Protein AF-A0A845L765-F1 (afdb_monomer)

Organism: NCBI:txid121734

pLDDT: mean 71.87, std 17.41, range [26.19, 94.88]

Structure (mmCIF, N/CA/C/O backbone):
data_AF-A0A845L765-F1
#
_entry.id   AF-A0A845L765-F1
#
loop_
_atom_site.group_PDB
_atom_site.id
_atom_site.type_symbol
_atom_site.label_atom_id
_atom_site.label_alt_id
_atom_site.label_comp_id
_atom_site.label_asym_id
_atom_site.label_entity_id
_atom_site.label_seq_id
_atom_site.pdbx_PDB_ins_code
_atom_site.Cartn_x
_atom_site.Cartn_y
_atom_site.Cartn_z
_atom_site.occupancy
_atom_site.B_iso_or_equiv
_atom_site.auth_seq_id
_atom_site.auth_comp_id
_atom_site.auth_asym_id
_atom_site.auth_atom_id
_atom_site.pdbx_PDB_model_num
ATOM 1 N N . MET A 1 1 ? 1.009 34.885 -46.119 1.00 28.25 1 MET A N 1
ATOM 2 C CA . MET A 1 1 ? 2.138 34.861 -45.167 1.00 28.25 1 MET A CA 1
ATOM 3 C C . MET A 1 1 ? 2.889 33.581 -45.467 1.00 28.25 1 MET A C 1
ATOM 5 O O . MET A 1 1 ? 2.262 32.535 -45.427 1.00 28.25 1 MET A O 1
ATOM 9 N N . ALA A 1 2 ? 4.127 33.687 -45.945 1.00 26.19 2 ALA A N 1
ATOM 10 C CA . ALA A 1 2 ? 4.918 32.543 -46.383 1.00 26.19 2 ALA A CA 1
ATOM 11 C C . ALA A 1 2 ? 5.353 31.740 -45.152 1.00 26.19 2 ALA A C 1
ATOM 13 O O . ALA A 1 2 ? 6.101 32.255 -44.323 1.00 26.19 2 ALA A O 1
ATOM 14 N N . PHE A 1 3 ? 4.821 30.529 -45.009 1.00 32.06 3 PHE A N 1
ATOM 15 C CA . PHE A 1 3 ? 5.261 29.575 -44.001 1.00 32.06 3 PHE A CA 1
ATOM 16 C C . PHE A 1 3 ? 6.523 28.885 -44.532 1.00 32.06 3 PHE A C 1
ATOM 18 O O . PHE A 1 3 ? 6.639 28.625 -45.729 1.00 32.06 3 PHE A O 1
ATOM 25 N N . ALA A 1 4 ? 7.524 28.699 -43.676 1.00 34.53 4 ALA A N 1
ATOM 26 C CA . ALA A 1 4 ? 8.788 28.089 -44.065 1.00 34.53 4 ALA A CA 1
ATOM 27 C C . ALA A 1 4 ? 8.591 26.573 -44.268 1.00 34.53 4 ALA A C 1
ATOM 29 O O . ALA A 1 4 ? 8.784 25.793 -43.345 1.00 34.53 4 ALA A O 1
ATOM 30 N N . ASP A 1 5 ? 8.192 26.166 -45.477 1.00 43.59 5 ASP A N 1
ATOM 31 C CA . ASP A 1 5 ? 7.897 24.771 -45.871 1.00 43.59 5 ASP A CA 1
ATOM 32 C C . ASP A 1 5 ? 9.143 23.876 -46.041 1.00 43.59 5 ASP A C 1
ATOM 34 O O . ASP A 1 5 ? 9.068 22.785 -46.608 1.00 43.59 5 ASP A O 1
ATOM 38 N N . LYS A 1 6 ? 10.322 24.340 -45.618 1.00 50.31 6 LYS A N 1
ATOM 39 C CA . LYS A 1 6 ? 11.603 23.693 -45.918 1.00 50.31 6 LYS A CA 1
ATOM 40 C C . LYS A 1 6 ? 12.559 23.857 -44.754 1.00 50.31 6 LYS A C 1
ATOM 42 O O . LYS A 1 6 ? 12.922 24.981 -44.412 1.00 50.31 6 LYS A O 1
ATOM 47 N N . VAL A 1 7 ? 13.005 22.735 -44.201 1.00 42.41 7 VAL A N 1
ATOM 48 C CA . VAL A 1 7 ? 14.127 22.712 -43.264 1.00 42.41 7 VAL A CA 1
ATOM 49 C C . VAL A 1 7 ? 15.355 22.281 -44.052 1.00 42.41 7 VAL A C 1
ATOM 51 O O . VAL A 1 7 ? 15.443 21.141 -44.505 1.00 42.41 7 VAL A O 1
ATOM 54 N N . ILE A 1 8 ? 16.280 23.214 -44.266 1.00 43.78 8 ILE A N 1
ATOM 55 C CA . ILE A 1 8 ? 17.558 22.946 -44.927 1.00 43.78 8 ILE A CA 1
ATOM 56 C C . ILE A 1 8 ? 18.601 22.790 -43.832 1.00 43.78 8 ILE A C 1
ATOM 58 O O . ILE A 1 8 ? 18.856 23.738 -43.091 1.00 43.78 8 ILE A O 1
ATOM 62 N N . PHE A 1 9 ? 19.233 21.626 -43.747 1.00 44.12 9 PHE A N 1
ATOM 63 C CA . PHE A 1 9 ? 20.324 21.415 -42.803 1.00 44.12 9 PHE A CA 1
ATOM 64 C C . PHE A 1 9 ? 21.549 20.839 -43.500 1.00 44.12 9 PHE A C 1
ATOM 66 O O . PHE A 1 9 ? 21.464 20.182 -44.537 1.00 44.12 9 PHE A O 1
ATOM 73 N N . LYS A 1 10 ? 22.713 21.145 -42.932 1.00 37.09 10 LYS A N 1
ATOM 74 C CA . LYS A 1 10 ? 24.008 20.691 -43.423 1.00 37.09 10 LYS A CA 1
ATOM 75 C C . LYS A 1 10 ? 24.524 19.595 -42.509 1.00 37.09 10 LYS A C 1
ATOM 77 O O . LYS A 1 10 ? 24.633 19.814 -41.304 1.00 37.09 10 LYS A O 1
ATOM 82 N N . THR A 1 11 ? 24.846 18.445 -43.072 1.00 38.38 11 THR A N 1
ATOM 83 C CA . THR A 1 11 ? 25.592 17.392 -42.385 1.00 38.38 11 THR A CA 1
ATOM 84 C C . THR A 1 11 ? 27.032 17.422 -42.877 1.00 38.38 11 THR A C 1
ATOM 86 O O . THR A 1 11 ? 27.307 17.752 -44.031 1.00 38.38 11 THR A O 1
ATOM 89 N N . LEU A 1 12 ? 27.968 17.140 -41.976 1.00 34.12 12 LEU A N 1
ATOM 90 C CA . LEU A 1 12 ? 29.357 16.895 -42.337 1.00 34.12 12 LEU A CA 1
ATOM 91 C C . LEU A 1 12 ? 29.515 15.386 -42.441 1.00 34.12 12 LEU A C 1
ATOM 93 O O . LEU A 1 12 ? 29.445 14.698 -41.423 1.00 34.12 12 LEU A O 1
ATOM 97 N N . ASP A 1 13 ? 29.720 14.878 -43.651 1.00 39.75 13 ASP A N 1
ATOM 98 C CA . ASP A 1 13 ? 30.068 13.473 -43.818 1.00 39.75 13 ASP A CA 1
ATOM 99 C C . ASP A 1 13 ? 31.478 13.267 -43.246 1.00 39.75 13 ASP A C 1
ATOM 101 O O . ASP A 1 13 ? 32.478 13.776 -43.771 1.00 39.75 13 ASP A O 1
ATOM 105 N N . SER A 1 14 ? 31.557 12.570 -42.113 1.00 37.50 14 SER A N 1
ATOM 106 C CA . SER A 1 14 ? 32.792 12.374 -41.351 1.00 37.50 14 SER A CA 1
ATOM 107 C C . SER A 1 14 ? 33.862 11.618 -42.148 1.00 37.50 14 SER A C 1
ATOM 109 O O . SER A 1 14 ? 35.054 11.777 -41.865 1.00 37.50 14 SER A O 1
ATOM 111 N N . ASN A 1 15 ? 33.465 10.883 -43.194 1.00 36.22 15 ASN A N 1
ATOM 112 C CA . ASN A 1 15 ? 34.370 10.144 -44.071 1.00 36.22 15 ASN A CA 1
ATOM 113 C C . ASN A 1 15 ? 34.827 10.940 -45.305 1.00 36.22 15 ASN A C 1
ATOM 115 O O . ASN A 1 15 ? 35.892 10.642 -45.848 1.00 36.22 15 ASN A O 1
ATOM 119 N N . LEU A 1 16 ? 34.074 11.961 -45.732 1.00 38.06 16 LEU A N 1
ATOM 120 C CA . LEU A 1 16 ? 34.364 12.733 -46.952 1.00 38.06 16 LEU A CA 1
ATOM 121 C C . LEU A 1 16 ? 34.776 14.190 -46.692 1.00 38.06 16 LEU A C 1
ATOM 123 O O . LEU A 1 16 ? 35.342 14.819 -47.583 1.00 38.06 16 LEU A O 1
ATOM 127 N N . LYS A 1 17 ? 34.567 14.727 -45.478 1.00 37.69 17 LYS A N 1
ATOM 128 C CA . LYS A 1 17 ? 34.790 16.151 -45.136 1.00 37.69 17 LYS A CA 1
ATOM 129 C C . LYS A 1 17 ? 34.107 17.129 -46.106 1.00 37.69 17 LYS A C 1
ATOM 131 O O . LYS A 1 17 ? 34.562 18.262 -46.261 1.00 37.69 17 LYS A O 1
ATOM 136 N N . GLU A 1 18 ? 33.020 16.710 -46.741 1.00 34.97 18 GLU A N 1
ATOM 137 C CA . GLU A 1 18 ? 32.178 17.570 -47.568 1.00 34.97 18 GLU A CA 1
ATOM 138 C C . GLU A 1 18 ? 30.890 17.895 -46.801 1.00 34.97 18 GLU A C 1
ATOM 140 O O . GLU A 1 18 ? 30.327 17.042 -46.114 1.00 34.97 18 GLU A O 1
ATOM 145 N N . GLU A 1 19 ? 30.451 19.155 -46.873 1.00 36.72 19 GLU A N 1
ATOM 146 C CA . GLU A 1 19 ? 29.150 19.568 -46.344 1.00 36.72 19 GLU A CA 1
ATOM 147 C C . GLU A 1 19 ? 28.054 19.114 -47.315 1.00 36.72 19 GLU A C 1
ATOM 149 O O . GLU A 1 19 ? 27.881 19.696 -48.389 1.00 36.72 19 GLU A O 1
ATOM 154 N N . SER A 1 20 ? 27.278 18.106 -46.930 1.00 41.19 20 SER A N 1
ATOM 155 C CA . SER A 1 20 ? 26.068 17.704 -47.643 1.00 41.19 20 SER A CA 1
ATOM 156 C C . SER A 1 20 ? 24.877 18.507 -47.128 1.00 41.19 20 SER A C 1
ATOM 158 O O . SER A 1 20 ? 24.607 18.571 -45.931 1.00 41.19 20 SER A O 1
ATOM 160 N N . THR A 1 21 ? 24.165 19.170 -48.039 1.00 40.50 21 THR A N 1
ATOM 161 C CA . THR A 1 21 ? 22.950 19.926 -47.710 1.00 40.50 21 THR A CA 1
ATOM 162 C C . THR A 1 21 ? 21.735 19.044 -47.973 1.00 40.50 21 THR A C 1
ATOM 164 O O . THR A 1 21 ? 21.517 18.627 -49.109 1.00 40.50 21 THR A O 1
ATOM 167 N N . HIS A 1 22 ? 20.948 18.769 -46.937 1.00 45.38 22 HIS A N 1
ATOM 168 C CA . HIS A 1 22 ? 19.729 17.970 -47.012 1.00 45.38 22 HIS A CA 1
ATOM 169 C C . HIS A 1 22 ? 18.497 18.865 -46.850 1.00 45.38 22 HIS A C 1
ATOM 171 O O . HIS A 1 22 ? 18.465 19.758 -46.001 1.00 45.38 22 HIS A O 1
ATOM 177 N N . GLU A 1 23 ? 17.482 18.624 -47.679 1.00 47.12 23 GLU A N 1
ATOM 178 C CA . GLU A 1 23 ? 16.191 19.311 -47.624 1.00 47.12 23 GLU A CA 1
ATOM 179 C C . GLU A 1 23 ? 15.153 18.374 -46.996 1.00 47.12 23 GLU A C 1
ATOM 181 O O . GLU A 1 23 ? 14.869 17.303 -47.534 1.00 47.12 23 GLU A O 1
ATOM 186 N N . LEU A 1 24 ? 14.589 18.774 -45.854 1.00 46.59 24 LEU A N 1
ATOM 187 C CA . LEU A 1 24 ? 13.458 18.093 -45.236 1.00 46.59 24 LEU A CA 1
ATOM 188 C C . LEU A 1 24 ? 12.154 18.794 -45.619 1.00 46.59 24 LEU A C 1
ATOM 190 O O . LEU A 1 24 ? 11.942 19.958 -45.269 1.00 46.59 24 LEU A O 1
ATOM 194 N N . VAL A 1 25 ? 11.260 18.059 -46.277 1.00 50.00 25 VAL A N 1
ATOM 195 C CA . VAL A 1 25 ? 9.861 18.460 -46.465 1.00 50.00 25 VAL A CA 1
ATOM 196 C C . VAL A 1 25 ? 9.023 17.685 -45.456 1.00 50.00 25 VAL A C 1
ATOM 198 O O . VAL A 1 25 ? 9.072 16.454 -45.435 1.00 50.00 25 VAL A O 1
ATOM 201 N N . ASN A 1 26 ? 8.275 18.389 -44.603 1.00 50.22 26 ASN A N 1
ATOM 202 C CA . ASN A 1 26 ? 7.337 17.753 -43.681 1.00 50.22 26 ASN A CA 1
ATOM 203 C C . ASN A 1 26 ? 6.184 17.121 -44.491 1.00 50.22 26 ASN A C 1
ATOM 205 O O . ASN A 1 26 ? 5.471 17.858 -45.169 1.00 50.22 26 ASN A O 1
ATOM 209 N N . PRO A 1 27 ? 5.979 15.792 -44.458 1.00 51.31 27 PRO A N 1
ATOM 210 C CA . PRO A 1 27 ? 4.893 15.154 -45.195 1.00 51.31 27 PRO A CA 1
ATOM 211 C C . PRO A 1 27 ? 3.553 15.238 -44.468 1.00 51.31 27 PRO A C 1
ATOM 213 O O . PRO A 1 27 ? 2.539 14.886 -45.061 1.00 51.31 27 PRO A O 1
ATOM 216 N N . PHE A 1 28 ? 3.531 15.679 -43.208 1.00 56.41 28 PHE A N 1
ATOM 217 C CA . PHE A 1 28 ? 2.314 15.799 -42.416 1.00 56.41 28 PHE A CA 1
ATOM 218 C C . PHE A 1 28 ? 1.945 17.272 -42.252 1.00 56.41 28 PHE A C 1
ATOM 220 O O . PHE A 1 28 ? 2.745 18.065 -41.761 1.00 56.41 28 PHE A O 1
ATOM 227 N N . GLU A 1 29 ? 0.712 17.645 -42.600 1.00 58.03 29 GLU A N 1
ATOM 228 C CA . GLU A 1 29 ? 0.218 19.012 -42.373 1.00 58.03 29 GLU A CA 1
ATOM 229 C C . GLU A 1 29 ? 0.134 19.344 -40.868 1.00 58.03 29 GLU A C 1
ATOM 231 O O . GLU A 1 29 ? 0.163 20.515 -40.486 1.00 58.03 29 GLU A O 1
ATOM 236 N N . LYS A 1 30 ? 0.046 18.315 -40.005 1.00 67.62 30 LYS A N 1
ATOM 237 C CA . LYS A 1 30 ? -0.155 18.416 -38.549 1.00 67.62 30 LYS A CA 1
ATOM 238 C C . LYS A 1 30 ? 0.614 17.345 -37.763 1.00 67.62 30 LYS A C 1
ATOM 240 O O . LYS A 1 30 ? 0.743 16.206 -38.208 1.00 67.62 30 LYS A O 1
ATOM 245 N N . CYS A 1 31 ? 1.070 17.670 -36.549 1.00 72.31 31 CYS A N 1
ATOM 246 C CA . CYS A 1 31 ? 1.802 16.730 -35.682 1.00 72.31 31 CYS A CA 1
ATOM 247 C C . CYS A 1 31 ? 0.921 15.570 -35.184 1.00 72.31 31 CYS A C 1
ATOM 249 O O . CYS A 1 31 ? 1.388 14.435 -35.090 1.00 72.31 31 CYS A O 1
ATOM 251 N N . SER A 1 32 ? -0.366 15.814 -34.927 1.00 74.56 32 SER A N 1
ATOM 252 C CA . SER A 1 32 ? -1.319 14.761 -34.539 1.00 74.56 32 SER A CA 1
ATOM 253 C C . SER A 1 32 ? -1.443 13.636 -35.581 1.00 74.56 32 SER A C 1
ATOM 255 O O . SER A 1 32 ? -1.584 12.468 -35.211 1.00 74.56 32 SER A O 1
ATOM 257 N N . GLU A 1 33 ? -1.333 13.946 -36.876 1.00 74.38 33 GLU A N 1
ATOM 258 C CA . GLU A 1 33 ? -1.358 12.951 -37.959 1.00 74.38 33 GLU A CA 1
ATOM 259 C C . GLU A 1 33 ? -0.107 12.071 -37.946 1.00 74.38 33 GLU A C 1
ATOM 261 O O . GLU A 1 33 ? -0.206 10.843 -37.995 1.00 74.38 33 GLU A O 1
ATOM 266 N N . MET A 1 34 ? 1.063 12.692 -37.786 1.00 76.69 34 MET A N 1
ATOM 267 C CA . MET A 1 34 ? 2.341 11.994 -37.655 1.00 76.69 34 MET A CA 1
ATOM 268 C C . MET A 1 34 ? 2.328 11.026 -36.461 1.00 76.69 34 MET A C 1
ATOM 270 O O . MET A 1 34 ? 2.693 9.856 -36.596 1.00 76.69 34 MET A O 1
ATOM 274 N N . LEU A 1 35 ? 1.877 11.489 -35.289 1.00 79.00 35 LEU A N 1
ATOM 275 C CA . LEU A 1 35 ? 1.825 10.668 -34.076 1.00 79.00 35 LEU A CA 1
ATOM 276 C C . LEU A 1 35 ? 0.865 9.483 -34.226 1.00 79.00 35 LEU A C 1
ATOM 278 O O . LEU A 1 35 ? 1.202 8.370 -33.823 1.00 79.00 35 LEU A O 1
ATOM 282 N N . ASN A 1 36 ? -0.297 9.688 -34.850 1.00 81.38 36 ASN A N 1
ATOM 283 C CA . ASN A 1 36 ? -1.246 8.610 -35.135 1.00 81.38 36 ASN A CA 1
ATOM 284 C C . ASN A 1 36 ? -0.686 7.574 -36.110 1.00 81.38 36 ASN A C 1
ATOM 286 O O . ASN A 1 36 ? -0.869 6.372 -35.903 1.00 81.38 36 ASN A O 1
ATOM 290 N N . TYR A 1 37 ? 0.017 8.027 -37.148 1.00 80.88 37 TYR A N 1
ATOM 291 C CA . TYR A 1 37 ? 0.655 7.144 -38.114 1.00 80.88 37 TYR A CA 1
ATOM 292 C C . TYR A 1 37 ? 1.716 6.257 -37.451 1.00 80.88 37 TYR A C 1
ATOM 294 O O . TYR A 1 37 ? 1.650 5.029 -37.553 1.00 80.88 37 TYR A O 1
ATOM 302 N N . PHE A 1 38 ? 2.649 6.846 -36.698 1.00 81.75 38 PHE A N 1
ATOM 303 C CA . PHE A 1 38 ? 3.671 6.063 -36.002 1.00 81.75 38 PHE A CA 1
ATOM 304 C C . PHE A 1 38 ? 3.078 5.194 -34.895 1.00 81.75 38 PHE A C 1
ATOM 306 O O . PHE A 1 38 ? 3.519 4.067 -34.697 1.00 81.75 38 PHE A O 1
ATOM 313 N N . LYS A 1 39 ? 2.016 5.635 -34.218 1.00 86.75 39 LYS A N 1
ATOM 314 C CA . LYS A 1 39 ? 1.304 4.780 -33.265 1.00 86.75 39 LYS A CA 1
ATOM 315 C C . LYS A 1 39 ? 0.718 3.555 -33.965 1.00 86.75 39 LYS A C 1
ATOM 317 O O . LYS A 1 39 ? 0.832 2.434 -33.462 1.00 86.75 39 LYS A O 1
ATOM 322 N N . TRP A 1 40 ? 0.080 3.745 -35.119 1.00 87.25 40 TRP A N 1
ATOM 323 C CA . TRP A 1 40 ? -0.439 2.642 -35.922 1.00 87.25 40 TRP A CA 1
ATOM 324 C C . TRP A 1 40 ? 0.689 1.702 -36.367 1.00 87.25 40 TRP A C 1
ATOM 326 O O . TRP A 1 40 ? 0.552 0.489 -36.186 1.00 87.25 40 TRP A O 1
ATOM 336 N N . LEU A 1 41 ? 1.831 2.228 -36.825 1.00 83.75 41 LEU A N 1
ATOM 337 C CA . LEU A 1 41 ? 3.027 1.430 -37.127 1.00 83.75 41 LEU A CA 1
ATOM 338 C C . LEU A 1 41 ? 3.532 0.637 -35.915 1.00 83.75 41 LEU A C 1
ATOM 340 O O . LEU A 1 41 ? 3.781 -0.562 -36.029 1.00 83.75 41 LEU A O 1
ATOM 344 N N . ALA A 1 42 ? 3.613 1.262 -34.742 1.00 87.50 42 ALA A N 1
ATOM 345 C CA . ALA A 1 42 ? 4.088 0.646 -33.506 1.00 87.50 42 ALA A CA 1
ATOM 346 C C . ALA A 1 42 ? 3.139 -0.415 -32.925 1.00 87.50 42 ALA A C 1
ATOM 348 O O . ALA A 1 42 ? 3.531 -1.129 -32.004 1.00 87.50 42 ALA A O 1
ATOM 349 N N . THR A 1 43 ? 1.897 -0.524 -33.415 1.00 89.44 43 THR A N 1
ATOM 350 C CA . THR A 1 43 ? 0.874 -1.373 -32.778 1.00 89.44 43 THR A CA 1
ATOM 351 C C . THR A 1 43 ? 0.134 -2.315 -33.721 1.00 89.44 43 THR A C 1
ATOM 353 O O . THR A 1 43 ? -0.061 -3.477 -33.379 1.00 89.44 43 THR A O 1
ATOM 356 N N . LYS A 1 44 ? -0.342 -1.828 -34.871 1.00 88.38 44 LYS A N 1
ATOM 357 C CA . LYS A 1 44 ? -1.363 -2.513 -35.686 1.00 88.38 44 LYS A CA 1
ATOM 358 C C . LYS A 1 44 ? -1.006 -2.651 -37.161 1.00 88.38 44 LYS A C 1
ATOM 360 O O . LYS A 1 44 ? -1.681 -3.405 -37.860 1.00 88.38 44 LYS A O 1
ATOM 365 N N . ALA A 1 45 ? 0.000 -1.931 -37.652 1.00 84.12 45 ALA A N 1
ATOM 366 C CA . ALA A 1 45 ? 0.372 -1.989 -39.059 1.00 84.12 45 ALA A CA 1
ATOM 367 C C . ALA A 1 45 ? 0.793 -3.406 -39.484 1.00 84.12 45 ALA A C 1
ATOM 369 O O . ALA A 1 45 ? 1.405 -4.124 -38.683 1.00 84.12 45 ALA A O 1
ATOM 370 N N . PRO A 1 46 ? 0.491 -3.818 -40.724 1.00 84.62 46 PRO A N 1
ATOM 371 C CA . PRO A 1 46 ? 0.929 -5.104 -41.247 1.00 84.62 46 PRO A CA 1
ATOM 372 C C . PRO A 1 46 ? 2.455 -5.133 -41.454 1.00 84.62 46 PRO A C 1
ATOM 374 O O . PRO A 1 46 ? 3.102 -4.095 -41.600 1.00 84.62 46 PRO A O 1
ATOM 377 N N . LEU A 1 47 ? 3.042 -6.335 -41.463 1.00 84.56 47 LEU A N 1
ATOM 378 C CA . LEU A 1 47 ? 4.502 -6.517 -41.484 1.00 84.56 47 LEU A CA 1
ATOM 379 C C . LEU A 1 47 ? 5.185 -5.868 -42.695 1.00 84.56 47 LEU A C 1
ATOM 381 O O . LEU A 1 47 ? 6.302 -5.394 -42.567 1.00 84.56 47 LEU A O 1
ATOM 385 N N . ASN A 1 48 ? 4.534 -5.801 -43.857 1.00 80.69 48 ASN A N 1
ATOM 386 C CA . ASN A 1 48 ? 5.087 -5.149 -45.050 1.00 80.69 48 ASN A CA 1
ATOM 387 C C . ASN A 1 48 ? 5.338 -3.645 -44.840 1.00 80.69 48 ASN A C 1
ATOM 389 O O . ASN A 1 48 ? 6.357 -3.131 -45.291 1.00 80.69 48 ASN A O 1
ATOM 393 N N . GLU A 1 49 ? 4.446 -2.962 -44.123 1.00 79.44 49 GLU A N 1
ATOM 394 C CA . GLU A 1 49 ? 4.588 -1.540 -43.781 1.00 79.44 49 GLU A CA 1
ATOM 395 C C . GLU A 1 49 ? 5.695 -1.351 -42.738 1.00 79.44 49 GLU A C 1
ATOM 397 O O . GLU A 1 49 ? 6.512 -0.437 -42.834 1.00 79.44 49 GLU A O 1
ATOM 402 N N . LEU A 1 50 ? 5.789 -2.282 -41.783 1.00 83.12 50 LEU A N 1
ATOM 403 C CA . LEU A 1 50 ? 6.857 -2.299 -40.786 1.00 83.12 50 LEU A CA 1
ATOM 404 C C . LEU A 1 50 ? 8.236 -2.571 -41.416 1.00 83.12 50 LEU A C 1
ATOM 406 O O . LEU A 1 50 ? 9.215 -1.950 -41.016 1.00 83.12 50 LEU A O 1
ATOM 410 N N . ILE A 1 51 ? 8.318 -3.442 -42.428 1.00 82.19 51 ILE A N 1
ATOM 411 C CA . ILE A 1 51 ? 9.531 -3.684 -43.228 1.00 82.19 51 ILE A CA 1
ATOM 412 C C . ILE A 1 51 ? 9.900 -2.437 -44.043 1.00 82.19 51 ILE A C 1
ATOM 414 O O . ILE A 1 51 ? 11.080 -2.105 -44.137 1.00 82.19 51 ILE A O 1
ATOM 418 N N . GLY A 1 52 ? 8.910 -1.731 -44.600 1.00 76.00 52 GLY A N 1
ATOM 419 C CA . GLY A 1 52 ? 9.125 -0.450 -45.280 1.00 76.00 52 GLY A CA 1
ATOM 420 C C . GLY A 1 52 ? 9.729 0.595 -44.341 1.00 76.00 52 GLY A C 1
ATOM 421 O O . GLY A 1 52 ? 10.738 1.211 -44.670 1.00 76.00 52 GLY A O 1
ATOM 422 N N . PHE A 1 53 ? 9.189 0.712 -43.124 1.00 79.06 53 PHE A N 1
ATOM 423 C CA . PHE A 1 53 ? 9.797 1.525 -42.070 1.00 79.06 53 PHE A CA 1
ATOM 424 C C . PHE A 1 53 ? 11.201 1.025 -41.693 1.00 79.06 53 PHE A C 1
ATOM 426 O O . PHE A 1 53 ? 12.086 1.839 -41.438 1.00 79.06 53 PHE A O 1
ATOM 433 N N . ALA A 1 54 ? 11.416 -0.298 -41.654 1.00 79.06 54 ALA A N 1
ATOM 434 C CA . ALA A 1 54 ? 12.674 -0.930 -41.267 1.00 79.06 54 ALA A CA 1
ATOM 435 C C . ALA A 1 54 ? 13.855 -0.513 -42.155 1.00 79.06 54 ALA A C 1
ATOM 437 O O . ALA A 1 54 ? 14.900 -0.164 -41.610 1.00 79.06 54 ALA A O 1
ATOM 438 N N . ARG A 1 55 ? 13.654 -0.530 -43.480 1.00 71.44 55 ARG A N 1
ATOM 439 C CA . ARG A 1 55 ? 14.713 -0.539 -44.502 1.00 71.44 55 ARG A CA 1
ATOM 440 C C . ARG A 1 55 ? 15.219 0.828 -44.970 1.00 71.44 55 ARG A C 1
ATOM 442 O O . ARG A 1 55 ? 15.986 0.880 -45.921 1.00 71.44 55 ARG A O 1
ATOM 449 N N . SER A 1 56 ? 14.747 1.932 -44.384 1.00 58.34 56 SER A N 1
ATOM 450 C CA . SER A 1 56 ? 15.051 3.321 -44.799 1.00 58.34 56 SER A CA 1
ATOM 451 C C . SER A 1 56 ? 14.774 3.673 -46.275 1.00 58.34 56 SER A C 1
ATOM 453 O O . SER A 1 56 ? 14.861 4.839 -46.624 1.00 58.34 56 SER A O 1
ATOM 455 N N . ASP A 1 57 ? 14.359 2.713 -47.101 1.00 47.19 57 ASP A N 1
ATOM 456 C CA . ASP A 1 57 ? 14.035 2.828 -48.514 1.00 47.19 57 ASP A CA 1
ATOM 457 C C . ASP A 1 57 ? 12.631 2.266 -48.722 1.00 47.19 57 ASP A C 1
ATOM 459 O O . ASP A 1 57 ? 12.466 1.065 -48.914 1.00 47.19 57 ASP A O 1
ATOM 463 N N . ILE A 1 58 ? 11.616 3.124 -48.631 1.00 39.66 58 ILE A N 1
ATOM 464 C CA . ILE A 1 58 ? 10.349 3.061 -49.375 1.00 39.66 58 ILE A CA 1
ATOM 465 C C . ILE A 1 58 ? 9.558 4.321 -49.008 1.00 39.66 58 ILE A C 1
ATOM 467 O O . ILE A 1 58 ? 9.319 4.622 -47.840 1.00 39.66 58 ILE A O 1
ATOM 471 N N . SER A 1 59 ? 9.130 5.056 -50.033 1.00 42.16 59 SER A N 1
ATOM 472 C CA . SER A 1 59 ? 8.091 6.076 -49.923 1.00 42.16 59 SER A CA 1
ATOM 473 C C . SER A 1 59 ? 6.852 5.479 -49.258 1.00 42.16 59 SER A C 1
ATOM 475 O O . SER A 1 59 ? 6.255 4.540 -49.794 1.00 42.16 59 SER A O 1
ATOM 477 N N . ILE A 1 60 ? 6.454 6.022 -48.111 1.00 39.41 60 ILE A N 1
ATOM 478 C CA . ILE A 1 60 ? 5.198 5.660 -47.458 1.00 39.41 60 ILE A CA 1
ATOM 479 C C . ILE A 1 60 ? 4.050 6.030 -48.411 1.00 39.41 60 ILE A C 1
ATOM 481 O O . ILE A 1 60 ? 3.738 7.202 -48.585 1.00 39.41 60 ILE A O 1
ATOM 485 N N . GLY A 1 61 ? 3.432 5.018 -49.028 1.00 39.19 61 GLY A N 1
ATOM 486 C CA . GLY A 1 61 ? 2.143 5.124 -49.710 1.00 39.19 61 GLY A CA 1
ATOM 487 C C . GLY A 1 61 ? 2.178 5.314 -51.233 1.00 39.19 61 GLY A C 1
ATOM 488 O O . GLY A 1 61 ? 2.253 6.422 -51.744 1.00 39.19 61 GLY A O 1
ATOM 489 N N . SER A 1 62 ? 1.912 4.231 -51.970 1.00 37.69 62 SER A N 1
ATOM 490 C CA . SER A 1 62 ? 1.094 4.315 -53.197 1.00 37.69 62 SER A CA 1
ATOM 491 C C . SER A 1 62 ? -0.415 4.249 -52.889 1.00 37.69 62 SER A C 1
ATOM 493 O O . SER A 1 62 ? -1.236 4.327 -53.798 1.00 37.69 62 SER A O 1
ATOM 495 N N . SER A 1 63 ? -0.798 4.118 -51.610 1.00 44.62 63 SER A N 1
ATOM 496 C CA . SER A 1 63 ? -2.189 3.952 -51.161 1.00 44.62 63 SER A CA 1
ATOM 497 C C . SER A 1 63 ? -2.705 5.057 -50.231 1.00 44.62 63 SER A C 1
ATOM 499 O O . SER A 1 63 ? -3.908 5.122 -49.998 1.00 44.62 63 SER A O 1
ATOM 501 N N . HIS A 1 64 ? -1.837 5.941 -49.731 1.00 41.50 64 HIS A N 1
ATOM 502 C CA . HIS A 1 64 ? -2.217 7.140 -48.980 1.00 41.50 64 HIS A CA 1
ATOM 503 C C . HIS A 1 64 ? -1.474 8.328 -49.589 1.00 41.50 64 HIS A C 1
ATOM 505 O O . HIS A 1 64 ? -0.296 8.227 -49.911 1.00 41.50 64 HIS A O 1
ATOM 511 N N . SER A 1 65 ? -2.195 9.419 -49.814 1.00 39.56 65 SER A N 1
ATOM 512 C CA . SER A 1 65 ? -1.832 10.606 -50.594 1.00 39.56 65 SER A CA 1
ATOM 513 C C . SER A 1 65 ? -0.722 11.474 -49.976 1.00 39.56 65 SER A C 1
ATOM 515 O O . SER A 1 65 ? -0.897 12.681 -49.838 1.00 39.56 65 SER A O 1
ATOM 517 N N . TYR A 1 66 ? 0.418 10.891 -49.610 1.00 40.16 66 TYR A N 1
ATOM 518 C CA . TYR A 1 66 ? 1.565 11.604 -49.048 1.00 40.16 66 TYR A CA 1
ATOM 519 C C . TYR A 1 66 ? 2.737 11.524 -50.038 1.00 40.16 66 TYR A C 1
ATOM 521 O O . TYR A 1 66 ? 3.471 10.547 -50.109 1.00 40.16 66 TYR A O 1
ATOM 529 N N . GLY A 1 67 ? 2.866 12.549 -50.884 1.00 34.19 67 GLY A N 1
ATOM 530 C CA . GLY A 1 67 ? 3.750 12.574 -52.059 1.00 34.19 67 GLY A CA 1
ATOM 531 C C . GLY A 1 67 ? 5.246 12.791 -51.795 1.00 34.19 67 GLY A C 1
ATOM 532 O O . GLY A 1 67 ? 5.927 13.308 -52.676 1.00 34.19 67 GLY A O 1
ATOM 533 N N . SER A 1 68 ? 5.772 12.441 -50.619 1.00 37.34 68 SER A N 1
ATOM 534 C CA . SER A 1 68 ? 7.205 12.569 -50.320 1.00 37.34 68 SER A CA 1
ATOM 535 C C . SER A 1 68 ? 7.669 11.461 -49.374 1.00 37.34 68 SER A C 1
ATOM 537 O O . SER A 1 68 ? 6.957 11.151 -48.414 1.00 37.34 68 SER A O 1
ATOM 539 N N . PRO A 1 69 ? 8.838 10.839 -49.608 1.00 41.31 69 PRO A N 1
ATOM 540 C CA . PRO A 1 69 ? 9.316 9.782 -48.743 1.00 41.31 69 PRO A CA 1
ATOM 541 C C . PRO A 1 69 ? 9.791 10.365 -47.406 1.00 41.31 69 PRO A C 1
ATOM 543 O O . PRO A 1 69 ? 10.819 11.032 -47.309 1.00 41.31 69 PRO A O 1
ATOM 546 N N . TYR A 1 70 ? 9.016 10.120 -46.354 1.00 45.38 70 TYR A N 1
ATOM 547 C CA . TYR A 1 70 ? 9.458 10.370 -44.990 1.00 45.38 70 TYR A CA 1
ATOM 548 C C . TYR A 1 70 ? 10.308 9.193 -44.526 1.00 45.38 70 TYR A C 1
ATOM 550 O O . TYR A 1 70 ? 9.807 8.076 -44.396 1.00 45.38 70 TYR A O 1
ATOM 558 N N . PHE A 1 71 ? 11.593 9.431 -44.293 1.00 54.66 71 PHE A N 1
ATOM 559 C CA . PHE A 1 71 ? 12.529 8.387 -43.896 1.00 54.66 71 PHE A CA 1
ATOM 560 C C . PHE A 1 71 ? 12.800 8.445 -42.389 1.00 54.66 71 PHE A C 1
ATOM 562 O O . PHE A 1 71 ? 12.631 9.485 -41.754 1.00 54.66 71 PHE A O 1
ATOM 569 N N . ARG A 1 72 ? 13.266 7.341 -41.791 1.00 58.72 72 ARG A N 1
ATOM 570 C CA . ARG A 1 72 ? 13.678 7.302 -40.372 1.00 58.72 72 ARG A CA 1
ATOM 571 C C . ARG A 1 72 ? 14.712 8.392 -40.040 1.00 58.72 72 ARG A C 1
ATOM 573 O O . ARG A 1 72 ? 14.629 9.014 -38.984 1.00 58.72 72 ARG A O 1
ATOM 580 N N . PHE A 1 73 ? 15.603 8.698 -40.987 1.00 56.69 73 PHE A N 1
ATOM 581 C CA . PHE A 1 73 ? 16.535 9.829 -40.919 1.00 56.69 73 PHE A CA 1
ATOM 582 C C . PHE A 1 73 ? 15.831 11.187 -40.805 1.00 56.69 73 PHE A C 1
ATOM 584 O O . PHE A 1 73 ? 16.261 12.039 -40.035 1.00 56.69 73 PHE A O 1
ATOM 591 N N . SER A 1 74 ? 14.713 11.396 -41.503 1.00 56.56 74 SER A N 1
ATOM 592 C CA . SER A 1 74 ? 13.926 12.631 -41.408 1.00 56.56 74 SER A CA 1
ATOM 593 C C . SER A 1 74 ? 13.416 12.873 -39.990 1.00 56.56 74 SER A C 1
ATOM 595 O O . SER A 1 74 ? 13.429 13.999 -39.499 1.00 56.56 74 SER A O 1
ATOM 597 N N . ALA A 1 75 ? 13.013 11.799 -39.315 1.00 55.84 75 ALA A N 1
ATOM 598 C CA . ALA A 1 75 ? 12.532 11.847 -37.947 1.00 55.84 75 ALA A CA 1
ATOM 599 C C . ALA A 1 75 ? 13.675 12.060 -36.928 1.00 55.84 75 ALA A C 1
ATOM 601 O O . ALA A 1 75 ? 13.504 12.797 -35.958 1.00 55.84 75 ALA A O 1
ATOM 602 N N . PHE A 1 76 ? 14.862 11.503 -37.202 1.00 55.62 76 PHE A N 1
ATOM 603 C CA . PHE A 1 76 ? 16.106 11.767 -36.469 1.00 55.62 76 PHE A CA 1
ATOM 604 C C . PHE A 1 76 ? 16.546 13.240 -36.572 1.00 55.62 76 PHE A C 1
ATOM 606 O O . PHE A 1 76 ? 16.802 13.886 -35.558 1.00 55.62 76 PHE A O 1
ATOM 613 N N . TYR A 1 77 ? 16.557 13.830 -37.773 1.00 57.03 77 TYR A N 1
ATOM 614 C CA . TYR A 1 77 ? 17.032 15.207 -37.967 1.00 57.03 77 TYR A CA 1
ATOM 615 C C . TYR A 1 77 ? 16.105 16.285 -37.400 1.00 57.03 77 TYR A C 1
ATOM 617 O O . TYR A 1 77 ? 16.581 17.342 -36.980 1.00 57.03 77 TYR A O 1
ATOM 625 N N . LEU A 1 78 ? 14.804 16.005 -37.268 1.00 56.34 78 LEU A N 1
ATOM 626 C CA . LEU A 1 78 ? 13.871 16.894 -36.565 1.00 56.34 78 LEU A CA 1
ATOM 627 C C . LEU A 1 78 ? 14.284 17.172 -35.112 1.00 56.34 78 LEU A C 1
ATOM 629 O O . LEU A 1 78 ? 13.815 18.141 -34.514 1.00 56.34 78 LEU A O 1
ATOM 633 N N . GLN A 1 79 ? 15.172 16.367 -34.531 1.00 50.94 79 GLN A N 1
ATOM 634 C CA . GLN A 1 79 ? 15.774 16.626 -33.229 1.00 50.94 79 GLN A CA 1
ATOM 635 C C . GLN A 1 79 ? 16.578 17.921 -33.155 1.00 50.94 79 GLN A C 1
ATOM 637 O O . GLN A 1 79 ? 16.546 18.603 -32.129 1.00 50.94 79 GLN A O 1
ATOM 642 N N . PHE A 1 80 ? 17.330 18.229 -34.210 1.00 53.12 80 PHE A N 1
ATOM 643 C CA . PHE A 1 80 ? 18.294 19.327 -34.219 1.00 53.12 80 PHE A CA 1
ATOM 644 C C . PHE A 1 80 ? 17.631 20.672 -34.548 1.00 53.12 80 PHE A C 1
ATOM 646 O O . PHE A 1 80 ? 18.211 21.725 -34.304 1.00 53.12 80 PHE A O 1
ATOM 653 N N . CYS A 1 81 ? 16.368 20.646 -34.984 1.00 53.00 81 CYS A N 1
ATOM 654 C CA . CYS A 1 81 ? 15.573 21.813 -35.368 1.00 53.00 81 CYS A CA 1
ATOM 655 C C . CYS A 1 81 ? 14.578 22.243 -34.270 1.00 53.00 81 CYS A C 1
ATOM 657 O O . CYS A 1 81 ? 13.430 22.591 -34.554 1.00 53.00 81 CYS A O 1
ATOM 659 N N . ARG A 1 82 ? 14.988 22.204 -32.988 1.00 51.75 82 ARG A N 1
ATOM 660 C CA . ARG A 1 82 ? 14.114 22.515 -31.829 1.00 51.75 82 ARG A CA 1
ATOM 661 C C . ARG A 1 82 ? 13.435 23.886 -31.920 1.00 51.75 82 ARG A C 1
ATOM 663 O O . ARG A 1 82 ? 12.278 24.006 -31.521 1.00 51.75 82 ARG A O 1
ATOM 670 N N . ASP A 1 83 ? 14.123 24.888 -32.461 1.00 47.81 83 ASP A N 1
ATOM 671 C CA . ASP A 1 83 ? 13.599 26.255 -32.576 1.00 47.81 83 ASP A CA 1
ATOM 672 C C . ASP A 1 83 ? 12.577 26.432 -33.717 1.00 47.81 83 ASP A C 1
ATOM 674 O O . ASP A 1 83 ? 11.764 27.358 -33.672 1.00 47.81 83 ASP A O 1
ATOM 678 N N . GLU A 1 84 ? 12.540 25.511 -34.687 1.00 50.31 84 GLU A N 1
ATOM 679 C CA . GLU A 1 84 ? 11.662 25.566 -35.868 1.00 50.31 84 GLU A CA 1
ATOM 680 C C . GLU A 1 84 ? 10.338 24.799 -35.679 1.00 50.31 84 GLU A C 1
ATOM 682 O O . GLU A 1 84 ? 9.391 24.990 -36.440 1.00 50.31 84 GLU A O 1
ATOM 687 N N . LYS A 1 85 ? 10.195 24.006 -34.603 1.00 52.91 85 LYS A N 1
ATOM 688 C CA . LYS A 1 85 ? 8.956 23.265 -34.268 1.00 52.91 85 LYS A CA 1
ATOM 689 C C . LYS A 1 85 ? 7.815 24.139 -33.714 1.00 52.91 85 LYS A C 1
ATOM 691 O O . LYS A 1 85 ? 6.742 23.619 -33.398 1.00 52.91 85 LYS A O 1
ATOM 696 N N . LYS A 1 86 ? 8.002 25.462 -33.589 1.00 51.00 86 LYS A N 1
ATOM 697 C CA . LYS A 1 86 ? 7.059 26.410 -32.945 1.00 51.00 86 LYS A CA 1
ATOM 698 C C . LYS A 1 86 ? 5.684 26.571 -33.627 1.00 51.00 86 LYS A C 1
ATOM 700 O O . LYS A 1 86 ? 4.865 27.328 -33.120 1.00 51.00 86 LYS A O 1
ATOM 705 N N . GLY A 1 87 ? 5.397 25.853 -34.714 1.00 53.47 87 GLY A N 1
ATOM 706 C CA . GLY A 1 87 ? 4.086 25.850 -35.385 1.00 53.47 87 GLY A CA 1
ATOM 707 C C . GLY A 1 87 ? 3.478 24.467 -35.636 1.00 53.47 87 GLY A C 1
ATOM 708 O O . GLY A 1 87 ? 2.442 24.386 -36.280 1.00 53.47 87 GLY A O 1
ATOM 709 N N . TRP A 1 88 ? 4.117 23.385 -35.177 1.00 57.00 88 TRP A N 1
ATOM 710 C CA . TRP A 1 88 ? 3.695 22.012 -35.503 1.00 57.00 88 TRP A CA 1
ATOM 711 C C . TRP A 1 88 ? 2.727 21.417 -34.474 1.00 57.00 88 TRP A C 1
ATOM 713 O O . TRP A 1 88 ? 2.025 20.453 -34.766 1.00 57.00 88 TRP A O 1
ATOM 723 N N . TRP A 1 89 ? 2.694 21.978 -33.267 1.00 62.69 89 TRP A N 1
ATOM 724 C CA . TRP A 1 89 ? 1.830 21.527 -32.181 1.00 62.69 89 TRP A CA 1
ATOM 725 C C . TRP A 1 89 ? 0.407 22.039 -32.397 1.00 62.69 89 TRP A C 1
ATOM 727 O O . TRP A 1 89 ? 0.141 23.228 -32.232 1.00 62.69 89 TRP A O 1
ATOM 737 N N . ASP A 1 90 ? -0.497 21.139 -32.771 1.00 68.75 90 ASP A N 1
ATOM 738 C CA . ASP A 1 90 ? -1.931 21.415 -32.829 1.00 68.75 90 ASP A CA 1
ATOM 739 C C . ASP A 1 90 ? -2.619 21.081 -31.487 1.00 68.75 90 ASP A C 1
ATOM 741 O O . ASP A 1 90 ? -2.091 20.327 -30.664 1.00 68.75 90 ASP A O 1
ATOM 745 N N . GLU A 1 91 ? -3.807 21.652 -31.252 1.00 66.69 91 GLU A N 1
ATOM 746 C CA . GLU A 1 91 ? -4.593 21.420 -30.025 1.00 66.69 91 GLU A CA 1
ATOM 747 C C . GLU A 1 91 ? -4.976 19.939 -29.832 1.00 66.69 91 GLU A C 1
ATOM 749 O O . GLU A 1 91 ? -5.185 19.500 -28.699 1.00 66.69 91 GLU A O 1
ATOM 754 N N . GLN A 1 92 ? -5.013 19.152 -30.914 1.00 68.06 92 GLN A N 1
ATOM 755 C CA . GLN A 1 92 ? -5.406 17.742 -30.890 1.00 68.06 92 GLN A CA 1
ATOM 756 C C . GLN A 1 92 ? -4.292 16.846 -30.343 1.00 68.06 92 GLN A C 1
ATOM 758 O O . GLN A 1 92 ? -4.592 15.796 -29.786 1.00 68.06 92 GLN A O 1
ATOM 763 N N . VAL A 1 93 ? -3.018 17.252 -30.422 1.00 72.38 93 VAL A N 1
ATOM 764 C CA . VAL A 1 93 ? -1.900 16.506 -29.816 1.00 72.38 93 VAL A CA 1
ATOM 765 C C . VAL A 1 93 ? -2.078 16.375 -28.300 1.00 72.38 93 VAL A C 1
ATOM 767 O O . VAL A 1 93 ? -1.875 15.298 -27.745 1.00 72.38 93 VAL A O 1
ATOM 770 N N . ALA A 1 94 ? -2.502 17.442 -27.618 1.00 71.62 94 ALA A N 1
ATOM 771 C CA . ALA A 1 94 ? -2.715 17.404 -26.171 1.00 71.62 94 ALA A CA 1
ATOM 772 C C . ALA A 1 94 ? -3.879 16.474 -25.777 1.00 71.62 94 ALA A C 1
ATOM 774 O O . ALA A 1 94 ? -3.808 15.797 -24.750 1.00 71.62 94 ALA A O 1
ATOM 775 N N . GLU A 1 95 ? -4.938 16.424 -26.588 1.00 72.31 95 GLU A N 1
ATOM 776 C CA . GLU A 1 95 ? -6.075 15.516 -26.396 1.00 72.31 95 GLU A CA 1
ATOM 777 C C . GLU A 1 95 ? -5.687 14.059 -26.684 1.00 72.31 95 GLU A C 1
ATOM 779 O O . GLU A 1 95 ? -5.969 13.175 -25.875 1.00 72.31 95 GLU A O 1
ATOM 784 N N . LEU A 1 96 ? -4.947 13.823 -27.772 1.00 74.75 96 LEU A N 1
ATOM 785 C CA . LEU A 1 96 ? -4.423 12.514 -28.157 1.00 74.75 96 LEU A CA 1
ATOM 786 C C . LEU A 1 96 ? -3.607 11.873 -27.027 1.00 74.75 96 LEU A C 1
ATOM 788 O O . LEU A 1 96 ? -3.790 10.704 -26.716 1.00 74.75 96 LEU A O 1
ATOM 792 N N . ILE A 1 97 ? -2.730 12.651 -26.392 1.00 73.19 97 ILE A N 1
ATOM 793 C CA . ILE A 1 97 ? -1.861 12.170 -25.311 1.00 73.19 97 ILE A CA 1
ATOM 794 C C . ILE A 1 97 ? -2.660 11.855 -24.046 1.00 73.19 97 ILE A C 1
ATOM 796 O O . ILE A 1 97 ? -2.344 10.905 -23.340 1.00 73.19 97 ILE A O 1
ATOM 800 N N . ARG A 1 98 ? -3.693 12.649 -23.739 1.00 73.31 98 ARG A N 1
ATOM 801 C CA . ARG A 1 98 ? -4.491 12.488 -22.513 1.00 73.31 98 ARG A CA 1
ATOM 802 C C . ARG A 1 98 ? -5.477 11.329 -22.570 1.00 73.31 98 ARG A C 1
ATOM 804 O O . ARG A 1 98 ? -5.848 10.808 -21.524 1.00 73.31 98 ARG A O 1
ATOM 811 N N . CYS A 1 99 ? -5.968 10.994 -23.757 1.00 73.50 99 CYS A N 1
ATOM 812 C CA . CYS A 1 99 ? -7.078 10.058 -23.919 1.00 73.50 99 CYS A CA 1
ATOM 813 C C . CYS A 1 99 ? -6.644 8.661 -24.376 1.00 73.50 99 CYS A C 1
ATOM 815 O O . CYS A 1 99 ? -7.506 7.812 -24.607 1.00 73.50 99 CYS A O 1
ATOM 817 N N . ASP A 1 100 ? -5.343 8.414 -24.528 1.00 77.94 100 ASP A N 1
ATOM 818 C CA . ASP A 1 100 ? -4.842 7.226 -25.202 1.00 77.94 100 ASP A CA 1
ATOM 819 C C . ASP A 1 100 ? -3.692 6.565 -24.446 1.00 77.94 100 ASP A C 1
ATOM 821 O O . ASP A 1 100 ? -2.572 7.074 -24.405 1.00 77.94 100 ASP A O 1
ATOM 825 N N . ASN A 1 101 ? -3.970 5.370 -23.922 1.00 81.94 101 ASN A N 1
ATOM 826 C CA . ASN A 1 101 ? -3.061 4.642 -23.038 1.00 81.94 101 ASN A CA 1
ATOM 827 C C . ASN A 1 101 ? -1.701 4.303 -23.670 1.00 81.94 101 ASN A C 1
ATOM 829 O O . ASN A 1 101 ? -0.765 3.915 -22.977 1.00 81.94 101 ASN A O 1
ATOM 833 N N . PHE A 1 102 ? -1.572 4.409 -24.996 1.00 83.06 102 PHE A N 1
ATOM 834 C CA . PHE A 1 102 ? -0.282 4.257 -25.666 1.00 83.06 102 PHE A CA 1
ATOM 835 C C . PHE A 1 102 ? 0.735 5.326 -25.231 1.00 83.06 102 PHE A C 1
ATOM 837 O O . PHE A 1 102 ? 1.933 5.059 -25.253 1.00 83.06 102 PHE A O 1
ATOM 844 N N . PHE A 1 103 ? 0.267 6.515 -24.844 1.00 79.81 103 PHE A N 1
ATOM 845 C CA . PHE A 1 103 ? 1.112 7.636 -24.431 1.00 79.81 103 PHE A CA 1
ATOM 846 C C . PHE A 1 103 ? 1.189 7.813 -22.910 1.00 79.81 103 PHE A C 1
ATOM 848 O O . PHE A 1 103 ? 1.816 8.773 -22.467 1.00 79.81 103 PHE A O 1
ATOM 855 N N . ASP A 1 104 ? 0.600 6.908 -22.117 1.00 73.88 104 ASP A N 1
ATOM 856 C CA . ASP A 1 104 ? 0.593 7.000 -20.646 1.00 73.88 104 ASP A CA 1
ATOM 857 C C . ASP A 1 104 ? 2.013 7.119 -20.080 1.00 73.88 104 ASP A C 1
ATOM 859 O O . ASP A 1 104 ? 2.266 7.915 -19.176 1.00 73.88 104 ASP A O 1
ATOM 863 N N . ASP A 1 105 ? 2.960 6.381 -20.665 1.00 67.31 105 ASP A N 1
ATOM 864 C CA . ASP A 1 105 ? 4.359 6.428 -20.246 1.00 67.31 105 ASP A CA 1
ATOM 865 C C . ASP A 1 105 ? 5.019 7.775 -20.580 1.00 67.31 105 ASP A C 1
ATOM 867 O O . ASP A 1 105 ? 5.991 8.131 -19.940 1.00 67.31 105 ASP A O 1
ATOM 871 N N . CYS A 1 106 ? 4.520 8.550 -21.550 1.00 65.88 106 CYS A N 1
ATOM 872 C CA . CYS A 1 106 ? 5.113 9.827 -21.973 1.00 65.88 106 CYS A CA 1
ATOM 873 C C . CYS A 1 106 ? 4.734 11.019 -21.083 1.00 65.88 106 CYS A C 1
ATOM 875 O O . CYS A 1 106 ? 5.129 12.149 -21.382 1.00 65.88 106 CYS A O 1
ATOM 877 N N . TYR A 1 107 ? 3.924 10.808 -20.043 1.00 57.78 107 TYR A N 1
ATOM 878 C CA . TYR A 1 107 ? 3.364 11.881 -19.228 1.00 57.78 107 TYR A CA 1
ATOM 879 C C . TYR A 1 107 ? 4.101 12.003 -17.888 1.00 57.78 107 TYR A C 1
ATOM 881 O O . TYR A 1 107 ? 3.689 11.432 -16.879 1.00 57.78 107 TYR A O 1
ATOM 889 N N . TYR A 1 108 ? 5.176 12.796 -17.856 1.00 49.91 108 TYR A N 1
ATOM 890 C CA . TYR A 1 108 ? 5.838 13.177 -16.606 1.00 49.91 108 TYR A CA 1
ATOM 891 C C . TYR A 1 108 ? 6.012 14.699 -16.525 1.00 49.91 108 TYR A C 1
ATOM 893 O O . TYR A 1 108 ? 6.501 15.342 -17.450 1.00 49.91 108 TYR A O 1
ATOM 901 N N . ASP A 1 109 ? 5.561 15.279 -15.412 1.00 43.91 109 ASP A N 1
ATOM 902 C CA . ASP A 1 109 ? 5.733 16.693 -15.041 1.00 43.91 109 ASP A CA 1
ATOM 903 C C . ASP A 1 109 ? 5.128 17.749 -15.998 1.00 43.91 109 ASP A C 1
ATOM 905 O O . ASP A 1 109 ? 5.581 18.888 -16.085 1.00 43.91 109 ASP A O 1
ATOM 909 N N . GLY A 1 110 ? 4.053 17.391 -16.711 1.00 45.56 110 GLY A N 1
ATOM 910 C CA . GLY A 1 110 ? 3.215 18.355 -17.437 1.00 45.56 110 GLY A CA 1
ATOM 911 C C . GLY A 1 110 ? 3.810 18.920 -18.732 1.00 45.56 110 GLY A C 1
ATOM 912 O O . GLY A 1 110 ? 3.266 19.891 -19.259 1.00 45.56 110 GLY A O 1
ATOM 913 N N . ALA A 1 111 ? 4.879 18.322 -19.269 1.00 48.78 111 ALA A N 1
ATOM 914 C CA . ALA A 1 111 ? 5.496 18.761 -20.517 1.00 48.78 111 ALA A CA 1
ATOM 915 C C . ALA A 1 111 ? 5.632 17.626 -21.548 1.00 48.78 111 ALA A C 1
ATOM 917 O O . ALA A 1 111 ? 6.187 16.569 -21.272 1.00 48.78 111 ALA A O 1
ATOM 918 N N . HIS A 1 112 ? 5.158 17.873 -22.774 1.00 56.09 112 HIS A N 1
ATOM 919 C CA . HIS A 1 112 ? 5.115 16.920 -23.896 1.00 56.09 112 HIS A CA 1
ATOM 920 C C . HIS A 1 112 ? 6.463 16.748 -24.623 1.00 56.09 112 HIS A C 1
ATOM 922 O O . HIS A 1 112 ? 6.515 16.595 -25.845 1.00 56.09 112 HIS A O 1
ATOM 928 N N . HIS A 1 113 ? 7.583 16.849 -23.911 1.00 57.28 113 HIS A N 1
ATOM 929 C CA . HIS A 1 113 ? 8.889 16.869 -24.556 1.00 57.28 113 HIS A CA 1
ATOM 930 C C . HIS A 1 113 ? 9.254 15.477 -25.094 1.00 57.28 113 HIS A C 1
ATOM 932 O O . HIS A 1 113 ? 9.335 14.518 -24.337 1.00 57.28 113 HIS A O 1
ATOM 938 N N . ASN A 1 114 ? 9.536 15.399 -26.400 1.00 68.50 114 ASN A N 1
ATOM 939 C CA . ASN A 1 114 ? 10.084 14.224 -27.096 1.00 68.50 114 ASN A CA 1
ATOM 940 C C . ASN A 1 114 ? 9.096 13.074 -27.387 1.00 68.50 114 ASN A C 1
ATOM 942 O O . ASN A 1 114 ? 9.517 11.930 -27.568 1.00 68.50 114 ASN A O 1
ATOM 946 N N . ILE A 1 115 ? 7.790 13.356 -27.458 1.00 76.31 115 ILE A N 1
ATOM 947 C CA . ILE A 1 115 ? 6.783 12.342 -27.811 1.00 76.31 115 ILE A CA 1
ATOM 948 C C . ILE A 1 115 ? 7.031 11.704 -29.181 1.00 76.31 115 ILE A C 1
ATOM 950 O O . ILE A 1 115 ? 6.854 10.501 -29.340 1.00 76.31 115 ILE A O 1
ATOM 954 N N . ASP A 1 116 ? 7.500 12.493 -30.143 1.00 71.69 116 ASP A N 1
ATOM 955 C CA . ASP A 1 116 ? 7.948 12.044 -31.457 1.00 71.69 116 ASP A CA 1
ATOM 956 C C . ASP A 1 116 ? 8.992 10.922 -31.336 1.00 71.69 116 ASP A C 1
ATOM 958 O O . ASP A 1 116 ? 8.805 9.851 -31.915 1.00 71.69 116 ASP A O 1
ATOM 962 N N . PHE A 1 117 ? 10.018 11.102 -30.498 1.00 74.69 117 PHE A N 1
ATOM 963 C CA . PHE A 1 117 ? 11.035 10.071 -30.246 1.00 74.69 117 PHE A CA 1
ATOM 964 C C . PHE A 1 117 ? 10.466 8.814 -29.609 1.00 74.69 117 PHE A C 1
ATOM 966 O O . PHE A 1 117 ? 10.885 7.714 -29.965 1.00 74.69 117 PHE A O 1
ATOM 973 N N . TYR A 1 118 ? 9.512 8.957 -28.691 1.00 80.31 118 TYR A N 1
ATOM 974 C CA . TYR A 1 118 ? 8.891 7.803 -28.058 1.00 80.31 118 TYR A CA 1
ATOM 975 C C . TYR A 1 118 ? 8.138 6.945 -29.077 1.00 80.31 118 TYR A C 1
ATOM 977 O O . TYR A 1 118 ? 8.345 5.732 -29.119 1.00 80.31 118 TYR A O 1
ATOM 985 N N . VAL A 1 119 ? 7.306 7.545 -29.939 1.00 81.69 119 VAL A N 1
ATOM 986 C CA . VAL A 1 119 ? 6.524 6.761 -30.914 1.00 81.69 119 VAL A CA 1
ATOM 987 C C . VAL A 1 119 ? 7.432 6.088 -31.944 1.00 81.69 119 VAL A C 1
ATOM 989 O O . VAL A 1 119 ? 7.209 4.928 -32.293 1.00 81.69 119 VAL A O 1
ATOM 992 N N . ILE A 1 120 ? 8.484 6.781 -32.389 1.00 81.94 120 ILE A N 1
ATOM 993 C CA . ILE A 1 120 ? 9.492 6.223 -33.302 1.00 81.94 120 ILE A CA 1
ATOM 994 C C . ILE A 1 120 ? 10.236 5.069 -32.629 1.00 81.94 120 ILE A C 1
ATOM 996 O O . ILE A 1 120 ? 10.293 3.976 -33.191 1.00 81.94 120 ILE A O 1
ATOM 1000 N N . GLY A 1 121 ? 10.715 5.261 -31.399 1.00 84.69 121 GLY A N 1
ATOM 1001 C CA . GLY A 1 121 ? 11.393 4.218 -30.633 1.00 84.69 121 GLY A CA 1
ATOM 1002 C C . GLY A 1 121 ? 10.505 2.990 -30.405 1.00 84.69 121 GLY A C 1
ATOM 1003 O O . GLY A 1 121 ? 10.975 1.855 -30.476 1.00 84.69 121 GLY A O 1
ATOM 1004 N N . LYS A 1 122 ? 9.191 3.173 -30.217 1.00 89.31 122 LYS A N 1
ATOM 1005 C CA . LYS A 1 122 ? 8.224 2.062 -30.158 1.00 89.31 122 LYS A CA 1
ATOM 1006 C C . LYS A 1 122 ? 8.053 1.349 -31.505 1.00 89.31 122 LYS A C 1
ATOM 1008 O O . LYS A 1 122 ? 7.922 0.125 -31.510 1.00 89.31 122 LYS A O 1
ATOM 1013 N N . CYS A 1 123 ? 8.092 2.065 -32.632 1.00 87.62 123 CYS A N 1
ATOM 1014 C CA . CYS A 1 123 ? 8.114 1.442 -33.963 1.00 87.62 123 CYS A CA 1
ATOM 1015 C C . CYS A 1 123 ? 9.373 0.591 -34.148 1.00 87.62 123 CYS A C 1
ATOM 1017 O O . CYS A 1 123 ? 9.284 -0.563 -34.559 1.00 87.62 123 CYS A O 1
ATOM 1019 N N . GLU A 1 124 ? 10.538 1.137 -33.805 1.00 88.75 124 GLU A N 1
ATOM 1020 C CA . GLU A 1 124 ? 11.823 0.439 -33.894 1.00 88.75 124 GLU A CA 1
ATOM 1021 C C . GLU A 1 124 ? 11.843 -0.802 -33.003 1.00 88.75 124 GLU A C 1
ATOM 1023 O O . GLU A 1 124 ? 12.202 -1.881 -33.462 1.00 88.75 124 GLU A O 1
ATOM 1028 N N . LEU A 1 125 ? 11.343 -0.706 -31.770 1.00 92.56 125 LEU A N 1
ATOM 1029 C CA . LEU A 1 125 ? 11.173 -1.868 -30.900 1.00 92.56 125 LEU A CA 1
ATOM 1030 C C . LEU A 1 125 ? 10.289 -2.950 -31.508 1.00 92.56 125 LEU A C 1
ATOM 1032 O O . LEU A 1 125 ? 10.569 -4.135 -31.332 1.00 92.56 125 LEU A O 1
ATOM 1036 N N . ARG A 1 126 ? 9.216 -2.567 -32.203 1.00 93.00 126 ARG A N 1
ATOM 1037 C CA . ARG A 1 126 ? 8.365 -3.535 -32.892 1.00 93.00 126 ARG A CA 1
ATOM 1038 C C . ARG A 1 126 ? 9.121 -4.222 -34.028 1.00 93.00 126 ARG A C 1
ATOM 1040 O O . ARG A 1 126 ? 9.017 -5.438 -34.142 1.00 93.00 126 ARG A O 1
ATOM 1047 N N . VAL A 1 127 ? 9.932 -3.487 -34.798 1.00 91.38 127 VAL A N 1
ATOM 1048 C CA . VAL A 1 127 ? 10.835 -4.080 -35.805 1.00 91.38 127 VAL A CA 1
ATOM 1049 C C . VAL A 1 127 ? 11.770 -5.094 -35.141 1.00 91.38 127 VAL A C 1
ATOM 1051 O O . VAL A 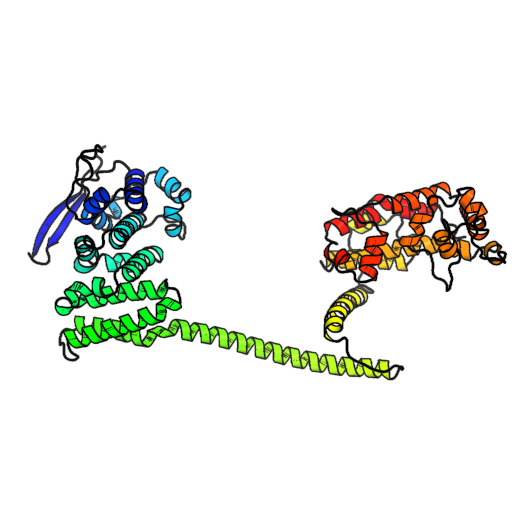1 127 ? 11.836 -6.234 -35.588 1.00 91.38 127 VAL A O 1
ATOM 1054 N N . LEU A 1 128 ? 12.433 -4.726 -34.038 1.00 94.19 128 LEU A N 1
ATOM 1055 C CA . LEU A 1 128 ? 13.352 -5.625 -33.327 1.00 94.19 128 LEU A CA 1
ATOM 1056 C C . LEU A 1 128 ? 12.662 -6.895 -32.801 1.00 94.19 128 LEU A C 1
ATOM 1058 O O . LEU A 1 128 ? 13.287 -7.950 -32.741 1.00 94.19 128 LEU A O 1
ATOM 1062 N N . LYS A 1 129 ? 11.384 -6.806 -32.413 1.00 94.44 129 LYS A N 1
ATOM 1063 C CA . LYS A 1 129 ? 10.610 -7.936 -31.873 1.00 94.44 129 LYS A CA 1
ATOM 1064 C C . LYS A 1 129 ? 10.018 -8.840 -32.954 1.00 94.44 129 LYS A C 1
ATOM 1066 O O . LYS A 1 129 ? 10.004 -10.052 -32.770 1.00 94.44 129 LYS A O 1
ATOM 1071 N N . GLU A 1 130 ? 9.482 -8.266 -34.030 1.00 93.88 130 GLU A N 1
ATOM 1072 C CA . GLU A 1 130 ? 8.706 -9.007 -35.036 1.00 93.88 130 GLU A CA 1
ATOM 1073 C C . GLU A 1 130 ? 9.520 -9.394 -36.278 1.00 93.88 130 GLU A C 1
ATOM 1075 O O . GLU A 1 130 ? 9.223 -10.421 -36.881 1.00 93.88 130 GLU A O 1
ATOM 1080 N N . ILE A 1 131 ? 10.529 -8.602 -36.656 1.00 91.69 131 ILE A N 1
ATOM 1081 C CA . ILE A 1 131 ? 11.344 -8.784 -37.875 1.00 91.69 131 ILE A CA 1
ATOM 1082 C C . ILE A 1 131 ? 12.832 -8.443 -37.618 1.00 91.69 131 ILE A C 1
ATOM 1084 O O . ILE A 1 131 ? 13.395 -7.543 -38.256 1.00 91.69 131 ILE A O 1
ATOM 1088 N N . PRO A 1 132 ? 13.499 -9.123 -36.663 1.00 90.50 132 PRO A N 1
ATOM 1089 C CA . PRO A 1 132 ? 14.864 -8.802 -36.229 1.00 90.50 132 PRO A CA 1
ATOM 1090 C C . PRO A 1 132 ? 15.915 -8.852 -37.352 1.00 90.50 132 PRO A C 1
ATOM 1092 O O . PRO A 1 132 ? 16.930 -8.155 -37.280 1.00 90.50 132 PRO A O 1
ATOM 1095 N N . GLU A 1 133 ? 15.680 -9.622 -38.415 1.00 87.81 133 GLU A N 1
ATOM 1096 C CA . GLU A 1 133 ? 16.520 -9.682 -39.616 1.00 87.81 133 GLU A CA 1
ATOM 1097 C C . GLU A 1 133 ? 16.610 -8.344 -40.372 1.00 87.81 133 GLU A C 1
ATOM 1099 O O . GLU A 1 133 ? 17.553 -8.126 -41.130 1.00 87.81 133 GLU A O 1
ATOM 1104 N N . HIS A 1 134 ? 15.667 -7.426 -40.139 1.00 85.44 134 HIS A N 1
ATOM 1105 C CA . HIS A 1 134 ? 15.646 -6.072 -40.700 1.00 85.44 134 HIS A CA 1
ATOM 1106 C C . HIS A 1 134 ? 16.119 -4.999 -39.712 1.00 85.44 134 HIS A C 1
ATOM 1108 O O . HIS A 1 134 ? 15.890 -3.811 -39.922 1.00 85.44 134 HIS A O 1
ATOM 1114 N N . SER A 1 135 ? 16.810 -5.397 -38.641 1.00 88.62 135 SER A N 1
ATOM 1115 C CA . SER A 1 135 ? 17.329 -4.463 -37.636 1.00 88.62 135 SER A CA 1
ATOM 1116 C C . SER A 1 135 ? 18.587 -3.696 -38.058 1.00 88.62 135 SER A C 1
ATOM 1118 O O . SER A 1 135 ? 18.975 -2.789 -37.334 1.00 88.62 135 SER A O 1
ATOM 1120 N N . GLN A 1 136 ? 19.220 -4.014 -39.195 1.00 86.12 136 GLN A N 1
ATOM 1121 C CA . GLN A 1 136 ? 20.516 -3.436 -39.593 1.00 86.12 136 GLN A CA 1
ATOM 1122 C C . GLN A 1 136 ? 20.484 -1.908 -39.730 1.00 86.12 136 GLN A C 1
ATOM 1124 O O . GLN A 1 136 ? 21.360 -1.236 -39.196 1.00 86.12 136 GLN A O 1
ATOM 1129 N N . ASP A 1 137 ? 19.452 -1.343 -40.357 1.00 82.06 137 ASP A N 1
ATOM 1130 C CA . ASP A 1 137 ? 19.358 0.115 -40.520 1.00 82.06 137 ASP A CA 1
ATOM 1131 C C . ASP A 1 137 ? 19.003 0.824 -39.207 1.00 82.06 137 ASP A C 1
ATOM 1133 O O . ASP A 1 137 ? 19.412 1.959 -38.974 1.00 82.06 137 ASP A O 1
ATOM 1137 N N . ILE A 1 138 ? 18.268 0.150 -38.313 1.00 85.81 138 ILE A N 1
ATOM 1138 C CA . ILE A 1 138 ? 18.030 0.646 -36.947 1.00 85.81 138 ILE A CA 1
ATOM 1139 C C . ILE A 1 138 ? 19.348 0.642 -36.179 1.00 85.81 138 ILE A C 1
ATOM 1141 O O . ILE A 1 138 ? 19.698 1.629 -35.543 1.00 85.81 138 ILE A O 1
ATOM 1145 N N . GLN A 1 139 ? 20.088 -0.462 -36.266 1.00 88.25 139 GLN A N 1
ATOM 1146 C CA . GLN A 1 139 ? 21.381 -0.652 -35.625 1.00 88.25 139 GLN A CA 1
ATOM 1147 C C . GLN A 1 139 ? 22.390 0.398 -36.095 1.00 88.25 139 GLN A C 1
ATOM 1149 O O . GLN A 1 139 ? 23.104 0.960 -35.272 1.00 88.25 139 GLN A O 1
ATOM 1154 N N . TYR A 1 140 ? 22.414 0.708 -37.393 1.00 84.12 140 TYR A N 1
ATOM 1155 C CA . TYR A 1 140 ? 23.250 1.769 -37.945 1.00 84.12 140 TYR A CA 1
ATOM 1156 C C . TYR A 1 140 ? 22.907 3.127 -37.321 1.00 84.12 140 TYR A C 1
ATOM 1158 O O . TYR A 1 140 ? 23.781 3.776 -36.759 1.00 84.12 140 TYR A O 1
ATOM 1166 N N . ILE A 1 141 ? 21.636 3.537 -37.321 1.00 80.00 141 ILE A N 1
ATOM 1167 C CA . ILE A 1 141 ? 21.247 4.847 -36.772 1.00 80.00 141 ILE A CA 1
ATOM 1168 C C . ILE A 1 141 ? 21.477 4.914 -35.256 1.00 80.00 141 ILE A C 1
ATOM 1170 O O . ILE A 1 141 ? 21.947 5.919 -34.731 1.00 80.00 141 ILE A O 1
ATOM 1174 N N . TRP A 1 142 ? 21.175 3.839 -34.530 1.00 86.19 142 TRP A N 1
ATOM 1175 C CA . TRP A 1 142 ? 21.370 3.800 -33.084 1.00 86.19 142 TRP A CA 1
ATOM 1176 C C . TRP A 1 142 ? 22.834 3.904 -32.682 1.00 86.19 142 TRP A C 1
ATOM 1178 O O . TRP A 1 142 ? 23.127 4.543 -31.675 1.00 86.19 142 TRP A O 1
ATOM 1188 N N . LEU A 1 143 ? 23.726 3.252 -33.428 1.00 86.94 143 LEU A N 1
ATOM 1189 C CA . LEU A 1 143 ? 25.095 3.017 -32.982 1.00 86.94 143 LEU A CA 1
ATOM 1190 C C . LEU A 1 143 ? 26.156 3.807 -33.753 1.00 86.94 143 LEU A C 1
ATOM 1192 O O . LEU A 1 143 ? 27.204 4.084 -33.186 1.00 86.94 143 LEU A O 1
ATOM 1196 N N . VAL A 1 144 ? 25.923 4.117 -35.030 1.00 81.06 144 VAL A N 1
ATOM 1197 C CA . VAL A 1 144 ? 26.856 4.870 -35.890 1.00 81.06 144 VAL A CA 1
ATOM 1198 C C . VAL A 1 144 ? 26.495 6.355 -35.925 1.00 81.06 144 VAL A C 1
ATOM 1200 O O . VAL A 1 144 ? 27.387 7.192 -35.931 1.00 81.06 144 VAL A O 1
ATOM 1203 N N . GLU A 1 145 ? 25.199 6.682 -35.898 1.00 78.38 145 GLU A N 1
ATOM 1204 C CA . GLU A 1 145 ? 24.706 8.068 -35.773 1.00 78.38 145 GLU A CA 1
ATOM 1205 C C . GLU A 1 145 ? 24.438 8.464 -34.304 1.00 78.38 145 GLU A C 1
ATOM 1207 O O . GLU A 1 145 ? 23.813 9.488 -34.027 1.00 78.38 145 GLU A O 1
ATOM 1212 N N . ASP A 1 146 ? 24.881 7.634 -33.352 1.00 80.50 146 ASP A N 1
ATOM 1213 C CA . ASP A 1 146 ? 24.855 7.868 -31.901 1.00 80.50 146 ASP A CA 1
ATOM 1214 C C . ASP A 1 146 ? 23.469 8.179 -31.288 1.00 80.50 146 ASP A C 1
ATOM 1216 O O . ASP A 1 146 ? 23.362 8.698 -30.170 1.00 80.50 146 ASP A O 1
ATOM 1220 N N . LEU A 1 147 ? 22.369 7.801 -31.958 1.00 81.56 147 LEU A N 1
ATOM 1221 C CA . LEU A 1 147 ? 21.003 8.011 -31.447 1.00 81.56 147 LEU A CA 1
ATOM 1222 C C . LEU A 1 147 ? 20.765 7.320 -30.092 1.00 81.56 147 LEU A C 1
ATOM 1224 O O . LEU A 1 147 ? 19.955 7.783 -29.284 1.00 81.56 147 LEU A O 1
ATOM 1228 N N . ILE A 1 148 ? 21.494 6.246 -29.787 1.00 86.88 148 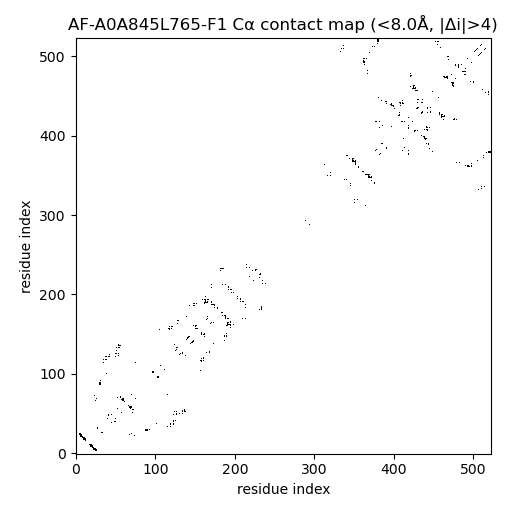ILE A N 1
ATOM 1229 C CA . ILE A 1 148 ? 21.396 5.577 -28.488 1.00 86.88 148 ILE A CA 1
ATOM 1230 C C . ILE A 1 148 ? 21.753 6.494 -27.310 1.00 86.88 148 ILE A C 1
ATOM 1232 O O . ILE A 1 148 ? 21.120 6.397 -26.256 1.00 86.88 148 ILE A O 1
ATOM 1236 N N . GLU A 1 149 ? 22.722 7.403 -27.464 1.00 85.94 149 GLU A N 1
ATOM 1237 C CA . GLU A 1 149 ? 23.097 8.340 -26.400 1.00 85.94 149 GLU A CA 1
ATOM 1238 C C . GLU A 1 149 ? 21.937 9.289 -26.090 1.00 85.94 149 GLU A C 1
ATOM 1240 O O . GLU A 1 149 ? 21.634 9.579 -24.930 1.00 85.94 149 GLU A O 1
ATOM 1245 N N . ILE A 1 150 ? 21.225 9.710 -27.131 1.00 78.75 150 ILE A N 1
ATOM 1246 C CA . ILE A 1 150 ? 20.032 10.540 -27.018 1.00 78.75 150 ILE A CA 1
ATOM 1247 C C . ILE A 1 150 ? 18.921 9.758 -26.312 1.00 78.75 150 ILE A C 1
ATOM 1249 O O . ILE A 1 150 ? 18.384 10.232 -25.310 1.00 78.75 150 ILE A O 1
ATOM 1253 N N . TYR A 1 151 ? 18.602 8.544 -26.766 1.00 83.56 151 TYR A N 1
ATOM 1254 C CA . TYR A 1 151 ? 17.566 7.721 -26.132 1.00 83.56 151 TYR A CA 1
ATOM 1255 C C . TYR A 1 151 ? 17.869 7.430 -24.663 1.00 83.56 151 TYR A C 1
ATOM 1257 O O . TYR A 1 151 ? 16.973 7.471 -23.820 1.00 83.56 151 TYR A O 1
ATOM 1265 N N . TYR A 1 152 ? 19.135 7.204 -24.323 1.00 85.31 152 TYR A N 1
ATOM 1266 C CA . TYR A 1 152 ? 19.535 6.988 -22.942 1.00 85.31 152 TYR A CA 1
ATOM 1267 C C . TYR A 1 152 ? 19.403 8.255 -22.077 1.00 85.31 152 TYR A C 1
ATOM 1269 O O . TYR A 1 152 ? 19.069 8.156 -20.897 1.00 85.31 152 TYR A O 1
ATOM 1277 N N . ASN A 1 153 ? 19.635 9.448 -22.631 1.00 82.94 153 ASN A N 1
ATOM 1278 C CA . ASN A 1 153 ? 19.659 10.699 -21.865 1.00 82.94 153 ASN A CA 1
ATOM 1279 C C . ASN A 1 153 ? 18.316 11.453 -21.815 1.00 82.94 153 ASN A C 1
ATOM 1281 O O . ASN A 1 153 ? 18.158 12.335 -20.973 1.00 82.94 153 ASN A O 1
ATOM 1285 N N . LEU A 1 154 ? 17.342 11.118 -22.669 1.00 77.00 154 LEU A N 1
ATOM 1286 C CA . LEU A 1 154 ? 16.077 11.860 -22.798 1.00 77.00 154 LEU A CA 1
ATOM 1287 C C . LEU A 1 154 ? 15.005 11.567 -21.732 1.00 77.00 154 LEU A C 1
ATOM 1289 O O . LEU A 1 154 ? 13.971 12.230 -21.742 1.00 77.00 154 LEU A O 1
ATOM 1293 N N . GLY A 1 155 ? 15.223 10.624 -20.812 1.00 75.75 155 GLY A N 1
ATOM 1294 C CA . GLY A 1 155 ? 14.274 10.332 -19.729 1.00 75.75 155 GLY A CA 1
ATOM 1295 C C . GLY A 1 155 ? 14.197 8.854 -19.360 1.00 75.75 155 GLY A C 1
ATOM 1296 O O . GLY A 1 155 ? 14.928 8.020 -19.896 1.00 75.75 155 GLY A O 1
ATOM 1297 N N . THR A 1 156 ? 13.311 8.516 -18.425 1.00 78.62 156 THR A N 1
ATOM 1298 C CA . THR A 1 156 ? 13.106 7.129 -17.960 1.00 78.62 156 THR A CA 1
ATOM 1299 C C . THR A 1 156 ? 12.386 6.294 -19.024 1.00 78.62 156 THR A C 1
ATOM 1301 O O . THR A 1 156 ? 12.654 5.107 -19.193 1.00 78.62 156 THR A O 1
ATOM 1304 N N . GLU A 1 157 ? 11.528 6.942 -19.796 1.00 79.56 157 GLU A N 1
ATOM 1305 C CA . GLU A 1 157 ? 10.671 6.405 -20.846 1.00 79.56 157 GLU A CA 1
ATOM 1306 C C . GLU A 1 157 ? 11.506 5.940 -22.038 1.00 79.56 157 GLU A C 1
ATOM 1308 O O . GLU A 1 157 ? 11.391 4.804 -22.501 1.00 79.56 157 GLU A O 1
ATOM 1313 N N . MET A 1 158 ? 12.421 6.805 -22.484 1.00 83.56 158 MET A N 1
ATOM 1314 C CA . MET A 1 158 ? 13.347 6.508 -23.576 1.00 83.56 158 MET A CA 1
ATOM 1315 C C . MET A 1 158 ? 14.424 5.505 -23.149 1.00 83.56 158 MET A C 1
ATOM 1317 O O . MET A 1 158 ? 14.762 4.605 -23.919 1.00 83.56 158 MET A O 1
ATOM 1321 N N . LYS A 1 159 ? 14.860 5.528 -21.879 1.00 87.44 159 LYS A N 1
ATOM 1322 C CA . LYS A 1 159 ? 15.622 4.406 -21.301 1.00 87.44 159 LYS A CA 1
ATOM 1323 C C . LYS A 1 159 ? 14.830 3.099 -21.349 1.00 87.44 159 LYS A C 1
ATOM 1325 O O . LYS A 1 159 ? 15.431 2.047 -21.540 1.00 87.44 159 LYS A O 1
ATOM 1330 N N . GLY A 1 160 ? 13.504 3.145 -21.223 1.00 87.75 160 GLY A N 1
ATOM 1331 C CA . GLY A 1 160 ? 12.618 1.992 -21.407 1.00 87.75 160 GLY A CA 1
ATOM 1332 C C . GLY A 1 160 ? 12.726 1.392 -22.804 1.00 87.75 160 GLY A C 1
ATOM 1333 O O . GLY A 1 160 ? 12.853 0.174 -22.935 1.00 87.75 160 GLY A O 1
ATOM 1334 N N . VAL A 1 161 ? 12.777 2.243 -23.832 1.00 89.12 161 VAL A N 1
ATOM 1335 C CA . VAL A 1 161 ? 12.996 1.821 -25.222 1.00 89.12 161 VAL A CA 1
ATOM 1336 C C . VAL A 1 161 ? 14.339 1.098 -25.366 1.00 89.12 161 VAL A C 1
ATOM 1338 O O . VAL A 1 161 ? 14.396 -0.034 -25.843 1.00 89.12 161 VAL A O 1
ATOM 1341 N N . VAL A 1 162 ? 15.418 1.695 -24.860 1.00 92.62 162 VAL A N 1
ATOM 1342 C CA . VAL A 1 162 ? 16.766 1.101 -24.899 1.00 92.62 162 VAL A CA 1
ATOM 1343 C C . VAL A 1 162 ? 16.832 -0.222 -24.121 1.00 92.62 162 VAL A C 1
ATOM 1345 O O . VAL A 1 162 ? 17.393 -1.210 -24.600 1.00 92.62 162 VAL A O 1
ATOM 1348 N N . ALA A 1 163 ? 16.215 -0.276 -22.938 1.00 92.56 163 ALA A N 1
ATOM 1349 C CA . ALA A 1 163 ? 16.173 -1.466 -22.096 1.00 92.56 163 ALA A CA 1
ATOM 1350 C C . ALA A 1 163 ? 15.425 -2.629 -22.766 1.00 92.56 163 ALA A C 1
ATOM 1352 O O . ALA A 1 163 ? 15.847 -3.781 -22.658 1.00 92.56 163 ALA A O 1
ATOM 1353 N N . GLU A 1 164 ? 14.311 -2.355 -23.448 1.00 92.94 164 GLU A N 1
ATOM 1354 C CA . GLU A 1 164 ? 13.572 -3.370 -24.204 1.00 92.94 164 GLU A CA 1
ATOM 1355 C C . GLU A 1 164 ? 14.347 -3.867 -25.426 1.00 92.94 164 GLU A C 1
ATOM 1357 O O . GLU A 1 164 ? 14.348 -5.074 -25.687 1.00 92.94 164 GLU A O 1
ATOM 1362 N N . ALA A 1 165 ? 15.047 -2.979 -26.136 1.00 94.06 165 ALA A N 1
ATOM 1363 C CA . ALA A 1 165 ? 15.906 -3.358 -27.254 1.00 94.06 165 ALA A CA 1
ATOM 1364 C C . ALA A 1 165 ? 17.023 -4.304 -26.785 1.00 94.06 165 ALA A C 1
ATOM 1366 O O . ALA A 1 165 ? 17.204 -5.377 -27.361 1.00 94.06 165 ALA A O 1
ATOM 1367 N N . TYR A 1 166 ? 17.682 -3.987 -25.663 1.00 94.88 166 TYR A N 1
ATOM 1368 C CA . TYR A 1 166 ? 18.658 -4.877 -25.025 1.00 94.88 166 TYR A CA 1
ATOM 1369 C C . TYR A 1 166 ? 18.061 -6.228 -24.619 1.00 94.88 166 TYR A C 1
ATOM 1371 O O . TYR A 1 166 ? 18.653 -7.271 -24.896 1.00 94.88 166 TYR A O 1
ATOM 1379 N N . LYS A 1 167 ? 16.872 -6.249 -24.007 1.00 92.06 167 LYS A N 1
ATOM 1380 C CA . LYS A 1 167 ? 16.214 -7.512 -23.629 1.00 92.06 167 LYS A CA 1
ATOM 1381 C C . LYS A 1 167 ? 15.890 -8.387 -24.842 1.00 92.06 167 LYS A C 1
ATOM 1383 O O . LYS A 1 167 ? 15.926 -9.608 -24.713 1.00 92.06 167 LYS A O 1
ATOM 1388 N N . THR A 1 168 ? 15.574 -7.763 -25.976 1.00 93.19 168 THR A N 1
ATOM 1389 C CA . THR A 1 168 ? 15.178 -8.440 -27.217 1.00 93.19 168 THR A CA 1
ATOM 1390 C C . THR A 1 168 ? 16.393 -8.959 -27.987 1.00 93.19 168 THR A C 1
ATOM 1392 O O . THR A 1 168 ? 16.424 -10.129 -28.354 1.00 93.19 168 THR A O 1
ATOM 1395 N N . MET A 1 169 ? 17.409 -8.114 -28.189 1.00 94.06 169 MET A N 1
ATOM 1396 C CA . MET A 1 169 ? 18.528 -8.395 -29.098 1.00 94.06 169 MET A CA 1
ATOM 1397 C C . MET A 1 169 ? 19.824 -8.829 -28.394 1.00 94.06 169 MET A C 1
ATOM 1399 O O . MET A 1 169 ? 20.702 -9.410 -29.030 1.00 94.06 169 MET A O 1
ATOM 1403 N N . GLY A 1 170 ? 19.959 -8.574 -27.089 1.00 93.31 170 GLY A N 1
ATOM 1404 C CA . GLY A 1 170 ? 21.191 -8.811 -26.332 1.00 93.31 170 GLY A CA 1
ATOM 1405 C C . GLY A 1 170 ? 22.275 -7.757 -26.579 1.00 93.31 170 GLY A C 1
ATOM 1406 O O . GLY A 1 170 ? 22.164 -6.908 -27.463 1.00 93.31 170 GLY A O 1
ATOM 1407 N N . TRP A 1 171 ? 23.348 -7.797 -25.783 1.00 94.50 171 TRP A N 1
ATOM 1408 C CA . TRP A 1 171 ? 24.426 -6.803 -25.857 1.00 94.50 171 TRP A CA 1
ATOM 1409 C C . TRP A 1 171 ? 25.239 -6.882 -27.155 1.00 94.50 171 TRP A C 1
ATOM 1411 O O . TRP A 1 171 ? 25.772 -5.870 -27.605 1.00 94.50 171 TRP A O 1
ATOM 1421 N N . GLN A 1 172 ? 25.314 -8.058 -27.785 1.00 94.50 172 GLN A N 1
ATOM 1422 C CA . GLN A 1 172 ? 26.071 -8.265 -29.020 1.00 94.50 172 GLN A CA 1
ATOM 1423 C C . GLN A 1 172 ? 25.523 -7.421 -30.173 1.00 94.50 172 GLN A C 1
ATOM 1425 O O . GLN A 1 172 ? 26.292 -6.988 -31.026 1.00 94.50 172 GLN A O 1
ATOM 1430 N N . TRP A 1 173 ? 24.215 -7.143 -30.179 1.00 94.88 173 TRP A N 1
ATOM 1431 C CA . TRP A 1 173 ? 23.607 -6.246 -31.159 1.00 94.88 173 TRP A CA 1
ATOM 1432 C C . TRP A 1 173 ? 24.135 -4.814 -31.013 1.00 94.88 173 TRP A C 1
ATOM 1434 O O . TRP A 1 173 ? 24.437 -4.166 -32.005 1.00 94.88 173 TRP A O 1
ATOM 1444 N N . PHE A 1 174 ? 24.357 -4.343 -29.790 1.00 94.25 174 PHE A N 1
ATOM 1445 C CA . PHE A 1 174 ? 24.955 -3.028 -29.536 1.00 94.25 174 PHE A CA 1
ATOM 1446 C C . PHE A 1 174 ? 26.467 -3.001 -29.799 1.00 94.25 174 PHE A C 1
ATOM 1448 O O . PHE A 1 174 ? 27.035 -1.948 -30.056 1.00 94.25 174 PHE A O 1
ATOM 1455 N N . ALA A 1 175 ? 27.118 -4.165 -29.753 1.00 91.75 175 ALA A N 1
ATOM 1456 C CA . ALA A 1 175 ? 28.556 -4.329 -29.944 1.00 91.75 175 ALA A CA 1
ATOM 1457 C C . ALA A 1 175 ? 28.935 -4.905 -31.326 1.00 91.75 175 ALA A C 1
ATOM 1459 O O . ALA A 1 175 ? 30.043 -5.423 -31.488 1.00 91.75 175 ALA A O 1
ATOM 1460 N N . TYR A 1 176 ? 28.043 -4.834 -32.323 1.00 85.38 176 TYR A N 1
ATOM 1461 C CA . TYR A 1 176 ? 28.173 -5.559 -33.597 1.00 85.38 176 TYR A CA 1
ATOM 1462 C C . TYR A 1 176 ? 29.509 -5.327 -34.322 1.00 85.38 176 TYR A C 1
ATOM 1464 O O . TYR A 1 176 ? 30.089 -6.272 -34.855 1.00 85.38 176 TYR A O 1
ATOM 1472 N N . ASN A 1 177 ? 30.045 -4.102 -34.274 1.00 85.38 177 ASN A N 1
ATOM 1473 C CA . ASN A 1 177 ? 31.324 -3.750 -34.897 1.00 85.38 177 ASN A CA 1
ATOM 1474 C C . ASN A 1 177 ? 32.403 -3.313 -33.887 1.00 85.38 177 ASN A C 1
ATOM 1476 O O . ASN A 1 177 ? 33.353 -2.601 -34.219 1.00 85.38 177 ASN A O 1
ATOM 1480 N N . ALA A 1 178 ? 32.277 -3.751 -32.631 1.00 84.25 178 ALA A N 1
ATOM 1481 C CA . ALA A 1 178 ? 33.082 -3.237 -31.523 1.00 84.25 178 ALA A CA 1
ATOM 1482 C C . ALA A 1 178 ? 34.588 -3.529 -31.626 1.00 84.25 178 ALA A C 1
ATOM 1484 O O . ALA A 1 178 ? 35.396 -2.877 -30.973 1.00 84.25 178 ALA A O 1
ATOM 1485 N N . LYS A 1 179 ? 34.990 -4.495 -32.463 1.00 80.38 179 LYS A N 1
ATOM 1486 C CA . LYS A 1 179 ? 36.406 -4.815 -32.713 1.00 80.38 179 LYS A CA 1
ATOM 1487 C C . LYS A 1 179 ? 37.124 -3.746 -33.538 1.00 80.38 179 LYS A C 1
ATOM 1489 O O . LYS A 1 179 ? 38.336 -3.607 -33.406 1.00 80.38 179 LYS A O 1
ATOM 1494 N N . THR A 1 180 ? 36.406 -3.022 -34.393 1.00 82.00 180 THR A N 1
ATOM 1495 C CA . THR A 1 180 ? 36.974 -1.935 -35.205 1.00 82.00 180 THR A CA 1
ATOM 1496 C C . THR A 1 180 ? 36.621 -0.569 -34.644 1.00 82.00 180 THR A C 1
ATOM 1498 O O . THR A 1 180 ? 37.444 0.339 -34.734 1.00 82.00 180 THR A O 1
ATOM 1501 N N . ASP A 1 181 ? 35.440 -0.439 -34.035 1.00 85.31 181 ASP A N 1
ATOM 1502 C CA . ASP A 1 181 ? 34.983 0.799 -33.416 1.00 85.31 181 ASP A CA 1
ATOM 1503 C C . ASP A 1 181 ? 34.686 0.611 -31.913 1.00 85.31 181 ASP A C 1
ATOM 1505 O O . ASP A 1 181 ? 33.636 0.080 -31.542 1.00 85.31 181 ASP A O 1
ATOM 1509 N N . PRO A 1 182 ? 35.605 1.032 -31.023 1.00 86.38 182 PRO A N 1
ATOM 1510 C CA . PRO A 1 182 ? 35.459 0.866 -29.581 1.00 86.38 182 PRO A CA 1
ATOM 1511 C C . PRO A 1 182 ? 34.216 1.536 -28.976 1.00 86.38 182 PRO A C 1
ATOM 1513 O O . PRO A 1 182 ? 33.785 1.095 -27.909 1.00 86.38 182 PRO A O 1
ATOM 1516 N N . ILE A 1 183 ? 33.638 2.570 -29.613 1.00 88.69 183 ILE A N 1
ATOM 1517 C CA . ILE A 1 183 ? 32.448 3.266 -29.081 1.00 88.69 183 ILE A CA 1
ATOM 1518 C C . ILE A 1 183 ? 31.260 2.309 -28.914 1.00 88.69 183 ILE A C 1
ATOM 1520 O O . ILE A 1 183 ? 30.482 2.435 -27.972 1.00 88.69 183 ILE A O 1
ATOM 1524 N N . MET A 1 184 ? 31.189 1.261 -29.735 1.00 91.25 184 MET A N 1
ATOM 1525 C CA . MET A 1 184 ? 30.133 0.249 -29.683 1.00 91.25 184 MET A CA 1
ATOM 1526 C C . MET A 1 184 ? 30.087 -0.482 -28.328 1.00 91.25 184 MET A C 1
ATOM 1528 O O . MET A 1 184 ? 29.022 -0.897 -27.871 1.00 91.25 184 MET A O 1
ATOM 1532 N N . PHE A 1 185 ? 31.219 -0.599 -27.620 1.00 92.88 185 PHE A N 1
ATOM 1533 C CA . PHE A 1 185 ? 31.227 -1.129 -26.250 1.00 92.88 185 PHE A CA 1
ATOM 1534 C C . PHE A 1 185 ? 30.559 -0.175 -25.248 1.00 92.88 185 PHE A C 1
ATOM 1536 O O . PHE A 1 185 ? 29.909 -0.636 -24.308 1.00 92.88 185 PHE A O 1
ATOM 1543 N N . ARG A 1 186 ? 30.657 1.144 -25.464 1.00 93.06 186 ARG A N 1
ATOM 1544 C CA . ARG A 1 186 ? 29.926 2.152 -24.681 1.00 93.06 186 ARG A CA 1
ATOM 1545 C C . ARG A 1 186 ? 28.426 2.078 -24.965 1.00 93.06 186 ARG A C 1
ATOM 1547 O O . ARG A 1 186 ? 27.632 2.131 -24.032 1.00 93.06 186 ARG A O 1
ATOM 1554 N N . TRP A 1 187 ? 28.023 1.848 -26.212 1.00 94.62 187 TRP A N 1
ATOM 1555 C CA . TRP A 1 187 ? 26.616 1.628 -26.569 1.00 94.62 187 TRP A CA 1
ATOM 1556 C C . TRP A 1 187 ? 26.031 0.366 -25.938 1.00 94.62 187 TRP A C 1
ATOM 1558 O O . TRP A 1 187 ? 24.940 0.409 -25.366 1.00 94.62 187 TRP A O 1
ATOM 1568 N N . ALA A 1 188 ? 26.791 -0.731 -25.925 1.00 94.75 188 ALA A N 1
ATOM 1569 C CA . ALA A 1 188 ? 26.407 -1.938 -25.199 1.00 94.75 188 ALA A CA 1
ATOM 1570 C C . ALA A 1 188 ? 26.268 -1.689 -23.688 1.00 94.75 188 ALA A C 1
ATOM 1572 O O . ALA A 1 188 ? 25.312 -2.166 -23.071 1.00 94.75 188 ALA A O 1
ATOM 1573 N N . LEU A 1 189 ? 27.165 -0.885 -23.103 1.00 94.38 189 LEU A N 1
ATOM 1574 C CA . LEU A 1 189 ? 27.064 -0.457 -21.709 1.00 94.38 189 LEU A CA 1
ATOM 1575 C C . LEU A 1 189 ? 25.781 0.351 -21.451 1.00 94.38 189 LEU A C 1
ATOM 1577 O O . LEU A 1 189 ? 25.095 0.071 -20.471 1.00 94.38 189 LEU A O 1
ATOM 1581 N N . LEU A 1 190 ? 25.412 1.305 -22.314 1.00 94.19 190 LEU A N 1
ATOM 1582 C CA . LEU A 1 190 ? 24.166 2.074 -22.158 1.00 94.19 190 LEU A CA 1
ATOM 1583 C C . LEU A 1 190 ? 22.922 1.177 -22.210 1.00 94.19 190 LEU A C 1
ATOM 1585 O O . LEU A 1 190 ? 22.039 1.308 -21.358 1.00 94.19 190 LEU A O 1
ATOM 1589 N N . GLY A 1 191 ? 22.883 0.228 -23.153 1.00 93.19 191 GLY A N 1
ATOM 1590 C CA . GLY A 1 191 ? 21.833 -0.793 -23.248 1.00 93.19 191 GLY A CA 1
ATOM 1591 C C . GLY A 1 191 ? 21.643 -1.559 -21.938 1.00 93.19 191 GLY A C 1
ATOM 1592 O O . GLY A 1 191 ? 20.536 -1.689 -21.406 1.00 93.19 191 GLY A O 1
ATOM 1593 N N . LEU A 1 192 ? 22.764 -2.004 -21.378 1.00 93.75 192 LEU A N 1
ATOM 1594 C CA . LEU A 1 192 ? 22.830 -2.771 -20.144 1.00 93.75 192 LEU A CA 1
ATOM 1595 C C . LEU A 1 192 ? 22.438 -1.943 -18.917 1.00 93.75 192 LEU A C 1
ATOM 1597 O O . LEU A 1 192 ? 21.670 -2.414 -18.078 1.00 93.75 192 LEU A O 1
ATOM 1601 N N . LEU A 1 193 ? 22.922 -0.703 -18.809 1.00 91.62 193 LEU A N 1
ATOM 1602 C CA . LEU A 1 193 ? 22.574 0.201 -17.713 1.00 91.62 193 LEU A CA 1
ATOM 1603 C C . LEU A 1 193 ? 21.085 0.555 -17.734 1.00 91.62 193 LEU A C 1
ATOM 1605 O O . LEU A 1 193 ? 20.445 0.518 -16.685 1.00 91.62 193 LEU A O 1
ATOM 1609 N N . ALA A 1 194 ? 20.502 0.796 -18.911 1.00 90.94 194 ALA A N 1
ATOM 1610 C CA . ALA A 1 194 ? 19.063 1.014 -19.043 1.00 90.94 194 ALA A CA 1
ATOM 1611 C C . ALA A 1 194 ? 18.270 -0.213 -18.558 1.00 90.94 194 ALA A C 1
ATOM 1613 O O . ALA A 1 194 ? 17.315 -0.091 -17.784 1.00 90.94 194 ALA A O 1
ATOM 1614 N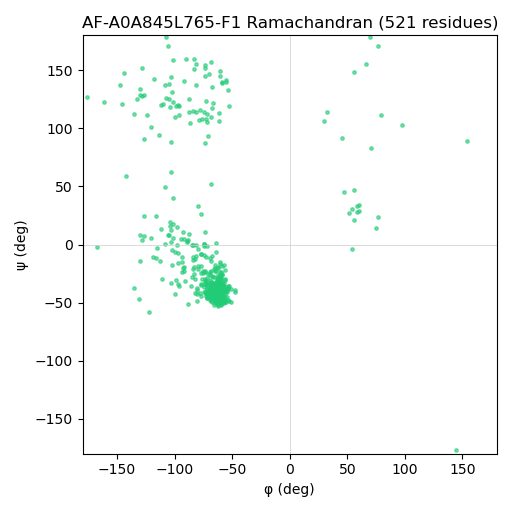 N . ALA A 1 195 ? 18.715 -1.415 -18.936 1.00 91.50 195 ALA A N 1
ATOM 1615 C CA . ALA A 1 195 ? 18.120 -2.662 -18.471 1.00 91.50 195 ALA A CA 1
ATOM 1616 C C . ALA A 1 195 ? 18.328 -2.917 -16.970 1.00 91.50 195 ALA A C 1
ATOM 1618 O O . ALA A 1 195 ? 17.437 -3.478 -16.336 1.00 91.50 195 ALA A O 1
ATOM 1619 N N . LYS A 1 196 ? 19.447 -2.480 -16.379 1.00 89.44 196 LYS A N 1
ATOM 1620 C CA . LYS A 1 196 ? 19.691 -2.521 -14.928 1.00 89.44 196 LYS A CA 1
ATOM 1621 C C . LYS A 1 196 ? 18.716 -1.610 -14.183 1.00 89.44 196 LYS A C 1
ATOM 1623 O O . LYS A 1 196 ? 18.159 -2.023 -13.170 1.00 89.44 196 LYS A O 1
ATOM 1628 N N . THR A 1 197 ? 18.509 -0.387 -14.672 1.00 86.12 197 THR A N 1
ATOM 1629 C CA . THR A 1 197 ? 17.643 0.609 -14.024 1.00 86.12 197 THR A CA 1
ATOM 1630 C C . THR A 1 197 ? 16.170 0.196 -14.044 1.00 86.12 197 THR A C 1
ATOM 1632 O O . THR A 1 197 ? 15.473 0.404 -13.056 1.00 86.12 197 THR A O 1
ATOM 1635 N N . LEU A 1 198 ? 15.703 -0.405 -15.143 1.00 83.50 198 LEU A N 1
ATOM 1636 C CA . LEU A 1 198 ? 14.282 -0.715 -15.374 1.00 83.50 198 LEU A CA 1
ATOM 1637 C C . LEU A 1 198 ? 13.948 -2.215 -15.285 1.00 83.50 198 LEU A C 1
ATOM 1639 O O . LEU A 1 198 ? 12.818 -2.641 -15.532 1.00 83.50 198 LEU A O 1
ATOM 1643 N N . GLY A 1 199 ? 14.946 -3.052 -15.016 1.00 76.62 199 GLY A N 1
ATOM 1644 C CA . GLY A 1 199 ? 14.823 -4.504 -14.974 1.00 76.62 199 GLY A CA 1
ATOM 1645 C C . GLY A 1 199 ? 14.268 -5.027 -13.653 1.00 76.62 199 GLY A C 1
ATOM 1646 O O . GLY A 1 199 ? 14.420 -4.419 -12.596 1.00 76.62 199 GLY A O 1
ATOM 1647 N N . LYS A 1 200 ? 13.655 -6.214 -13.710 1.00 76.19 200 LYS A N 1
ATOM 1648 C CA . LYS A 1 200 ? 13.329 -6.995 -12.507 1.00 76.19 200 LYS A CA 1
ATOM 1649 C C . LYS A 1 200 ? 14.605 -7.613 -11.931 1.00 76.19 200 LYS A C 1
ATOM 1651 O O . LYS A 1 200 ? 15.535 -7.913 -12.678 1.00 76.19 200 LYS A O 1
ATOM 1656 N N . GLU A 1 201 ? 14.618 -7.893 -10.627 1.00 69.88 201 GLU A N 1
ATOM 1657 C CA . GLU A 1 201 ? 15.788 -8.463 -9.932 1.00 69.88 201 GLU A CA 1
ATOM 1658 C C . GLU A 1 201 ? 16.263 -9.794 -10.556 1.00 69.88 201 GLU A C 1
ATOM 1660 O O . GLU A 1 201 ? 17.459 -10.059 -10.607 1.00 69.88 201 GLU A O 1
ATOM 1665 N N . GLU A 1 202 ? 15.357 -10.591 -11.132 1.00 69.62 202 GLU A N 1
ATOM 1666 C CA . GLU A 1 202 ? 15.675 -11.842 -11.845 1.00 69.62 202 GLU A CA 1
ATOM 1667 C C . GLU A 1 202 ? 16.578 -11.635 -13.076 1.00 69.62 202 GLU A C 1
ATOM 1669 O O . GLU A 1 202 ? 17.381 -12.499 -13.419 1.00 69.62 202 GLU A O 1
ATOM 1674 N N . GLN A 1 203 ? 16.492 -10.472 -13.730 1.00 78.25 203 GLN A N 1
ATOM 1675 C CA . GLN A 1 203 ? 17.293 -10.138 -14.915 1.00 78.25 203 GLN A CA 1
ATOM 1676 C C . GLN A 1 203 ? 18.683 -9.603 -14.543 1.00 78.25 203 GLN A C 1
ATOM 1678 O O . GLN A 1 203 ? 19.573 -9.543 -15.389 1.00 78.25 203 GLN A O 1
ATOM 1683 N N . ARG A 1 204 ? 18.900 -9.256 -13.270 1.00 82.69 204 ARG A N 1
ATOM 1684 C CA . ARG A 1 204 ? 20.123 -8.612 -12.784 1.00 82.69 204 ARG A CA 1
ATOM 1685 C C . ARG A 1 204 ? 21.365 -9.486 -12.922 1.00 82.69 204 ARG A C 1
ATOM 1687 O O . ARG A 1 204 ? 22.432 -8.964 -13.231 1.00 82.69 204 ARG A O 1
ATOM 1694 N N . LEU A 1 205 ? 21.238 -10.798 -12.700 1.00 85.38 205 LEU A N 1
ATOM 1695 C CA . LEU A 1 205 ? 22.368 -11.720 -12.845 1.00 85.38 205 LEU A CA 1
ATOM 1696 C C . LEU A 1 205 ? 22.838 -11.777 -14.301 1.00 85.38 205 LEU A C 1
ATOM 1698 O O . LEU A 1 205 ? 24.029 -11.637 -14.548 1.00 85.38 205 LEU A O 1
ATOM 1702 N N . LYS A 1 206 ? 21.898 -11.883 -15.251 1.00 89.00 206 LYS A N 1
ATOM 1703 C CA . LYS A 1 206 ? 22.196 -11.852 -16.689 1.00 89.00 206 LYS A CA 1
ATOM 1704 C C . LYS A 1 206 ? 22.878 -10.542 -17.085 1.00 89.00 206 LYS A C 1
ATOM 1706 O O . LYS A 1 206 ? 23.926 -10.571 -17.706 1.00 89.00 206 LYS A O 1
ATOM 1711 N N . VAL A 1 207 ? 22.332 -9.409 -16.648 1.00 91.00 207 VAL A N 1
ATOM 1712 C CA . VAL A 1 207 ? 22.911 -8.075 -16.877 1.00 91.00 207 VAL A CA 1
ATOM 1713 C C . VAL A 1 207 ? 24.337 -7.978 -16.306 1.00 91.00 207 VAL A C 1
ATOM 1715 O O . VAL A 1 207 ? 25.208 -7.383 -16.926 1.00 91.00 207 VAL A O 1
ATOM 1718 N N . LYS A 1 208 ? 24.623 -8.590 -15.150 1.00 90.62 208 LYS A N 1
ATOM 1719 C CA . LYS A 1 208 ? 25.981 -8.625 -14.581 1.00 90.62 208 LYS A CA 1
ATOM 1720 C C . LYS A 1 208 ? 26.936 -9.502 -15.394 1.00 90.62 208 LYS A C 1
ATOM 1722 O O . LYS A 1 208 ? 28.084 -9.113 -15.589 1.00 90.62 208 LYS A O 1
ATOM 1727 N N . THR A 1 209 ? 26.473 -10.665 -15.850 1.00 92.75 209 THR A N 1
ATOM 1728 C CA . THR A 1 209 ? 27.245 -11.559 -16.724 1.00 92.75 209 THR A CA 1
ATOM 1729 C C . THR A 1 209 ? 27.558 -10.880 -18.053 1.00 92.75 209 THR A C 1
ATOM 1731 O O . THR A 1 209 ? 28.719 -10.814 -18.428 1.00 92.75 209 THR A O 1
ATOM 1734 N N . ASP A 1 210 ? 26.570 -10.260 -18.693 1.00 94.69 210 ASP A N 1
ATOM 1735 C CA . ASP A 1 210 ? 26.766 -9.532 -19.948 1.00 94.69 210 ASP A CA 1
ATOM 1736 C C . ASP A 1 210 ? 27.749 -8.354 -19.779 1.00 94.69 210 ASP A C 1
ATOM 1738 O O . ASP A 1 210 ? 28.526 -8.060 -20.682 1.00 94.69 210 ASP A O 1
ATOM 1742 N N . LEU A 1 211 ? 27.774 -7.692 -18.613 1.00 94.12 211 LEU A N 1
ATOM 1743 C CA . LEU A 1 211 ? 28.733 -6.615 -18.328 1.00 94.12 211 LEU A CA 1
ATOM 1744 C C . LEU A 1 211 ? 30.168 -7.142 -18.211 1.00 94.12 211 LEU A C 1
ATOM 1746 O O . LEU A 1 211 ? 31.108 -6.481 -18.658 1.00 94.12 211 LEU A O 1
ATOM 1750 N N . LEU A 1 212 ? 30.334 -8.324 -17.610 1.00 93.56 212 LEU A N 1
ATOM 1751 C CA . LEU A 1 212 ? 31.615 -9.027 -17.578 1.00 93.56 212 LEU A CA 1
ATOM 1752 C C . LEU A 1 212 ? 32.037 -9.428 -18.992 1.00 93.56 212 LEU A C 1
ATOM 1754 O O . LEU A 1 212 ? 33.170 -9.143 -19.367 1.00 93.56 212 LEU A O 1
ATOM 1758 N N . ASP A 1 213 ? 31.123 -9.977 -19.793 1.00 94.50 213 ASP A N 1
ATOM 1759 C CA . ASP A 1 213 ? 31.398 -10.360 -21.179 1.00 94.50 213 ASP A CA 1
ATOM 1760 C C . ASP A 1 213 ? 31.826 -9.151 -22.020 1.00 94.50 213 ASP A C 1
ATOM 1762 O O . ASP A 1 213 ? 32.800 -9.236 -22.766 1.00 94.50 213 ASP A O 1
ATOM 1766 N N . ILE A 1 214 ? 31.147 -8.006 -21.893 1.00 93.44 214 ILE A N 1
ATOM 1767 C CA . ILE A 1 214 ? 31.526 -6.749 -22.561 1.00 93.44 214 ILE A CA 1
ATOM 1768 C C . ILE A 1 214 ? 32.949 -6.345 -22.162 1.00 93.44 214 ILE A C 1
ATOM 1770 O O . ILE A 1 214 ? 33.772 -6.044 -23.027 1.00 93.44 214 ILE A O 1
ATOM 1774 N N . TYR A 1 215 ? 33.254 -6.359 -20.861 1.00 92.38 215 TYR A N 1
ATOM 1775 C CA . TYR A 1 215 ? 34.579 -6.007 -20.356 1.00 92.38 215 TYR A CA 1
ATOM 1776 C C . TYR A 1 215 ? 35.659 -6.965 -20.876 1.00 92.38 215 TYR A C 1
ATOM 1778 O O . TYR A 1 215 ? 36.679 -6.514 -21.395 1.00 92.38 215 TYR A O 1
ATOM 1786 N N . GLU A 1 216 ? 35.435 -8.277 -20.795 1.00 90.81 216 GLU A N 1
ATOM 1787 C CA . GLU A 1 216 ? 36.363 -9.296 -21.291 1.00 90.81 216 GLU A CA 1
ATOM 1788 C C . GLU A 1 216 ? 36.592 -9.160 -22.798 1.00 90.81 216 GLU A C 1
ATOM 1790 O O . GLU A 1 216 ? 37.741 -9.105 -23.240 1.00 90.81 216 GLU A O 1
ATOM 1795 N N . ASN A 1 217 ? 35.524 -9.017 -23.589 1.00 90.50 217 ASN A N 1
ATOM 1796 C CA . ASN A 1 217 ? 35.623 -8.833 -25.036 1.00 90.50 217 ASN A CA 1
ATOM 1797 C C . ASN A 1 217 ? 36.361 -7.546 -25.403 1.00 90.50 217 ASN A C 1
ATOM 1799 O O . ASN A 1 217 ? 37.148 -7.546 -26.350 1.00 90.50 217 ASN A O 1
ATOM 1803 N N . MET A 1 218 ? 36.166 -6.466 -24.647 1.00 88.00 218 MET A N 1
ATOM 1804 C CA . MET A 1 218 ? 36.878 -5.215 -24.874 1.00 88.00 218 MET A CA 1
ATOM 1805 C C . MET A 1 218 ? 38.374 -5.339 -24.558 1.00 88.00 218 MET A C 1
ATOM 1807 O O . MET A 1 218 ? 39.212 -4.886 -25.342 1.00 88.00 218 MET A O 1
ATOM 1811 N N . ILE A 1 219 ? 38.729 -5.996 -23.448 1.00 87.19 219 ILE A N 1
ATOM 1812 C CA . ILE A 1 219 ? 40.128 -6.264 -23.090 1.00 87.19 219 ILE A CA 1
ATOM 1813 C C . ILE A 1 219 ? 40.789 -7.199 -24.110 1.00 87.19 219 ILE A C 1
ATOM 1815 O O . ILE A 1 219 ? 41.954 -6.990 -24.443 1.00 87.19 219 ILE A O 1
ATOM 1819 N N . ILE A 1 220 ? 40.072 -8.191 -24.644 1.00 86.81 220 ILE A N 1
ATOM 1820 C CA . ILE A 1 220 ? 40.581 -9.076 -25.703 1.00 86.81 220 ILE A CA 1
ATOM 1821 C C . ILE A 1 220 ? 40.781 -8.306 -27.015 1.00 86.81 220 ILE A C 1
ATOM 1823 O O . ILE A 1 220 ? 41.813 -8.472 -27.663 1.00 86.81 220 ILE A O 1
ATOM 1827 N N . ALA A 1 221 ? 39.821 -7.463 -27.408 1.00 84.19 221 ALA A N 1
ATOM 1828 C CA . ALA A 1 221 ? 39.854 -6.741 -28.678 1.00 84.19 221 ALA A CA 1
ATOM 1829 C C . ALA A 1 221 ? 40.942 -5.658 -28.725 1.00 84.19 221 ALA A C 1
ATOM 1831 O O . ALA A 1 221 ? 41.592 -5.492 -29.755 1.00 84.19 221 ALA A O 1
ATOM 1832 N N . PHE A 1 222 ? 41.160 -4.938 -27.620 1.00 81.94 222 PHE A N 1
ATOM 1833 C CA . PHE A 1 222 ? 42.057 -3.778 -27.602 1.00 81.94 222 PHE A CA 1
ATOM 1834 C C . PHE A 1 222 ? 43.283 -3.932 -26.698 1.00 81.94 222 PHE A C 1
ATOM 1836 O O . PHE A 1 222 ? 44.231 -3.157 -26.828 1.00 81.94 222 PHE A O 1
ATOM 1843 N N . GLY A 1 223 ? 43.326 -4.951 -25.838 1.00 66.06 223 GLY A N 1
ATOM 1844 C CA . GLY A 1 223 ? 44.432 -5.199 -24.918 1.00 66.06 223 GLY A CA 1
ATOM 1845 C C . GLY A 1 223 ? 44.588 -4.114 -23.844 1.00 66.06 223 GLY A C 1
ATOM 1846 O O . GLY A 1 223 ? 44.280 -2.941 -24.031 1.00 66.06 223 GLY A O 1
ATOM 1847 N N . VAL A 1 224 ? 45.185 -4.475 -22.706 1.00 56.97 224 VAL A N 1
ATOM 1848 C CA . VAL A 1 224 ? 45.507 -3.533 -21.606 1.00 56.97 224 VAL A CA 1
ATOM 1849 C C . VAL A 1 224 ? 46.536 -2.456 -22.027 1.00 56.97 224 VAL A C 1
ATOM 1851 O O . VAL A 1 224 ? 46.820 -1.532 -21.273 1.00 56.97 224 VAL A O 1
ATOM 1854 N N . ARG A 1 225 ? 47.107 -2.560 -23.236 1.00 55.62 225 ARG A N 1
ATOM 1855 C CA . ARG A 1 225 ? 48.155 -1.677 -23.778 1.00 55.62 225 ARG A CA 1
ATOM 1856 C C . ARG A 1 225 ? 47.689 -0.792 -24.943 1.00 55.62 225 ARG A C 1
ATOM 1858 O O . ARG A 1 225 ? 48.540 -0.245 -25.635 1.00 55.62 225 ARG A O 1
ATOM 1865 N N . CYS A 1 226 ? 46.383 -0.658 -25.201 1.00 63.53 226 CYS A N 1
ATOM 1866 C CA . CYS A 1 226 ? 45.910 0.287 -26.215 1.00 63.53 226 CYS A CA 1
ATOM 1867 C C . CYS A 1 226 ? 46.313 1.719 -25.819 1.00 63.53 226 CYS A C 1
ATOM 1869 O O . CYS A 1 226 ? 45.808 2.254 -24.837 1.00 63.53 226 CYS A O 1
ATOM 1871 N N . GLU A 1 227 ? 47.214 2.350 -26.578 1.00 64.19 227 GLU A N 1
ATOM 1872 C CA . GLU A 1 227 ? 47.715 3.709 -26.297 1.00 64.19 227 GLU A CA 1
ATOM 1873 C C . GLU A 1 227 ? 46.695 4.815 -26.624 1.00 64.19 227 GLU A C 1
ATOM 1875 O O . GLU A 1 227 ? 46.970 5.994 -26.414 1.00 64.19 227 GLU A O 1
ATOM 1880 N N . LYS A 1 228 ? 45.507 4.461 -27.136 1.00 78.75 228 LYS A N 1
ATOM 1881 C CA . LYS A 1 228 ? 44.453 5.422 -27.478 1.00 78.75 228 LYS A CA 1
ATOM 1882 C C . LYS A 1 228 ? 43.714 5.880 -26.208 1.00 78.75 228 LYS A C 1
ATOM 1884 O O . LYS A 1 228 ? 43.007 5.063 -25.613 1.00 78.75 228 LYS A O 1
ATOM 1889 N N . PRO A 1 229 ? 43.775 7.174 -25.830 1.00 81.94 229 PRO A N 1
ATOM 1890 C CA . PRO A 1 229 ? 43.140 7.680 -24.607 1.00 81.94 229 PRO A CA 1
ATOM 1891 C C . PRO A 1 229 ? 41.631 7.409 -24.535 1.00 81.94 229 PRO A C 1
ATOM 1893 O O . PRO A 1 229 ? 41.127 7.013 -23.491 1.00 81.94 229 PRO A O 1
ATOM 1896 N N . PHE A 1 230 ? 40.937 7.534 -25.668 1.00 83.56 230 PHE A N 1
ATOM 1897 C CA . PHE A 1 230 ? 39.499 7.275 -25.787 1.00 83.56 230 PHE A CA 1
ATOM 1898 C C . PHE A 1 230 ? 39.110 5.824 -25.450 1.00 83.56 230 PHE A C 1
ATOM 1900 O O . PHE A 1 230 ? 38.117 5.573 -24.778 1.00 83.56 230 PHE A O 1
ATOM 1907 N N . VAL A 1 231 ? 39.925 4.842 -25.851 1.00 84.56 231 VAL A N 1
ATOM 1908 C CA . VAL A 1 231 ? 39.668 3.426 -25.531 1.00 84.56 231 VAL A CA 1
ATOM 1909 C C . VAL A 1 231 ? 39.870 3.171 -24.038 1.00 84.56 231 VAL A C 1
ATOM 1911 O O . VAL A 1 231 ? 39.088 2.454 -23.417 1.00 84.56 231 VAL A O 1
ATOM 1914 N N . ALA A 1 232 ? 40.895 3.789 -23.445 1.00 84.50 232 ALA A N 1
ATOM 1915 C CA . ALA A 1 232 ? 41.148 3.698 -22.011 1.00 84.50 232 ALA A CA 1
ATOM 1916 C C . ALA A 1 232 ? 40.012 4.318 -21.176 1.00 84.50 232 ALA A C 1
ATOM 1918 O O . ALA A 1 232 ? 39.693 3.802 -20.104 1.00 84.50 232 ALA A O 1
ATOM 1919 N N . GLU A 1 233 ? 39.386 5.388 -21.670 1.00 88.88 233 GLU A N 1
ATOM 1920 C CA . GLU A 1 233 ? 38.210 6.006 -21.056 1.00 88.88 233 GLU A CA 1
ATOM 1921 C C . GLU A 1 233 ? 37.015 5.047 -21.035 1.00 88.88 233 GLU A C 1
ATOM 1923 O O . GLU A 1 233 ? 36.489 4.766 -19.960 1.00 88.88 233 GLU A O 1
ATOM 1928 N N . ILE A 1 234 ? 36.675 4.432 -22.170 1.00 88.69 234 ILE A N 1
ATOM 1929 C CA . ILE A 1 234 ? 35.571 3.462 -22.245 1.00 88.69 234 ILE A CA 1
ATOM 1930 C C . ILE A 1 234 ? 35.846 2.234 -21.351 1.00 88.69 234 ILE A C 1
ATOM 1932 O O . ILE A 1 234 ? 34.963 1.786 -20.617 1.00 88.69 234 ILE A O 1
ATOM 1936 N N . ILE A 1 235 ? 37.086 1.721 -21.317 1.00 88.38 235 ILE A N 1
ATOM 1937 C CA . ILE A 1 235 ? 37.471 0.632 -20.394 1.00 88.38 235 ILE A CA 1
ATOM 1938 C C . ILE A 1 235 ? 37.249 1.058 -18.938 1.00 88.38 235 ILE A C 1
ATOM 1940 O O . ILE A 1 235 ? 36.757 0.273 -18.123 1.00 88.38 235 ILE A O 1
ATOM 1944 N N . LYS A 1 236 ? 37.622 2.295 -18.590 1.00 88.69 236 LYS A N 1
ATOM 1945 C CA . LYS A 1 236 ? 37.443 2.842 -17.242 1.00 88.69 236 LYS A CA 1
ATOM 1946 C C . LYS A 1 236 ? 35.962 2.978 -16.888 1.00 88.69 236 LYS A C 1
ATOM 1948 O O . LYS A 1 236 ? 35.606 2.645 -15.760 1.00 88.69 236 LYS A O 1
ATOM 1953 N N . GLU A 1 237 ? 35.116 3.410 -17.818 1.00 90.81 237 GLU A N 1
ATOM 1954 C CA . GLU A 1 237 ? 33.661 3.499 -17.630 1.00 90.81 237 GLU A CA 1
ATOM 1955 C C . GLU A 1 237 ? 33.031 2.127 -17.365 1.00 90.81 237 GLU A C 1
ATOM 1957 O O . GLU A 1 237 ? 32.307 1.951 -16.379 1.00 90.81 237 GLU A O 1
ATOM 1962 N N . ILE A 1 238 ? 33.354 1.126 -18.189 1.00 91.62 238 ILE A N 1
ATOM 1963 C CA . ILE A 1 238 ? 32.836 -0.243 -18.039 1.00 91.62 238 ILE A CA 1
ATOM 1964 C C . ILE A 1 238 ? 33.329 -0.855 -16.725 1.00 91.62 238 ILE A C 1
ATOM 1966 O O . ILE A 1 238 ? 32.539 -1.393 -15.947 1.00 91.62 238 ILE A O 1
ATOM 1970 N N . LYS A 1 239 ? 34.625 -0.720 -16.422 1.00 90.31 239 LYS A N 1
ATOM 1971 C CA . LYS A 1 239 ? 35.206 -1.208 -15.165 1.00 90.31 239 LYS A CA 1
ATOM 1972 C C . LYS A 1 239 ? 34.594 -0.515 -13.948 1.00 90.31 239 LYS A C 1
ATOM 1974 O O . LYS A 1 239 ? 34.327 -1.174 -12.946 1.00 90.31 239 LYS A O 1
ATOM 1979 N N . GLY A 1 240 ? 34.372 0.796 -14.024 1.00 90.69 240 GLY A N 1
ATOM 1980 C CA . GLY A 1 240 ? 33.691 1.562 -12.983 1.00 90.69 240 GLY A CA 1
ATOM 1981 C C . GLY A 1 240 ? 32.281 1.035 -12.739 1.00 90.69 240 GLY A C 1
ATOM 1982 O O . GLY A 1 240 ? 31.932 0.748 -11.598 1.00 90.69 240 GLY A O 1
ATOM 1983 N N . SER A 1 241 ? 31.530 0.803 -13.817 1.00 90.50 241 SER A N 1
ATOM 1984 C CA . SER A 1 241 ? 30.175 0.241 -13.773 1.00 90.50 241 SER A CA 1
ATOM 1985 C C . SER A 1 241 ? 30.132 -1.178 -13.198 1.00 90.50 241 SER A C 1
ATOM 1987 O O . SER A 1 241 ? 29.161 -1.544 -12.539 1.00 90.50 241 SER A O 1
ATOM 1989 N N . LEU A 1 242 ? 31.182 -1.978 -13.414 1.00 90.12 242 LEU A N 1
ATOM 1990 C CA . LEU A 1 242 ? 31.313 -3.316 -12.836 1.00 90.12 242 LEU A CA 1
ATOM 1991 C C . LEU A 1 242 ? 31.570 -3.262 -11.323 1.00 90.12 242 LEU A C 1
ATOM 1993 O O . LEU A 1 242 ? 30.974 -4.033 -10.572 1.00 90.12 242 LEU A O 1
ATOM 1997 N N . ILE A 1 243 ? 32.439 -2.349 -10.875 1.00 89.75 243 ILE A N 1
ATOM 1998 C CA . ILE A 1 243 ? 32.765 -2.165 -9.453 1.00 89.75 243 ILE A CA 1
ATOM 1999 C C . ILE A 1 243 ? 31.535 -1.684 -8.679 1.00 89.75 243 ILE A C 1
ATOM 2001 O O . ILE A 1 243 ? 31.216 -2.255 -7.640 1.00 89.75 243 ILE A O 1
ATOM 2005 N N . SER A 1 244 ? 30.823 -0.683 -9.202 1.00 88.88 244 SER A N 1
ATOM 2006 C CA . SER A 1 244 ? 29.643 -0.097 -8.553 1.00 88.88 244 SER A CA 1
ATOM 2007 C C . SER A 1 244 ? 28.334 -0.820 -8.880 1.00 88.88 244 SER A C 1
ATOM 2009 O O . SER A 1 244 ? 27.245 -0.346 -8.543 1.00 88.88 244 SER A O 1
ATOM 2011 N N . PHE A 1 245 ? 28.396 -1.983 -9.541 1.00 87.12 245 PHE A N 1
ATOM 2012 C CA . PHE A 1 245 ? 27.204 -2.669 -10.036 1.00 87.12 245 PHE A CA 1
ATOM 2013 C C . PHE A 1 245 ? 26.184 -2.943 -8.922 1.00 87.12 245 PHE A C 1
ATOM 2015 O O . PHE A 1 245 ? 24.979 -2.774 -9.127 1.00 87.12 245 PHE A O 1
ATOM 2022 N N . ASP A 1 246 ? 26.661 -3.316 -7.733 1.00 85.50 246 ASP A N 1
ATOM 2023 C CA . ASP A 1 246 ? 25.819 -3.677 -6.594 1.00 85.50 246 ASP A CA 1
ATOM 2024 C C . ASP A 1 246 ? 25.599 -2.551 -5.569 1.00 85.50 246 ASP A C 1
ATOM 2026 O O . ASP A 1 246 ? 24.810 -2.741 -4.639 1.00 85.50 246 ASP A O 1
ATOM 2030 N N . ASP A 1 247 ? 26.182 -1.365 -5.773 1.00 87.75 247 ASP A N 1
ATOM 2031 C CA . ASP A 1 247 ? 26.145 -0.254 -4.810 1.00 87.75 247 ASP A CA 1
ATOM 2032 C C . ASP A 1 247 ? 24.716 0.174 -4.459 1.00 87.75 247 ASP A C 1
ATOM 2034 O O . ASP A 1 247 ? 24.388 0.290 -3.281 1.00 87.75 247 ASP A O 1
ATOM 2038 N N . ASP A 1 248 ? 23.819 0.297 -5.443 1.00 81.31 248 ASP A N 1
ATOM 2039 C CA . ASP A 1 248 ? 22.414 0.678 -5.209 1.00 81.31 248 ASP A CA 1
ATOM 2040 C C . ASP A 1 248 ? 21.667 -0.326 -4.315 1.00 81.31 248 ASP A C 1
ATOM 2042 O O . ASP A 1 248 ? 20.722 0.023 -3.603 1.00 81.31 248 ASP A O 1
ATOM 2046 N N . LYS A 1 249 ? 22.049 -1.608 -4.377 1.00 82.38 249 LYS A N 1
ATOM 2047 C CA . LYS A 1 249 ? 21.466 -2.665 -3.537 1.00 82.38 249 LYS A CA 1
ATOM 2048 C C . LYS A 1 249 ? 22.093 -2.650 -2.156 1.00 82.38 249 LYS A C 1
ATOM 2050 O O . LYS A 1 249 ? 21.373 -2.762 -1.171 1.00 82.38 249 LYS A O 1
ATOM 2055 N N . ILE A 1 250 ? 23.411 -2.483 -2.084 1.00 85.75 250 ILE A N 1
ATOM 2056 C CA . ILE A 1 250 ? 24.142 -2.368 -0.822 1.00 85.75 250 ILE A CA 1
ATOM 2057 C C . ILE A 1 250 ? 23.636 -1.158 -0.031 1.00 85.75 250 ILE A C 1
ATOM 2059 O O . ILE A 1 250 ? 23.367 -1.288 1.158 1.00 85.75 250 ILE A O 1
ATOM 2063 N N . GLN A 1 251 ? 23.427 -0.011 -0.682 1.00 86.12 251 GLN A N 1
ATOM 2064 C CA . GLN A 1 251 ? 22.865 1.178 -0.047 1.00 86.12 251 GLN A CA 1
ATOM 2065 C C . GLN A 1 251 ? 21.436 0.944 0.443 1.00 86.12 251 GLN A C 1
ATOM 2067 O O . GLN A 1 251 ? 21.143 1.259 1.594 1.00 86.12 251 GLN A O 1
ATOM 2072 N N . ARG A 1 252 ? 20.558 0.347 -0.377 1.00 85.19 252 ARG A N 1
ATOM 2073 C CA . ARG A 1 252 ? 19.196 -0.014 0.056 1.00 85.19 252 ARG A CA 1
ATOM 2074 C C . ARG A 1 252 ? 19.206 -0.928 1.281 1.00 85.19 252 ARG A C 1
ATOM 2076 O O . ARG A 1 252 ? 18.592 -0.591 2.288 1.00 85.19 252 ARG A O 1
ATOM 2083 N N . LEU A 1 253 ? 19.986 -2.009 1.241 1.00 87.50 253 LEU A N 1
ATOM 2084 C CA . LEU A 1 253 ? 20.150 -2.926 2.373 1.00 87.50 253 LEU A CA 1
ATOM 2085 C C . LEU A 1 253 ? 20.737 -2.228 3.604 1.00 87.50 253 LEU A C 1
ATOM 2087 O O . LEU A 1 253 ? 20.348 -2.528 4.728 1.00 87.50 253 LEU A O 1
ATOM 2091 N N . TYR A 1 254 ? 21.657 -1.283 3.417 1.00 90.12 254 TYR A N 1
ATOM 2092 C CA . TYR A 1 254 ? 22.207 -0.485 4.508 1.00 90.12 254 TYR A CA 1
ATOM 2093 C C . TYR A 1 254 ? 21.139 0.402 5.161 1.00 90.12 254 TYR A C 1
ATOM 2095 O O . TYR A 1 254 ? 21.071 0.459 6.390 1.00 90.12 254 TYR A O 1
ATOM 2103 N N . PHE A 1 255 ? 20.284 1.062 4.372 1.00 88.25 255 PHE A N 1
ATOM 2104 C CA . PHE A 1 255 ? 19.167 1.852 4.895 1.00 88.25 255 PHE A CA 1
ATOM 2105 C C . PHE A 1 255 ? 18.136 0.983 5.617 1.00 88.25 255 PHE A C 1
ATOM 2107 O O . PHE A 1 255 ? 17.714 1.347 6.713 1.00 88.25 255 PHE A O 1
ATOM 2114 N N . GLU A 1 256 ? 17.790 -0.180 5.066 1.00 89.75 256 GLU A N 1
ATOM 2115 C CA . GLU A 1 256 ? 16.900 -1.149 5.718 1.00 89.75 256 GLU A CA 1
ATOM 2116 C C . GLU A 1 256 ? 17.490 -1.653 7.040 1.00 89.75 256 GLU A C 1
ATOM 2118 O O . GLU A 1 256 ? 16.825 -1.624 8.072 1.00 89.75 256 GLU A O 1
ATOM 2123 N N . LEU A 1 257 ? 18.769 -2.041 7.051 1.00 91.69 257 LEU A N 1
ATOM 2124 C CA . LEU A 1 257 ? 19.462 -2.496 8.257 1.00 91.69 257 LEU A CA 1
ATOM 2125 C C . LEU A 1 257 ? 19.528 -1.389 9.309 1.00 91.69 257 LEU A C 1
ATOM 2127 O O . LEU A 1 257 ? 19.336 -1.655 10.497 1.00 91.69 257 LEU A O 1
ATOM 2131 N N . LYS A 1 258 ? 19.772 -0.145 8.888 1.00 91.00 258 LYS A N 1
ATOM 2132 C CA . LYS A 1 258 ? 19.725 1.019 9.772 1.00 91.00 258 LYS A CA 1
ATOM 2133 C C . LYS A 1 258 ? 18.320 1.211 10.350 1.00 91.00 258 LYS A C 1
ATOM 2135 O O . LYS A 1 258 ? 18.210 1.344 11.563 1.00 91.00 258 LYS A O 1
ATOM 2140 N N . GLY A 1 259 ? 17.275 1.124 9.527 1.00 88.62 259 GLY A N 1
ATOM 2141 C CA . GLY A 1 259 ? 15.879 1.181 9.970 1.00 88.62 259 GLY A CA 1
ATOM 2142 C C . GLY A 1 259 ? 15.551 0.104 11.007 1.00 88.62 259 GLY A C 1
ATOM 2143 O O . GLY A 1 259 ? 15.078 0.425 12.092 1.00 88.62 259 GLY A O 1
ATOM 2144 N N . ILE A 1 260 ? 15.922 -1.153 10.741 1.00 90.62 260 ILE A N 1
ATOM 2145 C CA . ILE A 1 260 ? 15.759 -2.277 11.681 1.00 90.62 260 ILE A CA 1
ATOM 2146 C C . ILE A 1 260 ? 16.553 -2.041 12.973 1.00 90.62 260 ILE A C 1
ATOM 2148 O O . ILE A 1 260 ? 16.117 -2.401 14.067 1.00 90.62 260 ILE A O 1
ATOM 2152 N N . LYS A 1 261 ? 17.752 -1.457 12.881 1.00 91.38 261 LYS A N 1
ATOM 2153 C CA . LYS A 1 261 ? 18.574 -1.140 14.053 1.00 91.38 261 LYS A CA 1
ATOM 2154 C C . LYS A 1 261 ? 17.925 -0.052 14.909 1.00 91.38 261 LYS A C 1
ATOM 2156 O O . LYS A 1 261 ? 17.936 -0.189 16.133 1.00 91.38 261 LYS A O 1
ATOM 2161 N N . ASP A 1 262 ? 17.369 0.979 14.287 1.00 90.38 262 ASP A N 1
ATOM 2162 C CA . ASP A 1 262 ? 16.666 2.067 14.965 1.00 90.38 262 ASP A CA 1
ATOM 2163 C C . ASP A 1 262 ? 15.367 1.547 15.606 1.00 90.38 262 ASP A C 1
ATOM 2165 O O . ASP A 1 262 ? 15.130 1.775 16.793 1.00 90.38 262 ASP A O 1
ATOM 2169 N N . GLU A 1 263 ? 14.603 0.715 14.893 1.00 90.94 263 GLU A N 1
ATOM 2170 C CA . GLU A 1 263 ? 13.432 0.010 15.427 1.00 90.94 263 GLU A CA 1
ATOM 2171 C C . GLU A 1 263 ? 13.809 -0.892 16.610 1.00 90.94 263 GLU A C 1
ATOM 2173 O O . GLU A 1 263 ? 13.170 -0.857 17.656 1.00 90.94 263 GLU A O 1
ATOM 2178 N N . LYS A 1 264 ? 14.917 -1.637 16.524 1.00 91.94 264 LYS A N 1
ATOM 2179 C CA . LYS A 1 264 ? 15.431 -2.446 17.640 1.00 91.94 264 LYS A CA 1
ATOM 2180 C C . LYS A 1 264 ? 15.801 -1.599 18.859 1.00 91.94 264 LYS A C 1
ATOM 2182 O O . LYS A 1 264 ? 15.696 -2.089 19.985 1.00 91.94 264 LYS A O 1
ATOM 2187 N N . ILE A 1 265 ? 16.282 -0.369 18.672 1.00 92.00 265 ILE A N 1
ATOM 2188 C CA . ILE A 1 265 ? 16.559 0.555 19.782 1.00 92.00 265 ILE A CA 1
ATOM 2189 C C . ILE A 1 265 ? 15.245 0.986 20.433 1.00 92.00 265 ILE A C 1
ATOM 2191 O O . ILE A 1 265 ? 15.149 0.908 21.659 1.00 92.00 265 ILE A O 1
ATOM 2195 N N . ILE A 1 266 ? 14.244 1.362 19.635 1.00 88.94 266 ILE A N 1
ATOM 2196 C CA . ILE A 1 266 ? 12.904 1.724 20.116 1.00 88.94 266 ILE A CA 1
ATOM 2197 C C . ILE A 1 266 ? 12.283 0.542 20.865 1.00 88.94 266 ILE A C 1
ATOM 2199 O O . ILE A 1 266 ? 11.967 0.670 22.040 1.00 88.94 266 ILE A O 1
ATOM 2203 N N . LEU A 1 267 ? 12.264 -0.652 20.271 1.00 88.38 267 LEU A N 1
ATOM 2204 C CA . LEU A 1 267 ? 11.758 -1.874 20.902 1.00 88.38 267 LEU A CA 1
ATOM 2205 C C . LEU A 1 267 ? 12.502 -2.230 22.192 1.00 88.38 267 LEU A C 1
ATOM 2207 O O . LEU A 1 267 ? 11.902 -2.746 23.128 1.00 88.38 267 LEU A O 1
ATOM 2211 N N . LYS A 1 268 ? 13.809 -1.958 22.289 1.00 91.25 268 LYS A N 1
ATOM 2212 C CA . LYS A 1 268 ? 14.550 -2.121 23.551 1.00 91.25 268 LYS A CA 1
ATOM 2213 C C . LYS A 1 268 ? 14.126 -1.102 24.606 1.00 91.25 268 LYS A C 1
ATOM 2215 O O . LYS A 1 268 ? 14.085 -1.454 25.782 1.00 91.25 268 LYS A O 1
ATOM 2220 N N . GLN A 1 269 ? 13.872 0.144 24.216 1.00 85.88 269 GLN A N 1
ATOM 2221 C CA . GLN A 1 269 ? 13.369 1.174 25.124 1.00 85.88 269 GLN A CA 1
ATOM 2222 C C . GLN A 1 269 ? 11.948 0.847 25.579 1.00 85.88 269 GLN A C 1
ATOM 2224 O O . GLN A 1 269 ? 11.675 0.907 26.772 1.00 85.88 269 GLN A O 1
ATOM 2229 N N . ASP A 1 270 ? 11.085 0.421 24.664 1.00 84.75 270 ASP A N 1
ATOM 2230 C CA . ASP A 1 270 ? 9.720 0.005 24.965 1.00 84.75 270 ASP A CA 1
ATOM 2231 C C . ASP A 1 270 ? 9.707 -1.262 25.807 1.00 84.75 270 ASP A C 1
ATOM 2233 O O . ASP A 1 270 ? 8.963 -1.326 26.774 1.00 84.75 270 ASP A O 1
ATOM 2237 N N . LYS A 1 271 ? 10.607 -2.220 25.549 1.00 88.69 271 LYS A N 1
ATOM 2238 C CA . LYS A 1 271 ? 10.820 -3.367 26.436 1.00 88.69 271 LYS A CA 1
ATOM 2239 C C . LYS A 1 271 ? 11.213 -2.922 27.844 1.00 88.69 271 LYS A C 1
ATOM 2241 O O . LYS A 1 271 ? 10.655 -3.447 28.794 1.00 88.69 271 LYS A O 1
ATOM 2246 N N . ARG A 1 272 ? 12.134 -1.965 28.000 1.00 86.12 272 ARG A N 1
ATOM 2247 C CA . ARG A 1 272 ? 12.500 -1.440 29.331 1.00 86.12 272 ARG A CA 1
ATOM 2248 C C . ARG A 1 272 ? 11.324 -0.753 30.014 1.00 86.12 272 ARG A C 1
ATOM 2250 O O . ARG A 1 272 ? 11.064 -1.034 31.174 1.00 86.12 272 ARG A O 1
ATOM 2257 N N . LYS A 1 273 ? 10.587 0.096 29.293 1.00 78.62 273 LYS A N 1
ATOM 2258 C CA . LYS A 1 273 ? 9.370 0.735 29.811 1.00 78.62 273 LYS A CA 1
ATOM 2259 C C . LYS A 1 273 ? 8.328 -0.307 30.201 1.00 78.62 273 LYS A C 1
ATOM 2261 O O . LYS A 1 273 ? 7.724 -0.185 31.251 1.00 78.62 273 LYS A O 1
ATOM 2266 N N . LEU A 1 274 ? 8.145 -1.350 29.395 1.00 79.00 274 LEU A N 1
ATOM 2267 C CA . LEU A 1 274 ? 7.261 -2.471 29.698 1.00 79.00 274 LEU A CA 1
ATOM 2268 C C . LEU A 1 274 ? 7.747 -3.253 30.911 1.00 79.00 274 LEU A C 1
ATOM 2270 O O . LEU A 1 274 ? 6.923 -3.634 31.722 1.00 79.00 274 LEU A O 1
ATOM 2274 N N . GLU A 1 275 ? 9.050 -3.477 31.073 1.00 81.56 275 GLU A N 1
ATOM 2275 C CA . GLU A 1 275 ? 9.625 -4.110 32.263 1.00 81.56 275 GLU A CA 1
ATOM 2276 C C . GLU A 1 275 ? 9.403 -3.249 33.516 1.00 81.56 275 GLU A C 1
ATOM 2278 O O . GLU A 1 275 ? 9.032 -3.789 34.554 1.00 81.56 275 GLU A O 1
ATOM 2283 N N . GLU A 1 276 ? 9.556 -1.925 33.424 1.00 77.56 276 GLU A N 1
ATOM 2284 C CA . GLU A 1 276 ? 9.244 -0.971 34.498 1.00 77.56 276 GLU A CA 1
ATOM 2285 C C . GLU A 1 276 ? 7.746 -0.957 34.821 1.00 77.56 276 GLU A C 1
ATOM 2287 O O . GLU A 1 276 ? 7.362 -1.105 35.982 1.00 77.56 276 GLU A O 1
ATOM 2292 N N . CYS A 1 277 ? 6.892 -0.858 33.801 1.00 67.06 277 CYS A N 1
ATOM 2293 C CA . CYS A 1 277 ? 5.443 -0.943 33.931 1.00 67.06 277 CYS A CA 1
ATOM 2294 C C . CYS A 1 277 ? 5.017 -2.294 34.493 1.00 67.06 277 CYS A C 1
ATOM 2296 O O . CYS A 1 277 ? 4.121 -2.327 35.316 1.00 67.06 277 CYS A O 1
ATOM 2298 N N . LEU A 1 278 ? 5.652 -3.396 34.101 1.00 70.56 278 LEU A N 1
ATOM 2299 C CA . LEU A 1 278 ? 5.384 -4.739 34.605 1.00 70.56 278 LEU A CA 1
ATOM 2300 C C . LEU A 1 278 ? 5.868 -4.888 36.040 1.00 70.56 278 LEU A C 1
ATOM 2302 O O . LEU A 1 278 ? 5.221 -5.581 36.813 1.00 70.56 278 LEU A O 1
ATOM 2306 N N . LEU A 1 279 ? 6.974 -4.256 36.429 1.00 76.00 279 LEU A N 1
ATOM 2307 C CA . LEU A 1 279 ? 7.433 -4.234 37.816 1.00 76.00 279 LEU A CA 1
ATOM 2308 C C . LEU A 1 279 ? 6.468 -3.434 38.696 1.00 76.00 279 LEU A C 1
ATOM 2310 O O . LEU A 1 279 ? 6.124 -3.871 39.791 1.00 76.00 279 LEU A O 1
ATOM 2314 N N . GLU A 1 280 ? 5.995 -2.296 38.199 1.00 62.59 280 GLU A N 1
ATOM 2315 C CA . GLU A 1 280 ? 4.989 -1.474 38.861 1.00 62.59 280 GLU A CA 1
ATOM 2316 C C . GLU A 1 280 ? 3.631 -2.184 38.906 1.00 62.59 280 GLU A C 1
ATOM 2318 O O . GLU A 1 280 ? 3.001 -2.253 39.956 1.00 62.59 280 GLU A O 1
ATOM 2323 N N . LEU A 1 281 ? 3.230 -2.838 37.817 1.00 57.00 281 LEU A N 1
ATOM 2324 C CA . LEU A 1 281 ? 2.043 -3.680 37.762 1.00 57.00 281 LEU A CA 1
ATOM 2325 C C . LEU A 1 281 ? 2.195 -4.860 38.713 1.00 57.00 281 LEU A C 1
ATOM 2327 O O . LEU A 1 281 ? 1.267 -5.146 39.439 1.00 57.00 281 LEU A O 1
ATOM 2331 N N . LYS A 1 282 ? 3.360 -5.509 38.798 1.00 62.22 282 LYS A N 1
ATOM 2332 C CA . LYS A 1 282 ? 3.640 -6.555 39.790 1.00 62.22 282 LYS A CA 1
ATOM 2333 C C . LYS A 1 282 ? 3.585 -6.015 41.208 1.00 62.22 282 LYS A C 1
ATOM 2335 O O . LYS A 1 282 ? 3.134 -6.741 42.076 1.00 62.22 282 LYS A O 1
ATOM 2340 N N . ARG A 1 283 ? 4.000 -4.774 41.474 1.00 62.00 283 ARG A N 1
ATOM 2341 C CA . ARG A 1 283 ? 3.830 -4.136 42.792 1.00 62.00 283 ARG A CA 1
ATOM 2342 C C . ARG A 1 283 ? 2.366 -3.866 43.103 1.00 62.00 283 ARG A C 1
ATOM 2344 O O . ARG A 1 283 ? 1.933 -4.133 44.218 1.00 62.00 283 ARG A O 1
ATOM 2351 N N . GLN A 1 284 ? 1.605 -3.377 42.132 1.00 55.16 284 GLN A N 1
ATOM 2352 C CA . GLN A 1 284 ? 0.175 -3.116 42.277 1.00 55.16 284 GLN A CA 1
ATOM 2353 C C . GLN A 1 284 ? -0.609 -4.419 42.416 1.00 55.16 284 GLN A C 1
ATOM 2355 O O . GLN A 1 284 ? -1.401 -4.552 43.337 1.00 55.16 284 GLN A O 1
ATOM 2360 N N . VAL A 1 285 ? -0.320 -5.408 41.575 1.00 55.91 285 VAL A N 1
ATOM 2361 C CA . VAL A 1 285 ? -0.831 -6.777 41.631 1.00 55.91 285 VAL A CA 1
ATOM 2362 C C . VAL A 1 285 ? -0.404 -7.441 42.924 1.00 55.91 285 VAL A C 1
ATOM 2364 O O . VAL A 1 285 ? -1.256 -8.026 43.545 1.00 55.91 285 VAL A O 1
ATOM 2367 N N . PHE A 1 286 ? 0.823 -7.297 43.422 1.00 52.34 286 PHE A N 1
ATOM 2368 C CA . PHE A 1 286 ? 1.211 -7.778 44.755 1.00 52.34 286 PHE A CA 1
ATOM 2369 C C . PHE A 1 286 ? 0.438 -7.041 45.858 1.00 52.34 286 PHE A C 1
ATOM 2371 O O . PHE A 1 286 ? 0.004 -7.656 46.826 1.00 52.34 286 PHE A O 1
ATOM 2378 N N . GLY A 1 287 ? 0.181 -5.741 45.704 1.00 49.59 287 GLY A N 1
ATOM 2379 C CA . GLY A 1 287 ? -0.714 -4.976 46.577 1.00 49.59 287 GLY A CA 1
ATOM 2380 C C . GLY A 1 287 ? -2.180 -5.433 46.515 1.00 49.59 287 GLY A C 1
ATOM 2381 O O . GLY A 1 287 ? -2.901 -5.310 47.502 1.00 49.59 287 GLY A O 1
ATOM 2382 N N . ILE A 1 288 ? -2.612 -5.989 45.381 1.00 49.94 288 ILE A N 1
ATOM 2383 C CA . ILE A 1 288 ? -3.955 -6.533 45.143 1.00 49.94 288 ILE A CA 1
ATOM 2384 C C . ILE A 1 288 ? -4.031 -8.027 45.486 1.00 49.94 288 ILE A C 1
ATOM 2386 O O . ILE A 1 288 ? -5.057 -8.472 45.944 1.00 49.94 288 ILE A O 1
ATOM 2390 N N . GLN A 1 289 ? -2.976 -8.818 45.333 1.00 39.78 289 GLN A N 1
ATOM 2391 C CA . GLN A 1 289 ? -2.923 -10.260 45.600 1.00 39.78 289 GLN A CA 1
ATOM 2392 C C . GLN A 1 289 ? -2.638 -10.536 47.072 1.00 39.78 289 GLN A C 1
ATOM 2394 O O . GLN A 1 289 ? -3.132 -11.518 47.613 1.00 39.78 289 GLN A O 1
ATOM 2399 N N . ASN A 1 290 ? -1.935 -9.624 47.753 1.00 47.69 290 ASN A N 1
ATOM 2400 C CA . ASN A 1 290 ? -1.985 -9.529 49.213 1.00 47.69 290 ASN A CA 1
ATOM 2401 C C . ASN A 1 290 ? -3.305 -8.909 49.716 1.00 47.69 290 ASN A C 1
ATOM 2403 O O . ASN A 1 290 ? -3.510 -8.791 50.921 1.00 47.69 290 ASN A O 1
ATOM 2407 N N . LYS A 1 291 ? -4.222 -8.558 48.805 1.00 43.22 291 LYS A N 1
ATOM 2408 C CA . LYS A 1 291 ? -5.676 -8.581 49.015 1.00 43.22 291 LYS A CA 1
ATOM 2409 C C . LYS A 1 291 ? -6.264 -9.817 48.309 1.00 43.22 291 LYS A C 1
ATOM 2411 O O . LYS A 1 291 ? -7.031 -9.683 47.373 1.00 43.22 291 LYS A O 1
ATOM 2416 N N . GLU A 1 292 ? -5.841 -10.999 48.751 1.00 35.31 292 GLU A N 1
ATOM 2417 C CA . GLU A 1 292 ? -6.348 -12.342 48.411 1.00 35.31 292 GLU A CA 1
ATOM 2418 C C . GLU A 1 292 ? -6.959 -12.550 47.003 1.00 35.31 292 GLU A C 1
ATOM 2420 O O . GLU A 1 292 ? -8.102 -12.175 46.756 1.00 35.31 292 GLU A O 1
ATOM 2425 N N . PHE A 1 293 ? -6.209 -13.243 46.128 1.00 32.62 293 PHE A N 1
ATOM 2426 C CA . PHE A 1 293 ? -6.603 -14.445 45.342 1.00 32.62 293 PHE A CA 1
ATOM 2427 C C . PHE A 1 293 ? -5.803 -14.599 44.018 1.00 32.62 293 PHE A C 1
ATOM 2429 O O . PHE A 1 293 ? -6.153 -14.049 42.980 1.00 32.62 293 PHE A O 1
ATOM 2436 N N . VAL A 1 294 ? -4.664 -15.299 44.118 1.00 35.56 294 VAL A N 1
ATOM 2437 C CA . VAL A 1 294 ? -4.211 -16.532 43.412 1.00 35.56 294 VAL A CA 1
ATOM 2438 C C . VAL A 1 294 ? -4.629 -16.834 41.941 1.00 35.56 294 VAL A C 1
ATOM 2440 O O . VAL A 1 294 ? -5.778 -17.165 41.676 1.00 35.56 294 VAL A O 1
ATOM 2443 N N . ASP A 1 295 ? -3.599 -16.815 41.071 1.00 38.19 295 ASP A N 1
ATOM 2444 C CA . ASP A 1 295 ? -3.076 -17.748 40.023 1.00 38.19 295 ASP A CA 1
ATOM 2445 C C . ASP A 1 295 ? -3.833 -18.349 38.790 1.00 38.19 295 ASP A C 1
ATOM 2447 O O . ASP A 1 295 ? -4.994 -18.738 38.852 1.00 38.19 295 ASP A O 1
ATOM 2451 N N . PHE A 1 296 ? -2.997 -18.564 37.734 1.00 37.22 296 PHE A N 1
ATOM 2452 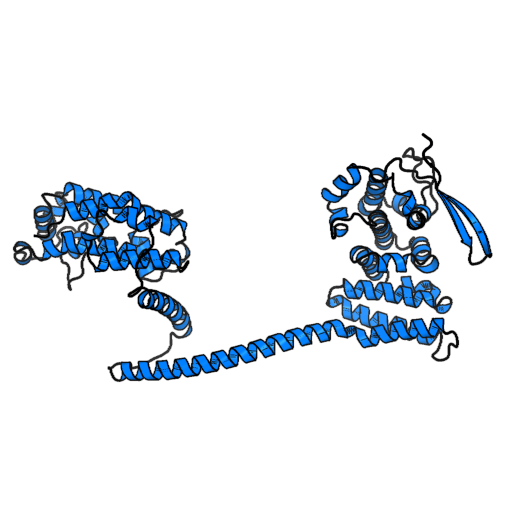C CA . PHE A 1 296 ? -3.050 -19.390 36.482 1.00 37.22 296 PHE A CA 1
ATOM 2453 C C . PHE A 1 296 ? -3.872 -18.841 35.288 1.00 37.22 296 PHE A C 1
ATOM 2455 O O . PHE A 1 296 ? -5.079 -18.690 35.401 1.00 37.22 296 PHE A O 1
ATOM 2462 N N . VAL A 1 297 ? -3.349 -18.412 34.118 1.00 45.12 297 VAL A N 1
ATOM 2463 C CA . VAL A 1 297 ? -2.278 -18.824 33.155 1.00 45.12 297 VAL A CA 1
ATOM 2464 C C . VAL A 1 297 ? -2.599 -20.102 32.368 1.00 45.12 297 VAL A C 1
ATOM 2466 O O . VAL A 1 297 ? -2.160 -21.175 32.750 1.00 45.12 297 VAL A O 1
ATOM 2469 N N . ASP A 1 298 ? -3.364 -19.931 31.279 1.00 37.88 298 ASP A N 1
ATOM 2470 C CA . ASP A 1 298 ? -3.329 -20.744 30.036 1.00 37.88 298 ASP A CA 1
ATOM 2471 C C . ASP A 1 298 ? -4.125 -20.090 28.858 1.00 37.88 298 ASP A C 1
ATOM 2473 O O . ASP A 1 298 ? -4.101 -20.575 27.730 1.00 37.88 298 ASP A O 1
ATOM 2477 N N . GLU A 1 299 ? -4.775 -18.927 29.054 1.00 45.56 299 GLU A N 1
ATOM 2478 C CA . GLU A 1 299 ? -5.570 -18.192 28.037 1.00 45.56 299 GLU A CA 1
ATOM 2479 C C . GLU A 1 299 ? -4.818 -17.024 27.321 1.00 45.56 299 GLU A C 1
ATOM 2481 O O . GLU A 1 299 ? -5.430 -16.167 26.683 1.00 45.56 299 GLU A O 1
ATOM 2486 N N . GLU A 1 300 ? -3.485 -16.948 27.413 1.00 42.22 300 GLU A N 1
ATOM 2487 C CA . GLU A 1 300 ? -2.667 -15.717 27.281 1.00 42.22 300 GLU A CA 1
ATOM 2488 C C . GLU A 1 300 ? -2.741 -14.947 25.933 1.00 42.22 300 GLU A C 1
ATOM 2490 O O . GLU A 1 300 ? -2.567 -13.728 25.905 1.00 42.22 300 GLU A O 1
ATOM 2495 N N . ILE A 1 301 ? -3.055 -15.594 24.803 1.00 41.69 301 ILE A N 1
ATOM 2496 C CA . ILE A 1 301 ? -3.138 -14.915 23.485 1.00 41.69 301 ILE A CA 1
ATOM 2497 C C . ILE A 1 301 ? -4.525 -14.290 23.239 1.00 41.69 301 ILE A C 1
ATOM 2499 O O . ILE A 1 301 ? -4.617 -13.195 22.681 1.00 41.69 301 ILE A O 1
ATOM 2503 N N . ASP A 1 302 ? -5.601 -14.930 23.703 1.00 45.53 302 ASP A N 1
ATOM 2504 C CA . ASP A 1 302 ? -6.953 -14.346 23.694 1.00 45.53 302 ASP A CA 1
ATOM 2505 C C . ASP A 1 302 ? -7.089 -13.325 24.836 1.00 45.53 302 ASP A C 1
ATOM 2507 O O . ASP A 1 302 ? -7.652 -12.243 24.669 1.00 45.53 302 ASP A O 1
ATOM 2511 N N . VAL A 1 303 ? -6.440 -13.601 25.971 1.00 41.03 303 VAL A N 1
ATOM 2512 C CA . VAL A 1 303 ? -6.334 -12.678 27.100 1.00 41.03 303 VAL A CA 1
ATOM 2513 C C . VAL A 1 303 ? -5.596 -11.414 26.710 1.00 41.03 303 VAL A C 1
ATOM 2515 O O . VAL A 1 303 ? -6.141 -10.373 26.996 1.00 41.03 303 VAL A O 1
ATOM 2518 N N . ASN A 1 304 ? -4.460 -11.416 26.007 1.00 43.59 304 ASN A N 1
ATOM 2519 C CA . ASN A 1 304 ? -3.785 -10.153 25.656 1.00 43.59 304 ASN A CA 1
ATOM 2520 C C . ASN A 1 304 ? -4.624 -9.238 24.747 1.00 43.59 304 ASN A C 1
ATOM 2522 O O . ASN A 1 304 ? -4.609 -8.018 24.910 1.00 43.59 304 ASN A O 1
ATOM 2526 N N . ARG A 1 305 ? -5.414 -9.810 23.829 1.00 46.06 305 ARG A N 1
ATOM 2527 C CA . ARG A 1 305 ? -6.348 -9.034 23.002 1.00 46.06 305 ARG A CA 1
ATOM 2528 C C . ARG A 1 305 ? -7.539 -8.535 23.820 1.00 46.06 305 ARG A C 1
ATOM 2530 O O . ARG A 1 305 ? -7.853 -7.353 23.767 1.00 46.06 305 ARG A O 1
ATOM 2537 N N . ARG A 1 306 ? -8.151 -9.400 24.635 1.00 45.91 306 ARG A N 1
ATOM 2538 C CA . ARG A 1 306 ? -9.213 -9.009 25.577 1.00 45.91 306 ARG A CA 1
ATOM 2539 C C . ARG A 1 306 ? -8.713 -8.016 26.621 1.00 45.91 306 ARG A C 1
ATOM 2541 O O . ARG A 1 306 ? -9.473 -7.162 27.032 1.00 45.91 306 ARG A O 1
ATOM 2548 N N . VAL A 1 307 ? -7.462 -8.114 27.049 1.00 42.06 307 VAL A N 1
ATOM 2549 C CA . VAL A 1 307 ? -6.809 -7.265 28.046 1.00 42.06 307 VAL A CA 1
ATOM 2550 C C . VAL A 1 307 ? -6.504 -5.920 27.434 1.00 42.06 307 VAL A C 1
ATOM 2552 O O . VAL A 1 307 ? -6.790 -4.938 28.091 1.00 42.06 307 VAL A O 1
ATOM 2555 N N . ASN A 1 308 ? -6.047 -5.833 26.186 1.00 46.50 308 ASN A N 1
ATOM 2556 C CA . ASN A 1 308 ? -5.937 -4.547 25.501 1.00 46.50 308 ASN A CA 1
ATOM 2557 C C . ASN A 1 308 ? -7.314 -3.901 25.296 1.00 46.50 308 ASN A C 1
ATOM 2559 O O . ASN A 1 308 ? -7.473 -2.742 25.658 1.00 46.50 308 ASN A O 1
ATOM 2563 N N . ASP A 1 309 ? -8.332 -4.658 24.871 1.00 46.06 309 ASP A N 1
ATOM 2564 C CA . ASP A 1 309 ? -9.716 -4.164 24.782 1.00 46.06 309 ASP A CA 1
ATOM 2565 C C . ASP A 1 309 ? -10.263 -3.733 26.157 1.00 46.06 309 ASP A C 1
ATOM 2567 O O . ASP A 1 309 ? -10.953 -2.723 26.280 1.00 46.06 309 ASP A O 1
ATOM 2571 N N . ILE A 1 310 ? -9.974 -4.483 27.225 1.00 47.47 310 ILE A N 1
ATOM 2572 C CA . ILE A 1 310 ? -10.379 -4.163 28.599 1.00 47.47 310 ILE A CA 1
ATOM 2573 C C . ILE A 1 310 ? -9.587 -2.963 29.119 1.00 47.47 310 ILE A C 1
ATOM 2575 O O . ILE A 1 310 ? -10.184 -2.116 29.763 1.00 47.47 310 ILE A O 1
ATOM 2579 N N . ILE A 1 311 ? -8.291 -2.842 28.836 1.00 47.00 311 ILE A N 1
ATOM 2580 C CA . ILE A 1 311 ? -7.437 -1.708 29.213 1.00 47.00 311 ILE A CA 1
ATOM 2581 C C . ILE A 1 311 ? -7.901 -0.452 28.482 1.00 47.00 311 ILE A C 1
ATOM 2583 O O . ILE A 1 311 ? -8.002 0.601 29.103 1.00 47.00 311 ILE A O 1
ATOM 2587 N N . GLU A 1 312 ? -8.255 -0.542 27.205 1.00 47.00 312 GLU A N 1
ATOM 2588 C CA . GLU A 1 312 ? -8.793 0.572 26.425 1.00 47.00 312 GLU A CA 1
ATOM 2589 C C . GLU A 1 312 ? -10.178 0.985 26.954 1.00 47.00 312 GLU A C 1
ATOM 2591 O O . GLU A 1 312 ? -10.419 2.158 27.244 1.00 47.00 312 GLU A O 1
ATOM 2596 N N . ARG A 1 313 ? -11.052 0.015 27.259 1.00 48.41 313 ARG A N 1
ATOM 2597 C CA . ARG A 1 313 ? -12.335 0.266 27.943 1.00 48.41 313 ARG A CA 1
ATOM 2598 C C . ARG A 1 313 ? -12.134 0.900 29.325 1.00 48.41 313 ARG A C 1
ATOM 2600 O O . ARG A 1 313 ? -12.781 1.894 29.644 1.00 48.41 313 ARG A O 1
ATOM 2607 N N . VAL A 1 314 ? -11.238 0.360 30.149 1.00 47.31 314 VAL A N 1
ATOM 2608 C CA . VAL A 1 314 ? -10.961 0.804 31.529 1.00 47.31 314 VAL A CA 1
ATOM 2609 C C . VAL A 1 314 ? -10.279 2.172 31.555 1.00 47.31 314 VAL A C 1
ATOM 2611 O O . VAL A 1 314 ? -10.634 3.001 32.392 1.00 47.31 314 VAL A O 1
ATOM 2614 N N . SER A 1 315 ? -9.356 2.448 30.633 1.00 47.06 315 SER A N 1
ATOM 2615 C CA . SER A 1 315 ? -8.693 3.753 30.498 1.00 47.06 315 SER A CA 1
ATOM 2616 C C . SER A 1 315 ? -9.668 4.846 30.054 1.00 47.06 315 SER A C 1
ATOM 2618 O O . SER A 1 315 ? -9.635 5.953 30.593 1.00 47.06 315 SER A O 1
ATOM 2620 N N . CYS A 1 316 ? -10.632 4.524 29.187 1.00 46.88 316 CYS A N 1
ATOM 2621 C CA . CYS A 1 316 ? -11.730 5.439 28.879 1.00 46.88 316 CYS A CA 1
ATOM 2622 C C . CYS A 1 316 ? -12.598 5.725 30.121 1.00 46.88 316 CYS A C 1
ATOM 2624 O O . CYS A 1 316 ? -12.950 6.875 30.376 1.00 46.88 316 CYS A O 1
ATOM 2626 N N . PHE A 1 317 ? -12.901 4.726 30.959 1.00 45.53 317 PHE A N 1
ATOM 2627 C CA . PHE A 1 317 ? -13.656 4.950 32.204 1.00 45.53 317 PHE A CA 1
ATOM 2628 C C . PHE A 1 317 ? -12.875 5.740 33.274 1.00 45.53 317 PHE A C 1
ATOM 2630 O O . PHE A 1 317 ? -13.489 6.475 34.061 1.00 45.53 317 PHE A O 1
ATOM 2637 N N . SER A 1 318 ? -11.544 5.617 33.315 1.00 43.50 318 SER A N 1
ATOM 2638 C CA . SER A 1 318 ? -10.697 6.269 34.324 1.00 43.50 318 SER A CA 1
ATOM 2639 C C . SER A 1 318 ? -10.411 7.743 34.011 1.00 43.50 318 SER A C 1
ATOM 2641 O O . SER A 1 318 ? -10.455 8.570 34.921 1.00 43.50 318 SER A O 1
ATOM 2643 N N . ILE A 1 319 ? -10.214 8.103 32.737 1.00 44.91 319 ILE A N 1
ATOM 2644 C CA . ILE A 1 319 ? -9.905 9.481 32.308 1.00 44.91 319 ILE A CA 1
ATOM 2645 C C . ILE A 1 319 ? -11.144 10.394 32.384 1.00 44.91 319 ILE A C 1
ATOM 2647 O O . ILE A 1 319 ? -11.048 11.586 32.678 1.00 44.91 319 ILE A O 1
ATOM 2651 N N . ILE A 1 320 ? -12.340 9.846 32.165 1.00 46.72 320 ILE A N 1
ATOM 2652 C CA . ILE A 1 320 ? -13.554 10.646 31.949 1.00 46.72 320 ILE A CA 1
ATOM 2653 C C . ILE A 1 320 ? -14.183 11.186 33.247 1.00 46.72 320 ILE A C 1
ATOM 2655 O O . ILE A 1 320 ? -14.898 12.194 33.207 1.00 46.72 320 ILE A O 1
ATOM 2659 N N . SER A 1 321 ? -13.887 10.575 34.399 1.00 44.78 321 SER A N 1
ATOM 2660 C CA . SER A 1 321 ? -14.573 10.865 35.669 1.00 44.78 321 SER A CA 1
ATOM 2661 C C . SER A 1 321 ? -14.298 12.266 36.254 1.00 44.78 321 SER A C 1
ATOM 2663 O O . SER A 1 321 ? -15.064 12.683 37.116 1.00 44.78 321 SER A O 1
ATOM 2665 N N . ASN A 1 322 ? -13.285 13.011 35.776 1.00 40.94 322 ASN A N 1
ATOM 2666 C CA . ASN A 1 322 ? -12.862 14.299 36.365 1.00 40.94 322 ASN A CA 1
ATOM 2667 C C . ASN A 1 322 ? -12.796 15.499 35.393 1.00 40.94 322 ASN A C 1
ATOM 2669 O O . ASN A 1 322 ? -12.338 16.571 35.783 1.00 40.94 322 ASN A O 1
ATOM 2673 N N . VAL A 1 323 ? -13.244 15.364 34.140 1.00 40.03 323 VAL A N 1
ATOM 2674 C CA . VAL A 1 323 ? -13.164 16.457 33.144 1.00 40.03 323 VAL A CA 1
ATOM 2675 C C . VAL A 1 323 ? -14.536 17.133 32.973 1.00 40.03 323 VAL A C 1
ATOM 2677 O O . VAL A 1 323 ? -15.520 16.419 32.770 1.00 40.03 323 VAL A O 1
ATOM 2680 N N . PRO A 1 324 ? -14.659 18.473 33.008 1.00 45.56 324 PRO A N 1
ATOM 2681 C CA . PRO A 1 324 ? -15.929 19.162 32.767 1.00 45.56 324 PRO A CA 1
ATOM 2682 C C . PRO A 1 324 ? -16.512 18.843 31.383 1.00 45.56 324 PRO A C 1
ATOM 2684 O O . PRO A 1 324 ? -15.789 18.747 30.395 1.00 45.56 324 PRO A O 1
ATOM 2687 N N . PHE A 1 325 ? -17.829 18.657 31.305 1.00 47.81 325 PHE A N 1
ATOM 2688 C CA . PHE A 1 325 ? -18.544 18.377 30.059 1.00 47.81 325 PHE A CA 1
ATOM 2689 C C . PHE A 1 325 ? -18.864 19.686 29.315 1.00 47.81 325 PHE A C 1
ATOM 2691 O O . PHE A 1 325 ? -19.621 20.503 29.832 1.00 47.81 325 PHE A O 1
ATOM 2698 N N . THR A 1 326 ? -18.291 19.902 28.125 1.00 48.59 326 THR A N 1
ATOM 2699 C CA . THR A 1 326 ? -18.385 21.181 27.382 1.00 48.59 326 THR A CA 1
ATOM 2700 C C . THR A 1 326 ? -19.022 21.075 25.989 1.00 48.59 326 THR A C 1
ATOM 2702 O O . THR A 1 326 ? -19.077 22.077 25.275 1.00 48.59 326 THR A O 1
ATOM 2705 N N . SER A 1 327 ? -19.551 19.911 25.584 1.00 53.28 327 SER A N 1
ATOM 2706 C CA . SER A 1 327 ? -20.180 19.756 24.260 1.00 53.28 327 SER A CA 1
ATOM 2707 C C . SER A 1 327 ? -21.522 20.502 24.184 1.00 53.28 327 SER A C 1
ATOM 2709 O O . SER A 1 327 ? -22.584 20.003 24.564 1.00 53.28 327 SER A O 1
ATOM 2711 N N . TYR A 1 328 ? -21.462 21.744 23.694 1.00 45.81 328 TYR A N 1
ATOM 2712 C CA . TYR A 1 328 ? -22.570 22.707 23.651 1.00 45.81 328 TYR A CA 1
ATOM 2713 C C . TYR A 1 328 ? -23.750 22.241 22.775 1.00 45.81 328 TYR A C 1
ATOM 2715 O O . TYR A 1 328 ? -24.907 22.541 23.063 1.00 45.81 328 TYR A O 1
ATOM 2723 N N . LYS A 1 329 ? -23.471 21.460 21.721 1.00 50.22 329 LYS A N 1
ATOM 2724 C CA . LYS A 1 329 ? -24.486 20.918 20.799 1.00 50.22 329 LYS A CA 1
ATOM 2725 C C . LYS A 1 329 ? -25.360 19.854 21.470 1.00 50.22 329 LYS A C 1
ATOM 2727 O O . LYS A 1 329 ? -26.571 19.861 21.292 1.00 50.22 329 LYS A O 1
ATOM 2732 N N . PHE A 1 330 ? -24.745 18.986 22.271 1.00 54.28 330 PHE A N 1
ATOM 2733 C CA . PHE A 1 330 ? -25.421 17.906 22.986 1.00 54.28 330 PHE A CA 1
ATOM 2734 C C . PHE A 1 330 ? -26.158 18.407 24.238 1.00 54.28 330 PHE A C 1
ATOM 2736 O O . PHE A 1 330 ? -27.301 18.024 24.494 1.00 54.28 330 PHE A O 1
ATOM 2743 N N . LEU A 1 331 ? -25.525 19.313 24.996 1.00 52.50 331 LEU A N 1
ATOM 2744 C CA . LEU A 1 331 ? -26.117 19.927 26.188 1.00 52.50 331 LEU A CA 1
ATOM 2745 C C . LEU A 1 331 ? -27.456 20.603 25.888 1.00 52.50 331 LEU A C 1
ATOM 2747 O O . LEU A 1 331 ? -28.387 20.455 26.673 1.00 52.50 331 LEU A O 1
ATOM 2751 N N . ASN A 1 332 ? -27.588 21.279 24.745 1.00 55.12 332 ASN A N 1
ATOM 2752 C CA . ASN A 1 332 ? -28.832 21.950 24.363 1.00 55.12 332 ASN A CA 1
ATOM 2753 C C . ASN A 1 332 ? -30.006 20.983 24.136 1.00 55.12 332 ASN A C 1
ATOM 2755 O O . ASN A 1 332 ? -31.139 21.341 24.462 1.00 55.12 332 ASN A O 1
ATOM 2759 N N . SER A 1 333 ? -29.754 19.764 23.647 1.00 53.19 333 SER A N 1
ATOM 2760 C CA . SER A 1 333 ? -30.802 18.757 23.446 1.00 53.19 333 SER A CA 1
ATOM 2761 C C . SER A 1 333 ? -31.293 18.174 24.779 1.00 53.19 333 SER A C 1
ATOM 2763 O O . SER A 1 333 ? -32.495 18.059 24.991 1.00 53.19 333 SER A O 1
ATOM 2765 N N . VAL A 1 334 ? -30.398 17.881 25.733 1.00 54.72 334 VAL A N 1
ATOM 2766 C CA . VAL A 1 334 ? -30.744 17.157 26.981 1.00 54.72 334 VAL A CA 1
ATOM 2767 C C . VAL A 1 334 ? -31.000 18.084 28.191 1.00 54.72 334 VAL A C 1
ATOM 2769 O O . VAL A 1 334 ? -31.503 17.638 29.223 1.00 54.72 334 VAL A O 1
ATOM 2772 N N . ASN A 1 335 ? -30.746 19.396 28.072 1.00 61.91 335 ASN A N 1
ATOM 2773 C CA . ASN A 1 335 ? -30.779 20.362 29.188 1.00 61.91 335 ASN A CA 1
ATOM 2774 C C . ASN A 1 335 ? -32.079 20.343 30.017 1.00 61.91 335 ASN A C 1
ATOM 2776 O O . ASN A 1 335 ? -32.059 20.503 31.233 1.00 61.91 335 ASN A O 1
ATOM 2780 N N . ARG A 1 336 ? -33.228 20.120 29.362 1.00 59.81 336 ARG A N 1
ATOM 2781 C CA . ARG A 1 336 ? -34.558 20.186 30.000 1.00 59.81 336 ARG A CA 1
ATOM 2782 C C . ARG A 1 336 ? -34.805 19.098 31.046 1.00 59.81 336 ARG A C 1
ATOM 2784 O O . ARG A 1 336 ? -35.584 19.327 31.963 1.00 59.81 336 ARG A O 1
ATOM 2791 N N . ILE A 1 337 ? -34.165 17.939 30.902 1.00 61.59 337 ILE A N 1
ATOM 2792 C CA . ILE A 1 337 ? -34.298 16.805 31.832 1.00 61.59 337 ILE A CA 1
ATOM 2793 C C . ILE A 1 337 ? -32.997 16.476 32.553 1.00 61.59 337 ILE A C 1
ATOM 2795 O O . ILE A 1 337 ? -32.986 15.597 33.411 1.00 61.59 337 ILE A O 1
ATOM 2799 N N . TRP A 1 338 ? -31.906 17.175 32.237 1.00 70.94 338 TRP A N 1
ATOM 2800 C CA . TRP A 1 338 ? -30.581 16.877 32.769 1.00 70.94 338 TRP A CA 1
ATOM 2801 C C . TRP A 1 338 ? -30.586 16.762 34.296 1.00 70.94 338 TRP A C 1
ATOM 2803 O O . TRP A 1 338 ? -30.184 15.742 34.845 1.00 70.94 338 TRP A O 1
ATOM 2813 N N . ASN A 1 339 ? -31.177 17.752 34.966 1.00 70.31 339 ASN A N 1
ATOM 2814 C CA . ASN A 1 339 ? -31.266 17.806 36.427 1.00 70.31 339 ASN A CA 1
ATOM 2815 C C . ASN A 1 339 ? -32.266 16.805 37.035 1.00 70.31 339 ASN A C 1
ATOM 2817 O O . ASN A 1 339 ? -32.296 16.647 38.251 1.00 70.31 339 ASN A O 1
ATOM 2821 N N . THR A 1 340 ? -33.097 16.153 36.217 1.00 67.75 340 THR A N 1
ATOM 2822 C CA . THR A 1 340 ? -34.071 15.141 36.665 1.00 67.75 340 THR A CA 1
ATOM 2823 C C . THR A 1 340 ? -33.571 13.705 36.516 1.00 67.75 340 THR A C 1
ATOM 2825 O O . THR A 1 340 ? -34.137 12.809 37.135 1.00 67.75 340 THR A O 1
ATOM 2828 N N . LEU A 1 341 ? -32.512 13.485 35.729 1.00 70.62 341 LEU A N 1
ATOM 2829 C CA . LEU A 1 341 ? -31.870 12.179 35.569 1.00 70.62 341 LEU A CA 1
ATOM 2830 C C . LEU A 1 341 ? -31.053 11.813 36.812 1.00 70.62 341 LEU A C 1
ATOM 2832 O O . LEU A 1 341 ? -30.517 12.696 37.488 1.00 70.62 341 LEU A O 1
ATOM 2836 N N . SER A 1 342 ? -30.892 10.512 37.076 1.00 72.62 342 SER A N 1
ATOM 2837 C CA . SER A 1 342 ? -29.979 10.052 38.129 1.00 72.62 342 SER A CA 1
ATOM 2838 C C . SER A 1 342 ? -28.534 10.494 37.856 1.00 72.62 342 SER A C 1
ATOM 2840 O O . SER A 1 342 ? -28.113 10.626 36.703 1.00 72.62 342 SER A O 1
ATOM 2842 N N . TYR A 1 343 ? -27.755 10.717 38.920 1.00 73.88 343 TYR A N 1
ATOM 2843 C CA . TYR A 1 343 ? -26.353 11.141 38.818 1.00 73.88 343 TYR A CA 1
ATOM 2844 C C . TYR A 1 343 ? -25.525 10.162 37.972 1.00 73.88 343 TYR A C 1
ATOM 2846 O O . TYR A 1 343 ? -24.713 10.555 37.136 1.00 73.88 343 TYR A O 1
ATOM 2854 N N . GLU A 1 344 ? -25.782 8.868 38.129 1.00 73.44 344 GLU A N 1
ATOM 2855 C CA . GLU A 1 344 ? -25.120 7.809 37.383 1.00 73.44 344 GLU A CA 1
ATOM 2856 C C . GLU A 1 344 ? -25.509 7.824 35.900 1.00 73.44 344 GLU A C 1
ATOM 2858 O O . GLU A 1 344 ? -24.672 7.549 35.045 1.00 73.44 344 GLU A O 1
ATOM 2863 N N . THR A 1 345 ? -26.756 8.168 35.571 1.00 72.81 345 THR A N 1
ATOM 2864 C CA . THR A 1 345 ? -27.195 8.347 34.180 1.00 72.81 345 THR A CA 1
ATOM 2865 C C . THR A 1 345 ? -26.567 9.583 33.548 1.00 72.81 345 THR A C 1
ATOM 2867 O O . THR A 1 345 ? -26.087 9.502 32.420 1.00 72.81 345 THR A O 1
ATOM 2870 N N . GLN A 1 346 ? -26.487 10.702 34.272 1.00 74.50 346 GLN A N 1
ATOM 2871 C CA . GLN A 1 346 ? -25.759 11.887 33.810 1.00 74.50 346 GLN A CA 1
ATOM 2872 C C . GLN A 1 346 ? -24.294 11.538 33.499 1.00 74.50 346 GLN A C 1
ATOM 2874 O O . GLN A 1 346 ? -23.780 11.895 32.437 1.00 74.50 346 GLN A O 1
ATOM 2879 N N . LYS A 1 347 ? -23.642 10.766 34.379 1.00 74.62 347 LYS A N 1
ATOM 2880 C CA . LYS A 1 347 ? -22.273 10.274 34.181 1.00 74.62 347 LYS A CA 1
ATOM 2881 C C . LYS A 1 347 ? -22.146 9.350 32.965 1.00 74.62 347 LYS A C 1
ATOM 2883 O O . LYS A 1 347 ? -21.210 9.504 32.180 1.00 74.62 347 LYS A O 1
ATOM 2888 N N . ASP A 1 348 ? -23.069 8.408 32.789 1.00 74.44 348 ASP A N 1
ATOM 2889 C CA . ASP A 1 348 ? -23.057 7.481 31.653 1.00 74.44 348 ASP A CA 1
ATOM 2890 C C . ASP A 1 348 ? -23.215 8.225 30.318 1.00 74.44 348 ASP A C 1
ATOM 2892 O O . ASP A 1 348 ? -22.474 7.964 29.371 1.00 74.44 348 ASP A O 1
ATOM 2896 N N . ILE A 1 349 ? -24.113 9.211 30.261 1.00 72.06 349 ILE A N 1
ATOM 2897 C CA . ILE A 1 349 ? -24.328 10.040 29.071 1.00 72.06 349 ILE A CA 1
ATOM 2898 C C . ILE A 1 349 ? -23.088 10.888 28.755 1.00 72.06 349 ILE A C 1
ATOM 2900 O O . ILE A 1 349 ? -22.616 10.892 27.619 1.00 72.06 349 ILE A O 1
ATOM 2904 N N . GLN A 1 350 ? -22.508 11.556 29.759 1.00 72.94 350 GLN A N 1
ATOM 2905 C CA . GLN A 1 350 ? -21.256 12.306 29.586 1.00 72.94 350 GLN A CA 1
ATOM 2906 C C . GLN A 1 350 ? -20.121 11.414 29.080 1.00 72.94 350 GLN A C 1
ATOM 2908 O O . GLN A 1 350 ? -19.286 11.864 28.296 1.00 72.94 350 GLN A O 1
ATOM 2913 N N . SER A 1 351 ? -20.092 10.158 29.529 1.00 71.25 351 SER A N 1
ATOM 2914 C CA . SER A 1 351 ? -19.072 9.195 29.127 1.00 71.25 351 SER A CA 1
ATOM 2915 C C . SER A 1 351 ? -19.262 8.746 27.685 1.00 71.25 351 SER A C 1
ATOM 2917 O O . SER A 1 351 ? -18.310 8.797 26.916 1.00 71.25 351 SER A O 1
ATOM 2919 N N . SER A 1 352 ? -20.494 8.412 27.292 1.00 72.06 352 SER A N 1
ATOM 2920 C CA . SER A 1 352 ? -20.849 8.054 25.912 1.00 72.06 352 SER A CA 1
ATOM 2921 C C . SER A 1 352 ? -20.478 9.147 24.900 1.00 72.06 352 SER A C 1
ATOM 2923 O O . SER A 1 352 ? -19.937 8.842 23.840 1.00 72.06 352 SER A O 1
ATOM 2925 N N . VAL A 1 353 ? -20.729 10.420 25.225 1.00 68.25 353 VAL A N 1
ATOM 2926 C CA . VAL A 1 353 ? -20.446 11.546 24.316 1.00 68.25 353 VAL A CA 1
ATOM 2927 C C . VAL A 1 353 ? -18.947 11.821 24.211 1.00 68.25 353 VAL A C 1
ATOM 2929 O O . VAL A 1 353 ? -18.428 12.000 23.117 1.00 68.25 353 VAL A O 1
ATOM 2932 N N . LYS A 1 354 ? -18.215 11.793 25.327 1.00 66.31 354 LYS A N 1
ATOM 2933 C CA . LYS A 1 354 ? -16.757 11.988 25.298 1.00 66.31 354 LYS A CA 1
ATOM 2934 C C . LYS A 1 354 ? -16.023 10.856 24.579 1.00 66.31 354 LYS A C 1
ATOM 2936 O O . LYS A 1 354 ? -15.032 11.118 23.909 1.00 66.31 354 LYS A O 1
ATOM 2941 N N . MET A 1 355 ? -16.499 9.615 24.709 1.00 67.56 355 MET A N 1
ATOM 2942 C CA . MET A 1 355 ? -15.959 8.471 23.960 1.00 67.56 355 MET A CA 1
ATOM 2943 C C . MET A 1 355 ? -16.116 8.670 22.443 1.00 67.56 355 MET A C 1
ATOM 2945 O O . MET A 1 355 ? -15.214 8.319 21.687 1.00 67.56 355 MET A O 1
ATOM 2949 N N . LEU A 1 356 ? -17.208 9.311 22.010 1.00 64.69 356 LEU A N 1
ATOM 2950 C CA . LEU A 1 356 ? -17.422 9.684 20.612 1.00 64.69 356 LEU A CA 1
ATOM 2951 C C . LEU A 1 356 ? -16.464 10.791 20.150 1.00 64.69 356 LEU A C 1
ATOM 2953 O O . LEU A 1 356 ? -15.838 10.651 19.103 1.00 64.69 356 LEU A O 1
ATOM 2957 N N . ASP A 1 357 ? -16.324 11.864 20.936 1.00 60.75 357 ASP A N 1
ATOM 2958 C CA . ASP A 1 357 ? -15.468 13.014 20.597 1.00 60.75 357 ASP A CA 1
ATOM 2959 C C . ASP A 1 357 ? -13.986 12.616 20.440 1.00 60.75 357 ASP A C 1
ATOM 2961 O O . ASP A 1 357 ? -13.244 13.240 19.683 1.00 60.75 357 ASP A O 1
ATOM 2965 N N . LEU A 1 358 ? -13.552 11.552 21.124 1.00 60.56 358 LEU A N 1
ATOM 2966 C CA . LEU A 1 358 ? -12.194 11.010 21.030 1.00 60.56 358 LEU A CA 1
ATOM 2967 C C . LEU A 1 358 ? -11.985 10.048 19.844 1.00 60.56 358 LEU A C 1
ATOM 2969 O O . LEU A 1 358 ? -10.866 9.586 19.649 1.00 60.56 358 LEU A O 1
ATOM 2973 N N . SER A 1 359 ? -13.013 9.780 19.025 1.00 52.56 359 SER A N 1
ATOM 2974 C CA . SER A 1 359 ? -12.973 8.833 17.892 1.00 52.56 359 SER A CA 1
ATOM 2975 C C . SER A 1 359 ? -12.595 7.392 18.280 1.00 52.56 359 SER A C 1
ATOM 2977 O O . SER A 1 359 ? -11.958 6.686 17.499 1.00 52.56 359 SER A O 1
ATOM 2979 N N . ILE A 1 360 ? -12.984 6.936 19.479 1.00 54.78 360 ILE A N 1
ATOM 2980 C CA . ILE A 1 360 ? -12.654 5.595 19.994 1.00 54.78 360 ILE A CA 1
ATOM 2981 C C . ILE A 1 360 ? -13.931 4.747 20.081 1.00 54.78 360 ILE A C 1
ATOM 2983 O O . ILE A 1 360 ? -14.858 5.102 20.804 1.00 54.78 360 ILE A O 1
ATOM 2987 N N . GLY A 1 361 ? -13.957 3.619 19.357 1.00 61.12 361 GLY A N 1
ATOM 2988 C CA . GLY A 1 361 ? -14.900 2.495 19.511 1.00 61.12 361 GLY A CA 1
ATOM 2989 C C . GLY A 1 361 ? -16.383 2.857 19.675 1.00 61.12 361 GLY A C 1
ATOM 2990 O O . GLY A 1 361 ? -16.879 3.002 20.794 1.00 61.12 361 GLY A O 1
ATOM 2991 N N . PHE A 1 362 ? -17.132 2.933 18.569 1.00 67.56 362 PHE A N 1
ATOM 2992 C CA . PHE A 1 362 ? -18.574 3.229 18.584 1.00 67.56 362 PHE A CA 1
ATOM 2993 C C . PHE A 1 362 ? -19.391 2.244 19.433 1.00 67.56 362 PHE A C 1
ATOM 2995 O O . PHE A 1 362 ? -20.367 2.633 20.070 1.00 67.56 362 PHE A O 1
ATOM 3002 N N . ASP A 1 363 ? -18.978 0.980 19.479 1.00 62.84 363 ASP A N 1
ATOM 3003 C CA . ASP A 1 363 ? -19.540 -0.073 20.323 1.00 62.84 363 ASP A CA 1
ATOM 3004 C C . ASP A 1 363 ? -19.338 0.195 21.824 1.00 62.84 363 ASP A C 1
ATOM 3006 O O . ASP A 1 363 ? -20.257 -0.008 22.623 1.00 62.84 363 ASP A O 1
ATOM 3010 N N . ILE A 1 364 ? -18.172 0.719 22.205 1.00 67.38 364 ILE A N 1
ATOM 3011 C CA . ILE A 1 364 ? -17.832 1.095 23.583 1.00 67.38 364 ILE A CA 1
ATOM 3012 C C . ILE A 1 364 ? -18.624 2.335 24.008 1.00 67.38 364 ILE A C 1
ATOM 3014 O O . ILE A 1 364 ? -19.221 2.345 25.087 1.00 67.38 364 ILE A O 1
ATOM 3018 N N . ALA A 1 365 ? -18.702 3.348 23.143 1.00 69.06 365 ALA A N 1
ATOM 3019 C CA . ALA A 1 365 ? -19.437 4.587 23.398 1.00 69.06 365 ALA A CA 1
ATOM 3020 C C . ALA A 1 365 ? -20.956 4.364 23.556 1.00 69.06 365 ALA A C 1
ATOM 3022 O O . ALA A 1 365 ? -21.661 5.165 24.179 1.00 69.06 365 ALA A O 1
ATOM 3023 N N . LEU A 1 366 ? -21.475 3.263 23.012 1.00 72.75 366 LEU A N 1
ATOM 3024 C CA . LEU A 1 366 ? -22.892 2.916 23.019 1.00 72.75 366 LEU A CA 1
ATOM 3025 C C . LEU A 1 366 ? -23.361 2.249 24.317 1.00 72.75 366 LEU A C 1
ATOM 3027 O O . LEU A 1 366 ? -24.520 2.384 24.718 1.00 72.75 366 LEU A O 1
ATOM 3031 N N . LEU A 1 367 ? -22.475 1.519 24.994 1.00 73.88 367 LEU A N 1
ATOM 3032 C CA . LEU A 1 367 ? -22.831 0.740 26.177 1.00 73.88 367 LEU A CA 1
ATOM 3033 C C . LEU A 1 367 ? -23.293 1.603 27.370 1.00 73.88 367 LEU A C 1
ATOM 3035 O O . LEU A 1 367 ? -24.331 1.266 27.949 1.00 73.88 367 LEU A O 1
ATOM 3039 N N . PRO A 1 368 ? -22.615 2.714 27.738 1.00 72.88 368 PRO A N 1
ATOM 3040 C CA . PRO A 1 368 ? -23.097 3.613 28.790 1.00 72.88 368 PRO A CA 1
ATOM 3041 C C . PRO A 1 368 ? -24.499 4.146 28.489 1.00 72.88 368 PRO A C 1
ATOM 3043 O O . PRO A 1 368 ? -25.345 4.263 29.372 1.00 72.88 368 PRO A O 1
ATOM 3046 N N . LEU A 1 369 ? -24.772 4.396 27.214 1.00 74.25 369 LEU A N 1
ATOM 3047 C CA . LEU A 1 369 ? -26.031 4.944 26.756 1.00 74.25 369 LEU A CA 1
ATOM 3048 C C . LEU A 1 369 ? -27.182 3.915 26.785 1.00 74.25 369 LEU A C 1
ATOM 3050 O O . LEU A 1 369 ? -28.303 4.240 27.161 1.00 74.25 369 LEU A O 1
ATOM 3054 N N . LEU A 1 370 ? -26.926 2.646 26.469 1.00 77.44 370 LEU A N 1
ATOM 3055 C CA . LEU A 1 370 ? -27.930 1.587 26.656 1.00 77.44 370 LEU A CA 1
ATOM 3056 C C . LEU A 1 370 ? -28.180 1.296 28.144 1.00 77.44 370 LEU A C 1
ATOM 3058 O O . LEU A 1 370 ? -29.310 1.015 28.550 1.00 77.44 370 LEU A O 1
ATOM 3062 N N . ARG A 1 371 ? -27.131 1.393 28.969 1.00 76.88 371 ARG A N 1
ATOM 3063 C CA . ARG A 1 371 ? -27.200 1.186 30.420 1.00 76.88 371 ARG A CA 1
ATOM 3064 C C . ARG A 1 371 ? -27.983 2.285 31.133 1.00 76.88 371 ARG A C 1
ATOM 3066 O O . ARG A 1 371 ? -28.710 1.975 32.077 1.00 76.88 371 ARG A O 1
ATOM 3073 N N . SER A 1 372 ? -27.857 3.539 30.701 1.00 77.81 372 SER A N 1
ATOM 3074 C CA . SER A 1 372 ? -28.615 4.644 31.291 1.00 77.81 372 SER A CA 1
ATOM 3075 C C . SER A 1 372 ? -30.122 4.403 31.184 1.00 77.81 372 SER A C 1
ATOM 3077 O O . SER A 1 372 ? -30.841 4.574 32.163 1.00 77.81 372 SER A O 1
ATOM 3079 N N . LEU A 1 373 ? -30.592 3.867 30.053 1.00 78.06 373 LEU A N 1
ATOM 3080 C CA . LEU A 1 373 ? -31.993 3.498 29.871 1.00 78.06 373 LEU A CA 1
ATOM 3081 C C . LEU A 1 373 ? -32.436 2.399 30.855 1.00 78.06 373 LEU A C 1
ATOM 3083 O O . LEU A 1 373 ? -33.447 2.564 31.535 1.00 78.06 373 LEU A O 1
ATOM 3087 N N . GLU A 1 374 ? -31.670 1.307 30.991 1.00 83.75 374 GLU A N 1
ATOM 3088 C CA . GLU A 1 374 ? -31.951 0.242 31.978 1.00 83.75 374 GLU A CA 1
ATOM 3089 C C . GLU A 1 374 ? -32.005 0.795 33.412 1.00 83.75 374 GLU A C 1
ATOM 3091 O O . GLU A 1 374 ? -32.870 0.406 34.208 1.00 83.75 374 GLU A O 1
ATOM 3096 N N . ARG A 1 375 ? -31.113 1.739 33.741 1.00 82.31 375 ARG A N 1
ATOM 3097 C CA . ARG A 1 375 ? -31.065 2.370 35.063 1.00 82.31 375 ARG A CA 1
ATOM 3098 C C . ARG A 1 375 ? -32.286 3.245 35.322 1.00 82.31 375 ARG A C 1
ATOM 3100 O O . ARG A 1 375 ? -32.864 3.132 36.397 1.00 82.31 375 ARG A O 1
ATOM 3107 N N . GLU A 1 376 ? -32.719 4.051 34.360 1.00 82.56 376 GLU A N 1
ATOM 3108 C CA . GLU A 1 376 ? -33.897 4.909 34.534 1.00 82.56 376 GLU A CA 1
ATOM 3109 C C . GLU A 1 376 ? -35.194 4.091 34.651 1.00 82.56 376 GLU A C 1
ATOM 3111 O O . GLU A 1 376 ? -36.027 4.372 35.513 1.00 82.56 376 GLU A O 1
ATOM 3116 N N . PHE A 1 377 ? -35.339 2.996 33.894 1.00 84.25 377 PHE A N 1
ATOM 3117 C CA . PHE A 1 377 ? -36.427 2.030 34.112 1.00 84.25 377 PHE A CA 1
ATOM 3118 C C . PHE A 1 377 ? -36.399 1.434 35.523 1.00 84.25 377 PHE A C 1
ATOM 3120 O O . PHE A 1 377 ? -37.435 1.311 36.186 1.00 84.25 377 PHE A O 1
ATOM 3127 N N . SER A 1 378 ? -35.204 1.063 35.983 1.00 84.69 378 SER A N 1
ATOM 3128 C CA . SER A 1 378 ? -35.009 0.523 37.325 1.00 84.69 378 SER A CA 1
ATOM 3129 C C . SER A 1 378 ? -35.414 1.545 38.380 1.00 84.69 378 SER A C 1
ATOM 3131 O O . SER A 1 378 ? -36.206 1.227 39.257 1.00 84.69 378 SER A O 1
ATOM 3133 N N . TYR A 1 379 ? -34.937 2.780 38.258 1.00 82.00 379 TYR A N 1
ATOM 3134 C CA . TYR A 1 379 ? -35.134 3.841 39.236 1.00 82.00 379 TYR A CA 1
ATOM 3135 C C . TYR A 1 379 ? -36.584 4.332 39.317 1.00 82.00 379 TYR A C 1
ATOM 3137 O O . TYR A 1 379 ? -37.107 4.539 40.411 1.00 82.00 379 TYR A O 1
ATOM 3145 N N . HIS A 1 380 ? -37.255 4.487 38.174 1.00 82.06 380 HIS A N 1
ATOM 3146 C CA . HIS A 1 380 ? -38.578 5.114 38.112 1.00 82.06 380 HIS A CA 1
ATOM 3147 C C . HIS A 1 380 ? -39.755 4.139 38.186 1.00 82.06 380 HIS A C 1
ATOM 3149 O O . HIS A 1 380 ? -40.852 4.548 38.581 1.00 82.06 380 HIS A O 1
ATOM 3155 N N . VAL A 1 381 ? -39.553 2.866 37.830 1.00 86.25 381 VAL A N 1
ATOM 3156 C CA . VAL A 1 381 ? -40.641 1.877 37.739 1.00 86.25 381 VAL A CA 1
ATOM 3157 C C . VAL A 1 381 ? -40.383 0.676 38.641 1.00 86.25 381 VAL A C 1
ATOM 3159 O O . VAL A 1 381 ? -41.187 0.376 39.524 1.00 86.25 381 VAL A O 1
ATOM 3162 N N . PHE A 1 382 ? -39.263 -0.018 38.446 1.00 88.94 382 PHE A N 1
ATOM 3163 C CA . PHE A 1 382 ? -39.059 -1.339 39.043 1.00 88.94 382 PHE A CA 1
ATOM 3164 C C . PHE A 1 382 ? -38.620 -1.300 40.514 1.00 88.94 382 PHE A C 1
ATOM 3166 O O . PHE A 1 382 ? -39.127 -2.081 41.317 1.00 88.94 382 PHE A O 1
ATOM 3173 N N . MET A 1 383 ? -37.745 -0.369 40.903 1.00 85.88 383 MET A N 1
ATOM 3174 C CA . MET A 1 383 ? -37.389 -0.120 42.305 1.00 85.88 383 MET A CA 1
ATOM 3175 C C . MET A 1 383 ? -38.614 0.314 43.124 1.00 85.88 383 MET A C 1
ATOM 3177 O O . MET A 1 383 ? 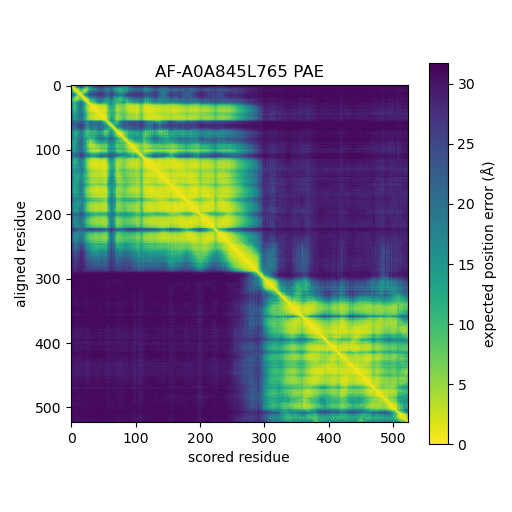-38.882 -0.326 44.143 1.00 85.88 383 MET A O 1
ATOM 3181 N N . PRO A 1 384 ? -39.406 1.316 42.688 1.00 85.94 384 PRO A N 1
ATOM 3182 C CA . PRO A 1 384 ? -40.659 1.667 43.351 1.00 85.94 384 PRO A CA 1
ATOM 3183 C C . PRO A 1 384 ? -41.642 0.499 43.474 1.00 85.94 384 PRO A C 1
ATOM 3185 O O . PRO A 1 384 ? -42.263 0.334 44.521 1.00 85.94 384 PRO A O 1
ATOM 3188 N N . PHE A 1 385 ? -41.753 -0.344 42.441 1.00 88.56 385 PHE A N 1
ATOM 3189 C CA . PHE A 1 385 ? -42.596 -1.537 42.495 1.00 88.56 385 PHE A CA 1
ATOM 3190 C C . PHE A 1 385 ? -42.122 -2.529 43.560 1.00 88.56 385 PHE A C 1
ATOM 3192 O O . PHE A 1 385 ? -42.912 -2.952 44.397 1.00 88.56 385 PHE A O 1
ATOM 3199 N N . LYS A 1 386 ? -40.828 -2.863 43.581 1.00 85.25 386 LYS A N 1
ATOM 3200 C CA . LYS A 1 386 ? -40.250 -3.764 44.588 1.00 85.25 386 LYS A CA 1
ATOM 3201 C C . LYS A 1 386 ? -40.359 -3.202 46.011 1.00 85.25 386 LYS A C 1
ATOM 3203 O O . LYS A 1 386 ? -40.468 -3.952 46.976 1.00 85.25 386 LYS A O 1
ATOM 3208 N N . GLY A 1 387 ? -40.314 -1.877 46.142 1.00 82.38 387 GLY A N 1
ATOM 3209 C CA . GLY A 1 387 ? -40.480 -1.167 47.407 1.00 82.38 387 GLY A CA 1
ATOM 3210 C C . GLY A 1 387 ? -41.929 -1.056 47.892 1.00 82.38 387 GLY A C 1
ATOM 3211 O O . GLY A 1 387 ? -42.144 -0.610 49.019 1.00 82.38 387 GLY A O 1
ATOM 3212 N N . CYS A 1 388 ? -42.930 -1.436 47.088 1.00 84.56 388 CYS A N 1
ATOM 3213 C CA . CYS A 1 388 ? -44.328 -1.324 47.490 1.00 84.56 388 CYS A CA 1
ATOM 3214 C C . CYS A 1 388 ? -44.690 -2.396 48.536 1.00 84.56 388 CYS A C 1
ATOM 3216 O O . CYS A 1 388 ? -44.194 -3.522 48.507 1.00 84.56 388 CYS A O 1
ATOM 3218 N N . ARG A 1 389 ? -45.570 -2.055 49.489 1.00 81.88 389 ARG A N 1
ATOM 3219 C CA . ARG A 1 389 ? -45.948 -2.970 50.588 1.00 81.88 389 ARG A CA 1
ATOM 3220 C C . ARG A 1 389 ? -46.582 -4.261 50.074 1.00 81.88 389 ARG A C 1
ATOM 3222 O O . ARG A 1 389 ? -46.322 -5.332 50.614 1.00 81.88 389 ARG A O 1
ATOM 3229 N N . ASP A 1 390 ? -47.360 -4.150 49.005 1.00 83.69 390 ASP A N 1
ATOM 3230 C CA . ASP A 1 390 ? -48.093 -5.269 48.424 1.00 83.69 390 ASP A CA 1
ATOM 3231 C C . ASP A 1 390 ? -47.162 -6.290 47.757 1.00 83.69 390 ASP A C 1
ATOM 3233 O O . ASP A 1 390 ? -47.503 -7.470 47.693 1.00 83.69 390 ASP A O 1
ATOM 3237 N N . PHE A 1 391 ? -45.955 -5.894 47.337 1.00 84.44 391 PHE A N 1
ATOM 3238 C CA . PHE A 1 391 ? -44.961 -6.816 46.779 1.00 84.44 391 PHE A CA 1
ATOM 3239 C C . PHE A 1 391 ? -44.581 -7.908 47.789 1.00 84.44 391 PHE A C 1
ATOM 3241 O O . PHE A 1 391 ? -44.538 -9.090 47.451 1.00 84.44 391 PHE A O 1
ATOM 3248 N N . TYR A 1 392 ? -44.399 -7.533 49.059 1.00 81.06 392 TYR A N 1
ATOM 3249 C CA . TYR A 1 392 ? -44.065 -8.458 50.151 1.00 81.06 392 TYR A CA 1
ATOM 3250 C C . TYR A 1 392 ? -45.245 -9.327 50.606 1.00 81.06 392 TYR A C 1
ATOM 3252 O O . TYR A 1 392 ? -45.060 -10.261 51.385 1.00 81.06 392 TYR A O 1
ATOM 3260 N N . SER A 1 393 ? -46.460 -9.039 50.130 1.00 77.75 393 SER A N 1
ATOM 3261 C CA . SER A 1 393 ? -47.654 -9.830 50.443 1.00 77.75 393 SER A CA 1
ATOM 3262 C C . SER A 1 393 ? -47.799 -11.081 49.561 1.00 77.75 393 SER A C 1
ATOM 3264 O O . SER A 1 393 ? -48.578 -11.981 49.889 1.00 77.75 393 SER A O 1
ATOM 3266 N N . ILE A 1 394 ? -47.017 -11.182 48.478 1.00 78.94 394 ILE A N 1
ATOM 3267 C CA . ILE A 1 394 ? -47.023 -12.325 47.560 1.00 78.94 394 ILE A CA 1
ATOM 3268 C C . ILE A 1 394 ? -46.313 -13.516 48.213 1.00 78.94 394 ILE A C 1
ATOM 3270 O O . ILE A 1 394 ? -45.107 -13.500 48.448 1.00 78.94 394 ILE A O 1
ATOM 3274 N N . ARG A 1 395 ? -47.072 -14.583 48.495 1.00 67.06 395 ARG A N 1
ATOM 3275 C CA . ARG A 1 395 ? -46.562 -15.808 49.146 1.00 67.06 395 ARG A CA 1
ATOM 3276 C C . ARG A 1 395 ? -46.117 -16.898 48.171 1.00 67.06 395 ARG A C 1
ATOM 3278 O O . ARG A 1 395 ? -45.385 -17.796 48.573 1.00 67.06 395 ARG A O 1
ATOM 3285 N N . ARG A 1 396 ? -46.587 -16.855 46.921 1.00 67.88 396 ARG A N 1
ATOM 3286 C CA . ARG A 1 396 ? -46.273 -17.838 45.877 1.00 67.88 396 ARG A CA 1
ATOM 3287 C C . ARG A 1 396 ? -45.831 -17.120 44.614 1.00 67.88 396 ARG A C 1
ATOM 3289 O O . ARG A 1 396 ? -46.518 -16.229 44.130 1.00 67.88 396 ARG A O 1
ATOM 3296 N N . PHE A 1 397 ? -44.685 -17.533 44.095 1.00 77.88 397 PHE A N 1
ATOM 3297 C CA . PHE A 1 397 ? -44.088 -16.999 42.877 1.00 77.88 397 PHE A CA 1
ATOM 3298 C C . PHE A 1 397 ? -44.203 -18.029 41.751 1.00 77.88 397 PHE A C 1
ATOM 3300 O O . PHE A 1 397 ? -43.219 -18.378 41.102 1.00 77.88 397 PHE A O 1
ATOM 3307 N N . ASP A 1 398 ? -45.417 -18.549 41.579 1.00 78.75 398 ASP A N 1
ATOM 3308 C CA . ASP A 1 398 ? -45.719 -19.556 40.572 1.00 78.75 398 ASP A CA 1
ATOM 3309 C C . ASP A 1 398 ? -46.177 -18.869 39.281 1.00 78.75 398 ASP A C 1
ATOM 3311 O O . ASP A 1 398 ? -46.935 -17.894 39.307 1.00 78.75 398 ASP A O 1
ATOM 3315 N N . VAL A 1 399 ? -45.736 -19.404 38.143 1.00 84.19 399 VAL A N 1
ATOM 3316 C CA . VAL A 1 399 ? -46.208 -19.008 36.813 1.00 84.19 399 VAL A CA 1
ATOM 3317 C C . VAL A 1 399 ? -47.030 -20.149 36.250 1.00 84.19 399 VAL A C 1
ATOM 3319 O O . VAL A 1 399 ? -46.525 -21.255 36.083 1.00 84.19 399 VAL A O 1
ATOM 3322 N N . LYS A 1 400 ? -48.297 -19.883 35.934 1.00 84.44 400 LYS A N 1
ATOM 3323 C CA . LYS A 1 400 ? -49.201 -20.892 35.361 1.00 84.44 400 LYS A CA 1
ATOM 3324 C C . LYS A 1 400 ? -49.044 -21.043 33.848 1.00 84.44 400 LYS A C 1
ATOM 3326 O O . LYS A 1 400 ? -49.364 -22.095 33.308 1.00 84.44 400 LYS A O 1
ATOM 3331 N N . ASN A 1 401 ? -48.578 -19.997 33.165 1.00 84.75 401 ASN A N 1
ATOM 3332 C CA . ASN A 1 401 ? -48.395 -19.981 31.716 1.00 84.75 401 ASN A CA 1
ATOM 3333 C C . ASN A 1 401 ? -46.944 -19.627 31.371 1.00 84.75 401 ASN A C 1
ATOM 3335 O O . ASN A 1 401 ? -46.517 -18.486 31.548 1.00 84.75 401 ASN A O 1
ATOM 3339 N N . GLU A 1 402 ? -46.210 -20.603 30.834 1.00 83.69 402 GLU A N 1
ATOM 3340 C CA . GLU A 1 402 ? -44.798 -20.469 30.448 1.00 83.69 402 GLU A CA 1
ATOM 3341 C C . GLU A 1 402 ? -44.546 -19.326 29.446 1.00 83.69 402 GLU A C 1
ATOM 3343 O O . GLU A 1 402 ? -43.446 -18.777 29.406 1.00 83.69 402 GLU A O 1
ATOM 3348 N N . THR A 1 403 ? -45.566 -18.891 28.696 1.00 85.56 403 THR A N 1
ATOM 3349 C CA . THR A 1 403 ? -45.473 -17.748 27.770 1.00 85.56 403 THR A CA 1
ATOM 3350 C C . THR A 1 403 ? -45.059 -16.449 28.473 1.00 85.56 403 THR A C 1
ATOM 3352 O O . THR A 1 403 ? -44.300 -15.676 27.895 1.00 85.56 403 THR A O 1
ATOM 3355 N N . TYR A 1 404 ? -45.499 -16.232 29.720 1.00 85.38 404 TYR A N 1
ATOM 3356 C CA . TYR A 1 404 ? -45.258 -15.003 30.501 1.00 85.38 404 TYR A CA 1
ATOM 3357 C C . TYR A 1 404 ? -44.174 -15.155 31.571 1.00 85.38 404 TYR A C 1
ATOM 3359 O O . TYR A 1 404 ? -44.024 -14.329 32.479 1.00 85.38 404 TYR A O 1
ATOM 3367 N N . LYS A 1 405 ? -43.414 -16.247 31.494 1.00 84.94 405 LYS A N 1
ATOM 3368 C CA . LYS A 1 405 ? -42.381 -16.567 32.474 1.00 84.94 405 LYS A CA 1
ATOM 3369 C C . LYS A 1 405 ? -41.282 -15.516 32.528 1.00 84.94 405 LYS A C 1
ATOM 3371 O O . LYS A 1 405 ? -40.831 -15.179 33.616 1.00 84.94 405 LYS A O 1
ATOM 3376 N N . LYS A 1 406 ? -40.896 -14.944 31.383 1.00 84.19 406 LYS A N 1
ATOM 3377 C CA . LYS A 1 406 ? -39.836 -13.925 31.313 1.00 84.19 406 LYS A CA 1
ATOM 3378 C C . LYS A 1 406 ? -40.232 -12.638 32.029 1.00 84.19 406 LYS A C 1
ATOM 3380 O O . LYS A 1 406 ? -39.424 -12.060 32.748 1.00 84.19 406 LYS A O 1
ATOM 3385 N N . GLU A 1 407 ? -41.468 -12.197 31.842 1.00 87.44 407 GLU A N 1
ATOM 3386 C CA . GLU A 1 407 ? -42.057 -11.034 32.496 1.00 87.44 407 GLU A CA 1
ATOM 3387 C C . GLU A 1 407 ? -42.165 -11.275 34.002 1.00 87.44 407 GLU A C 1
ATOM 3389 O O . GLU A 1 407 ? -41.779 -10.417 34.794 1.00 87.44 407 GLU A O 1
ATOM 3394 N N . HIS A 1 408 ? -42.620 -12.465 34.403 1.00 87.81 408 HIS A N 1
ATOM 3395 C CA . HIS A 1 408 ? -42.689 -12.847 35.809 1.00 87.81 408 HIS A CA 1
ATOM 3396 C C . HIS A 1 408 ? -41.306 -12.881 36.473 1.00 87.81 408 HIS A C 1
ATOM 3398 O O . HIS A 1 408 ? -41.105 -12.239 37.501 1.00 87.81 408 HIS A O 1
ATOM 3404 N N . GLU A 1 409 ? -40.338 -13.592 35.895 1.00 86.44 409 GLU A N 1
ATOM 3405 C CA . GLU A 1 409 ? -38.975 -13.697 36.427 1.00 86.44 409 GLU A CA 1
ATOM 3406 C C . GLU A 1 409 ? -38.289 -12.327 36.506 1.00 86.44 409 GLU A C 1
ATOM 3408 O O . GLU A 1 409 ? -37.624 -12.025 37.498 1.00 86.44 409 GLU A O 1
ATOM 3413 N N . ALA A 1 410 ? -38.506 -11.461 35.511 1.00 86.62 410 ALA A N 1
ATOM 3414 C CA . ALA A 1 410 ? -38.000 -10.093 35.529 1.00 86.62 410 ALA A CA 1
ATOM 3415 C C . ALA A 1 410 ? -38.600 -9.266 36.682 1.00 86.62 410 ALA A C 1
ATOM 3417 O O . ALA A 1 410 ? -37.886 -8.489 37.317 1.00 86.62 410 ALA A O 1
ATOM 3418 N N . LEU A 1 411 ? -39.887 -9.451 36.994 1.00 88.62 411 LEU A N 1
ATOM 3419 C CA . LEU A 1 411 ? -40.553 -8.775 38.111 1.00 88.62 411 LEU A CA 1
ATOM 3420 C C . LEU A 1 411 ? -40.180 -9.350 39.481 1.00 88.62 411 LEU A C 1
ATOM 3422 O O . LEU A 1 411 ? -40.266 -8.626 40.471 1.00 88.62 411 LEU A O 1
ATOM 3426 N N . GLN A 1 412 ? -39.755 -10.618 39.566 1.00 86.25 412 GLN A N 1
ATOM 3427 C CA . GLN A 1 412 ? -39.298 -11.207 40.833 1.00 86.25 412 GLN A CA 1
ATOM 3428 C C . GLN A 1 412 ? -38.062 -10.478 41.375 1.00 86.25 412 GLN A C 1
ATOM 3430 O O . GLN A 1 412 ? -37.842 -10.451 42.586 1.00 86.25 412 GLN A O 1
ATOM 3435 N N . MET A 1 413 ? -37.243 -9.906 40.483 1.00 82.06 413 MET A N 1
ATOM 3436 C CA . MET A 1 413 ? -36.026 -9.156 40.813 1.00 82.06 413 MET A CA 1
ATOM 3437 C C . MET A 1 413 ? -35.138 -9.884 41.832 1.00 82.06 413 MET A C 1
ATOM 3439 O O . MET A 1 413 ? -34.670 -9.298 42.826 1.00 82.06 413 MET A O 1
ATOM 3443 N N . LYS A 1 414 ? -34.943 -11.190 41.597 1.00 76.19 414 LYS A N 1
ATOM 3444 C CA . LYS A 1 414 ? -34.083 -12.061 42.407 1.00 76.19 414 LYS A CA 1
ATOM 3445 C C . LYS A 1 414 ? -32.675 -11.470 42.484 1.00 76.19 414 LYS A C 1
ATOM 3447 O O . LYS A 1 414 ? -32.167 -10.906 41.515 1.00 76.19 414 LYS A O 1
ATOM 3452 N N . ASN A 1 415 ? -32.061 -11.557 43.663 1.00 68.88 415 ASN A N 1
ATOM 3453 C CA . ASN A 1 415 ? -30.730 -11.006 43.946 1.00 68.88 415 ASN A CA 1
ATOM 3454 C C . ASN A 1 415 ? -30.582 -9.506 43.613 1.00 68.88 415 ASN A C 1
ATOM 3456 O O . ASN A 1 415 ? -29.504 -9.064 43.238 1.00 68.88 415 ASN A O 1
ATOM 3460 N N . ASN A 1 416 ? -31.665 -8.721 43.718 1.00 66.81 416 ASN A N 1
ATOM 3461 C CA . ASN A 1 416 ? -31.687 -7.296 43.343 1.00 66.81 416 ASN A CA 1
ATOM 3462 C C . ASN A 1 416 ? -31.319 -7.026 41.874 1.00 66.81 416 ASN A C 1
ATOM 3464 O O . ASN A 1 416 ? -30.851 -5.941 41.538 1.00 66.81 416 ASN A O 1
ATOM 3468 N N . THR A 1 417 ? -31.573 -7.995 40.993 1.00 76.88 417 THR A N 1
ATOM 3469 C CA . THR A 1 417 ? -31.364 -7.832 39.553 1.00 76.88 417 THR A CA 1
ATOM 3470 C C . THR A 1 417 ? -32.619 -7.238 38.924 1.00 76.88 417 THR A C 1
ATOM 3472 O O . THR A 1 417 ? -33.670 -7.875 38.921 1.00 76.88 417 THR A O 1
ATOM 3475 N N . TYR A 1 418 ? -32.523 -6.012 38.415 1.00 82.62 418 TYR A N 1
ATOM 3476 C CA . TYR A 1 418 ? -33.638 -5.326 37.762 1.00 82.62 418 TYR A CA 1
ATOM 3477 C C . TYR A 1 418 ? -33.789 -5.744 36.289 1.00 82.62 418 TYR A C 1
ATOM 3479 O O . TYR A 1 418 ? -32.836 -6.256 35.691 1.00 82.62 418 TYR A O 1
ATOM 3487 N N . PRO A 1 419 ? -34.973 -5.533 35.684 1.00 84.31 419 PRO A N 1
ATOM 3488 C CA . PRO A 1 419 ? -35.193 -5.798 34.265 1.00 84.31 419 PRO A CA 1
ATOM 3489 C C . PRO A 1 419 ? -34.197 -5.070 33.348 1.00 84.31 419 PRO A C 1
ATOM 3491 O O . PRO A 1 419 ? -33.855 -3.912 33.570 1.00 84.31 419 PRO A O 1
ATOM 3494 N N . THR A 1 420 ? -33.767 -5.754 32.286 1.00 84.31 420 THR A N 1
ATOM 3495 C CA . THR A 1 420 ? -32.840 -5.243 31.258 1.00 84.31 420 THR A CA 1
ATOM 3496 C C . THR A 1 420 ? -33.602 -4.938 29.973 1.00 84.31 420 THR A C 1
ATOM 3498 O O . THR A 1 420 ? -34.749 -5.355 29.825 1.00 84.31 420 THR A O 1
ATOM 3501 N N . LEU A 1 421 ? -32.984 -4.296 28.976 1.00 80.94 421 LEU A N 1
ATOM 3502 C CA . LEU A 1 421 ? -33.637 -4.067 27.674 1.00 80.94 421 LEU A CA 1
ATOM 3503 C C . LEU A 1 421 ? -34.109 -5.370 27.012 1.00 80.94 421 LEU A C 1
ATOM 3505 O O . LEU A 1 421 ? -35.116 -5.384 26.302 1.00 80.94 421 LEU A O 1
ATOM 3509 N N . GLY A 1 422 ? -33.413 -6.478 27.291 1.00 78.44 422 GLY A N 1
ATOM 3510 C CA . GLY A 1 422 ? -33.790 -7.811 26.834 1.00 78.44 422 GLY A CA 1
ATOM 3511 C C . GLY A 1 422 ? -35.129 -8.296 27.390 1.00 78.44 422 GLY A C 1
ATOM 3512 O O . GLY A 1 422 ? -35.856 -8.964 26.660 1.00 78.44 422 GLY A O 1
ATOM 3513 N N . THR A 1 423 ? -35.475 -7.938 28.631 1.00 83.94 423 THR A N 1
ATOM 3514 C CA . THR A 1 423 ? -36.744 -8.314 29.278 1.00 83.94 423 THR A CA 1
ATOM 3515 C C . THR A 1 423 ? -37.806 -7.219 29.175 1.00 83.94 423 THR A C 1
ATOM 3517 O O . THR A 1 423 ? -38.976 -7.531 28.974 1.00 83.94 423 THR A O 1
ATOM 3520 N N . ILE A 1 424 ? -37.415 -5.940 29.202 1.00 85.75 424 ILE A N 1
ATOM 3521 C CA . ILE A 1 424 ? -38.325 -4.783 29.156 1.00 85.75 424 ILE A CA 1
ATOM 3522 C C . ILE A 1 424 ? -39.214 -4.799 27.908 1.00 85.75 424 ILE A C 1
ATOM 3524 O O . ILE A 1 424 ? -40.413 -4.541 27.989 1.00 85.75 424 ILE A O 1
ATOM 3528 N N . GLN A 1 425 ? -38.661 -5.186 26.756 1.00 81.75 425 GLN A N 1
ATOM 3529 C CA . GLN A 1 425 ? -39.405 -5.292 25.495 1.00 81.75 425 GLN A CA 1
ATOM 3530 C C . GLN A 1 425 ? -40.604 -6.262 25.546 1.00 81.75 425 GLN A C 1
ATOM 3532 O O . GLN A 1 425 ? -41.483 -6.200 24.684 1.00 81.75 425 GLN A O 1
ATOM 3537 N N . HIS A 1 426 ? -40.653 -7.171 26.523 1.00 83.88 426 HIS A N 1
ATOM 3538 C CA . HIS A 1 426 ? -41.729 -8.150 26.672 1.00 83.88 426 HIS A CA 1
ATOM 3539 C C . HIS A 1 426 ? -42.948 -7.593 27.424 1.00 83.88 426 HIS A C 1
ATOM 3541 O O . HIS A 1 426 ? -44.068 -8.031 27.182 1.00 83.88 426 HIS A O 1
ATOM 3547 N N . PHE A 1 427 ? -42.789 -6.523 28.209 1.00 86.81 427 PHE A N 1
ATOM 3548 C CA . PHE A 1 427 ? -43.892 -5.929 28.973 1.00 86.81 427 PHE A CA 1
ATOM 3549 C C . PHE A 1 427 ? -44.935 -5.165 28.138 1.00 86.81 427 PHE A C 1
ATOM 3551 O O . PHE A 1 427 ? -45.928 -4.682 28.679 1.00 86.81 427 PHE A O 1
ATOM 3558 N N . GLY A 1 428 ? -44.769 -5.071 26.815 1.00 82.56 428 GLY A N 1
ATOM 3559 C CA . GLY A 1 428 ? -45.719 -4.383 25.931 1.00 82.56 428 GLY A CA 1
ATOM 3560 C C . GLY A 1 428 ? -47.140 -4.971 25.924 1.00 82.56 428 GLY A C 1
ATOM 3561 O O . GLY A 1 428 ? -48.067 -4.295 25.483 1.00 82.56 428 GLY A O 1
ATOM 3562 N N . THR A 1 429 ? -47.319 -6.200 26.416 1.00 82.75 429 THR A N 1
ATOM 3563 C CA . THR A 1 429 ? -48.604 -6.925 26.491 1.00 82.75 429 THR A CA 1
ATOM 3564 C C . THR A 1 429 ? -48.914 -7.440 27.902 1.00 82.75 429 THR A C 1
ATOM 3566 O O . THR A 1 429 ? -49.634 -8.423 28.051 1.00 82.75 429 THR A O 1
ATOM 3569 N N . ILE A 1 430 ? -48.348 -6.813 28.940 1.00 83.94 430 ILE A N 1
ATOM 3570 C CA . ILE A 1 430 ? -48.424 -7.317 30.323 1.00 83.94 430 ILE A CA 1
ATOM 3571 C C . ILE A 1 430 ? -49.841 -7.309 30.931 1.00 83.94 430 ILE A C 1
ATOM 3573 O O . ILE A 1 430 ? -50.118 -8.052 31.864 1.00 83.94 430 ILE A O 1
ATOM 3577 N N . ASP A 1 431 ? -50.746 -6.499 30.391 1.00 82.75 431 ASP A N 1
ATOM 3578 C CA . ASP A 1 431 ? -52.135 -6.340 30.835 1.00 82.75 431 ASP A CA 1
ATOM 3579 C C . ASP A 1 431 ? -53.128 -7.263 30.114 1.00 82.75 431 ASP A C 1
ATOM 3581 O O . ASP A 1 431 ? -54.336 -7.140 30.315 1.00 82.75 431 ASP A O 1
ATOM 3585 N N . ALA A 1 432 ? -52.650 -8.170 29.256 1.00 85.75 432 ALA A N 1
ATOM 3586 C CA . ALA A 1 432 ? -53.506 -9.201 28.686 1.00 85.75 432 ALA A CA 1
ATOM 3587 C C . ALA A 1 432 ? -54.123 -10.037 29.817 1.00 85.75 432 ALA A C 1
ATOM 3589 O O . ALA A 1 432 ? -53.436 -10.388 30.777 1.00 85.75 432 ALA A O 1
ATOM 3590 N N . GLN A 1 433 ? -55.404 -10.392 29.694 1.00 85.62 433 GLN A N 1
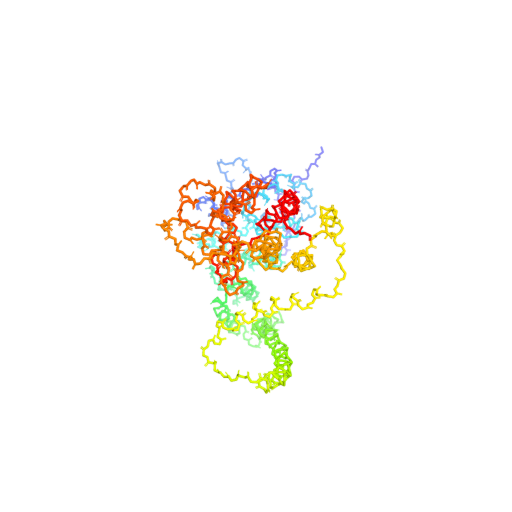ATOM 3591 C CA . GLN A 1 433 ? -56.103 -11.179 30.715 1.00 85.62 433 GLN A CA 1
ATOM 3592 C C . GLN A 1 433 ? -55.352 -12.485 31.027 1.00 85.62 433 GLN A C 1
ATOM 3594 O O . GLN A 1 433 ? -55.136 -12.825 32.187 1.00 85.62 433 GLN A O 1
ATOM 3599 N N . GLU A 1 434 ? -54.839 -13.138 29.985 1.00 85.75 434 GLU A N 1
ATOM 3600 C CA . GLU A 1 434 ? -53.997 -14.335 30.063 1.00 85.75 434 GLU A CA 1
ATOM 3601 C C . GLU A 1 434 ? -52.699 -14.099 30.862 1.00 85.75 434 GLU A C 1
ATOM 3603 O O . GLU A 1 434 ? -52.259 -14.981 31.599 1.00 85.75 434 GLU A O 1
ATOM 3608 N N . ALA A 1 435 ? -52.097 -12.907 30.762 1.00 84.44 435 ALA A N 1
ATOM 3609 C CA . ALA A 1 435 ? -50.898 -12.527 31.510 1.00 84.44 435 ALA A CA 1
ATOM 3610 C C . ALA A 1 435 ? -51.216 -12.282 32.991 1.00 84.44 435 ALA A C 1
ATOM 3612 O O . ALA A 1 435 ? -50.511 -12.779 33.871 1.00 84.44 435 ALA A O 1
ATOM 3613 N N . ILE A 1 436 ? -52.310 -11.571 33.273 1.00 87.25 436 ILE A N 1
ATOM 3614 C CA . ILE A 1 436 ? -52.783 -11.268 34.631 1.00 87.25 436 ILE A CA 1
ATOM 3615 C C . ILE A 1 436 ? -53.167 -12.551 35.381 1.00 87.25 436 ILE A C 1
ATOM 3617 O O . ILE A 1 436 ? -52.838 -12.706 36.555 1.00 87.25 436 ILE A O 1
ATOM 3621 N N . GLU A 1 437 ? -53.836 -13.490 34.712 1.00 87.00 437 GLU A N 1
ATOM 3622 C CA . GLU A 1 437 ? -54.243 -14.774 35.297 1.00 87.00 437 GLU A CA 1
ATOM 3623 C C . GLU A 1 437 ? -53.069 -15.743 35.491 1.00 87.00 437 GLU A C 1
ATOM 3625 O O . GLU A 1 437 ? -53.129 -16.639 36.343 1.00 87.00 437 GLU A O 1
ATOM 3630 N N . SER A 1 438 ? -51.984 -15.553 34.731 1.00 85.88 438 SER A N 1
ATOM 3631 C CA . SER A 1 438 ? -50.809 -16.422 34.784 1.00 85.88 438 SER A CA 1
ATOM 3632 C C . SER A 1 438 ? -49.953 -16.246 36.039 1.00 85.88 438 SER A C 1
ATOM 3634 O O . SER A 1 438 ? -49.214 -17.170 36.383 1.00 85.88 438 SER A O 1
ATOM 3636 N N . SER A 1 439 ? -50.017 -15.084 36.702 1.00 88.19 439 SER A N 1
ATOM 3637 C CA . SER A 1 439 ? -49.075 -14.701 37.757 1.00 88.19 439 SER A CA 1
ATOM 3638 C C . SER A 1 439 ? -49.623 -13.577 38.645 1.00 88.19 439 SER A C 1
ATOM 3640 O O . SER A 1 439 ? -49.864 -12.459 38.182 1.00 88.19 439 SER A O 1
ATOM 3642 N N . ASP A 1 440 ? -49.699 -13.835 39.955 1.00 86.81 440 ASP A N 1
ATOM 3643 C CA . ASP A 1 440 ? -50.095 -12.833 40.959 1.00 86.81 440 ASP A CA 1
ATOM 3644 C C . ASP A 1 440 ? -49.146 -11.622 40.974 1.00 86.81 440 ASP A C 1
ATOM 3646 O O . ASP A 1 440 ? -49.560 -10.492 41.231 1.00 86.81 440 ASP A O 1
ATOM 3650 N N . LEU A 1 441 ? -47.877 -11.839 40.618 1.00 88.19 441 LEU A N 1
ATOM 3651 C CA . LEU A 1 441 ? -46.867 -10.791 40.512 1.00 88.19 441 LEU A CA 1
ATOM 3652 C C . LEU A 1 441 ? -47.090 -9.875 39.301 1.00 88.19 441 LEU A C 1
ATOM 3654 O O . LEU A 1 441 ? -46.904 -8.663 39.401 1.00 88.19 441 LEU A O 1
ATOM 3658 N N . ILE A 1 442 ? -47.526 -10.440 38.170 1.00 89.56 442 ILE A N 1
ATOM 3659 C CA . ILE A 1 442 ? -47.872 -9.671 36.964 1.00 89.56 442 ILE A CA 1
ATOM 3660 C C . ILE A 1 442 ? -49.132 -8.852 37.230 1.00 89.56 442 ILE A C 1
ATOM 3662 O O . ILE A 1 442 ? -49.171 -7.658 36.929 1.00 89.56 442 ILE A O 1
ATOM 3666 N N . LYS A 1 443 ? -50.135 -9.475 37.857 1.00 89.19 443 LYS A N 1
ATOM 3667 C CA . LYS A 1 443 ? -51.357 -8.798 38.290 1.00 89.19 443 LYS A CA 1
ATOM 3668 C C . LYS A 1 443 ? -51.047 -7.621 39.211 1.00 89.19 443 LYS A C 1
ATOM 3670 O O . LYS A 1 443 ? -51.532 -6.516 38.972 1.00 89.19 443 LYS A O 1
ATOM 3675 N N . LEU A 1 444 ? -50.201 -7.831 40.221 1.00 89.19 444 LEU A N 1
ATOM 3676 C CA . LEU A 1 444 ? -49.805 -6.769 41.139 1.00 89.19 444 LEU A CA 1
ATOM 3677 C C . LEU A 1 444 ? -49.052 -5.643 40.422 1.00 89.19 444 LEU A C 1
ATOM 3679 O O . LEU A 1 444 ? -49.328 -4.469 40.666 1.00 89.19 444 LEU A O 1
ATOM 3683 N N . PHE A 1 445 ? -48.131 -5.983 39.519 1.00 90.25 445 PHE A N 1
ATOM 3684 C CA . PHE A 1 445 ? -47.409 -4.985 38.737 1.00 90.25 445 PHE A CA 1
ATOM 3685 C C . PHE A 1 445 ? -48.356 -4.136 37.888 1.00 90.25 445 PHE A C 1
ATOM 3687 O O . PHE A 1 445 ? -48.254 -2.912 37.922 1.00 90.25 445 PHE A O 1
ATOM 3694 N N . CYS A 1 446 ? -49.328 -4.753 37.207 1.00 89.38 446 CYS A N 1
ATOM 3695 C CA . CYS A 1 446 ? -50.343 -4.034 36.432 1.00 89.38 446 CYS A CA 1
ATOM 3696 C C . CYS A 1 446 ? -51.145 -3.055 37.297 1.00 89.38 446 CYS A C 1
ATOM 3698 O O . CYS A 1 446 ? -51.364 -1.918 36.882 1.00 89.38 446 CYS A O 1
ATOM 3700 N N . CYS A 1 447 ? -51.525 -3.455 38.515 1.00 88.38 447 CYS A N 1
ATOM 3701 C CA . CYS A 1 447 ? -52.168 -2.556 39.475 1.00 88.38 447 CYS A CA 1
ATOM 3702 C C . CYS A 1 447 ? -51.242 -1.394 39.869 1.00 88.38 447 CYS A C 1
ATOM 3704 O O . CYS A 1 447 ? -51.664 -0.237 39.883 1.00 88.38 447 CYS A O 1
ATOM 3706 N N . PHE A 1 448 ? -49.967 -1.681 40.141 1.00 88.44 448 PHE A N 1
ATOM 3707 C CA . PHE A 1 448 ? -48.980 -0.684 40.556 1.00 88.44 448 PHE A CA 1
ATOM 3708 C C . PHE A 1 448 ? -48.752 0.407 39.500 1.00 88.44 448 PHE A C 1
ATOM 3710 O O . PHE A 1 448 ? -48.728 1.599 39.837 1.00 88.44 448 PHE A O 1
ATOM 3717 N N . ILE A 1 449 ? -48.619 0.009 38.230 1.00 87.50 449 ILE A N 1
ATOM 3718 C CA . ILE A 1 449 ? -48.438 0.928 37.099 1.00 87.50 449 ILE A CA 1
ATOM 3719 C C . ILE A 1 449 ? -49.758 1.390 36.476 1.00 87.50 449 ILE A C 1
ATOM 3721 O O . ILE A 1 449 ? -49.716 2.137 35.507 1.00 87.50 449 ILE A O 1
ATOM 3725 N N . SER A 1 450 ? -50.924 0.998 37.002 1.00 86.19 450 SER A N 1
ATOM 3726 C CA . SER A 1 450 ? -52.235 1.294 36.397 1.00 86.19 450 SER A CA 1
ATOM 3727 C C . SER A 1 450 ? -52.430 2.756 35.963 1.00 86.19 450 SER A C 1
ATOM 3729 O O . SER A 1 450 ? -52.964 2.948 34.869 1.00 86.19 450 SER A O 1
ATOM 3731 N N . PRO A 1 451 ? -51.987 3.786 36.721 1.00 81.12 451 PRO A N 1
ATOM 3732 C CA . PRO A 1 451 ? -52.151 5.185 36.308 1.00 81.12 451 PRO A CA 1
ATOM 3733 C C . PRO A 1 451 ? -51.372 5.558 35.039 1.00 81.12 451 PRO A C 1
ATOM 3735 O O . PRO A 1 451 ? -51.685 6.546 34.388 1.00 81.12 451 PRO A O 1
ATOM 3738 N N . VAL A 1 452 ? -50.352 4.771 34.699 1.00 81.50 452 VAL A N 1
ATOM 3739 C CA . VAL A 1 452 ? -49.359 5.052 33.653 1.00 81.50 452 VAL A CA 1
ATOM 3740 C C . VAL A 1 452 ? -49.164 3.880 32.683 1.00 81.50 452 VAL A C 1
ATOM 3742 O O . VAL A 1 452 ? -48.273 3.887 31.833 1.00 81.50 452 VAL A O 1
ATOM 3745 N N . LEU A 1 453 ? -50.013 2.855 32.791 1.00 84.12 453 LEU A N 1
ATOM 3746 C CA . LEU A 1 453 ? -49.887 1.572 32.100 1.00 84.12 453 LEU A CA 1
ATOM 3747 C C . LEU A 1 453 ? -49.847 1.737 30.577 1.00 84.12 453 LEU A C 1
ATOM 3749 O O . LEU A 1 453 ? -49.053 1.090 29.897 1.00 84.12 453 LEU A O 1
ATOM 3753 N N . LYS A 1 454 ? -50.677 2.633 30.035 1.00 81.8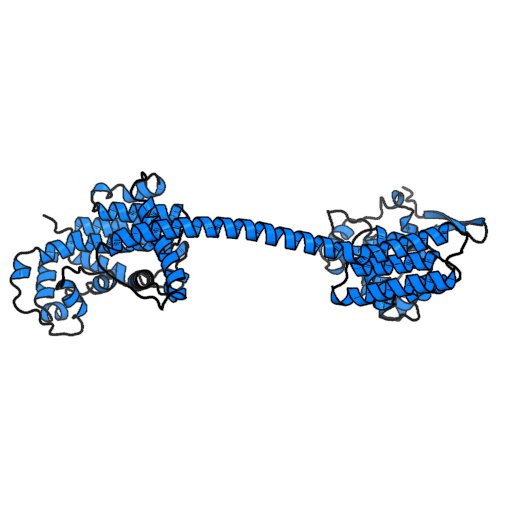1 454 LYS A N 1
ATOM 3754 C CA . LYS A 1 454 ? -50.749 2.902 28.593 1.00 81.81 454 LYS A CA 1
ATOM 3755 C C . LYS A 1 454 ? -49.428 3.452 28.049 1.00 81.81 454 LYS A C 1
ATOM 3757 O O . LYS A 1 454 ? -48.956 2.990 27.010 1.00 81.81 454 LYS A O 1
ATOM 3762 N N . ASP A 1 455 ? -48.829 4.400 28.762 1.00 78.56 455 ASP A N 1
ATOM 3763 C CA . ASP A 1 455 ? -47.575 5.034 28.358 1.00 78.56 455 ASP A CA 1
ATOM 3764 C C . ASP A 1 455 ? -46.390 4.089 28.555 1.00 78.56 455 ASP A C 1
ATOM 3766 O O . ASP A 1 455 ? -45.565 3.942 27.654 1.00 78.56 455 ASP A O 1
ATOM 3770 N N . PHE A 1 456 ? -46.367 3.347 29.665 1.00 84.50 456 PHE A N 1
ATOM 3771 C CA . PHE A 1 456 ? -45.382 2.295 29.906 1.00 84.50 456 PHE A CA 1
ATOM 3772 C C . PHE A 1 456 ? -45.383 1.231 28.795 1.00 84.50 456 PHE A C 1
ATOM 3774 O O . PHE A 1 456 ? -44.332 0.907 28.234 1.00 84.50 456 PHE A O 1
ATOM 3781 N N . LYS A 1 457 ? -46.565 0.730 28.406 1.00 86.38 457 LYS A N 1
ATOM 3782 C CA . LYS A 1 457 ? -46.708 -0.233 27.301 1.00 86.38 457 LYS A CA 1
ATOM 3783 C C . LYS A 1 457 ? -46.199 0.333 25.985 1.00 86.38 457 LYS A C 1
ATOM 3785 O O . LYS A 1 457 ? -45.498 -0.368 25.256 1.00 86.38 457 LYS A O 1
ATOM 3790 N N . LYS A 1 458 ? -46.541 1.588 25.680 1.00 81.88 458 LYS A N 1
ATOM 3791 C CA . LYS A 1 458 ? -46.095 2.260 24.456 1.00 81.88 458 LYS A CA 1
ATOM 3792 C C . LYS A 1 458 ? -44.569 2.276 24.373 1.00 81.88 458 LYS A C 1
ATOM 3794 O O . LYS A 1 458 ? -44.026 1.847 23.362 1.00 81.88 458 LYS A O 1
ATOM 3799 N N . ILE A 1 459 ? -43.889 2.638 25.463 1.00 79.00 459 ILE A N 1
ATOM 3800 C CA . ILE A 1 459 ? -42.422 2.631 25.526 1.00 79.00 459 ILE A CA 1
ATOM 3801 C C . ILE A 1 459 ? -41.863 1.220 25.280 1.00 79.00 459 ILE A C 1
ATOM 3803 O O . ILE A 1 459 ? -40.954 1.047 24.470 1.00 79.00 459 ILE A O 1
ATOM 3807 N N . CYS A 1 460 ? -42.420 0.193 25.928 1.00 84.38 460 CYS A N 1
ATOM 3808 C CA . CYS A 1 460 ? -41.955 -1.188 25.755 1.00 84.38 460 CYS A CA 1
ATOM 3809 C C . CYS A 1 460 ? -42.136 -1.687 24.308 1.00 84.38 460 CYS A C 1
ATOM 3811 O O . CYS A 1 460 ? -41.269 -2.376 23.766 1.00 84.38 460 CYS A O 1
ATOM 3813 N N . VAL A 1 461 ? -43.246 -1.317 23.658 1.00 83.31 461 VAL A N 1
ATOM 3814 C CA . VAL A 1 461 ? -43.517 -1.633 22.247 1.00 83.31 461 VAL A CA 1
ATOM 3815 C C . VAL A 1 461 ? -42.559 -0.894 21.313 1.00 83.31 461 VAL A C 1
ATOM 3817 O O . VAL A 1 461 ? -42.065 -1.505 20.362 1.00 83.31 461 VAL A O 1
ATOM 3820 N N . ASP A 1 462 ? -42.275 0.379 21.583 1.00 78.94 462 ASP A N 1
ATOM 3821 C CA . ASP A 1 462 ? -41.351 1.191 20.788 1.00 78.94 462 ASP A CA 1
ATOM 3822 C C . ASP A 1 462 ? -39.926 0.607 20.849 1.00 78.94 462 ASP A C 1
ATOM 3824 O O . ASP A 1 462 ? -39.303 0.402 19.804 1.00 78.94 462 ASP A O 1
ATOM 3828 N N . ILE A 1 463 ? -39.462 0.190 22.037 1.00 78.25 463 ILE A N 1
ATOM 3829 C CA . ILE A 1 463 ? -38.187 -0.532 22.223 1.00 78.25 463 ILE A CA 1
ATOM 3830 C C . ILE A 1 463 ? -38.176 -1.849 21.427 1.00 78.25 463 ILE A C 1
ATOM 3832 O O . ILE A 1 463 ? -37.203 -2.151 20.734 1.00 78.25 463 ILE A O 1
ATOM 3836 N N . LYS A 1 464 ? -39.264 -2.632 21.481 1.00 81.00 464 LYS A N 1
ATOM 3837 C CA . LYS A 1 464 ? -39.372 -3.935 20.795 1.00 81.00 464 LYS A CA 1
ATOM 3838 C C . LYS A 1 464 ? -39.367 -3.816 19.269 1.00 81.00 464 LYS A C 1
ATOM 3840 O O . LYS A 1 464 ? -38.841 -4.697 18.578 1.00 81.00 464 LYS A O 1
ATOM 3845 N N . LYS A 1 465 ? -40.014 -2.786 18.717 1.00 79.62 465 LYS A N 1
ATOM 3846 C CA . LYS A 1 465 ? -40.170 -2.592 17.264 1.00 79.62 465 LYS A CA 1
ATOM 3847 C C . LYS A 1 465 ? -38.933 -2.008 16.604 1.00 79.62 465 LYS A C 1
ATOM 3849 O O . LYS A 1 465 ? -38.793 -2.135 15.389 1.00 79.62 465 LYS A O 1
ATOM 3854 N N . LEU A 1 466 ? -38.043 -1.407 17.380 1.00 74.81 466 LEU A N 1
ATOM 3855 C CA . LEU A 1 466 ? -36.904 -0.723 16.818 1.00 74.81 466 LEU A CA 1
ATOM 3856 C C . LEU A 1 466 ? -35.914 -1.678 16.144 1.00 74.81 466 LEU A C 1
ATOM 3858 O O . LEU A 1 466 ? -35.581 -2.746 16.666 1.00 74.81 466 LEU A O 1
ATOM 3862 N N . ARG A 1 467 ? -35.460 -1.278 14.959 1.00 80.25 467 ARG A N 1
ATOM 3863 C CA . ARG A 1 467 ? -34.470 -1.975 14.143 1.00 80.25 467 ARG A CA 1
ATOM 3864 C C . ARG A 1 467 ? -33.438 -0.948 13.691 1.00 80.25 467 ARG A C 1
ATOM 3866 O O . ARG A 1 467 ? -33.834 0.063 13.121 1.00 80.25 467 ARG A O 1
ATOM 3873 N N . ILE A 1 468 ? -32.167 -1.205 13.973 1.00 72.38 468 ILE A N 1
ATOM 3874 C CA . ILE A 1 468 ? -31.064 -0.256 13.785 1.00 72.38 468 ILE A CA 1
ATOM 3875 C C . ILE A 1 468 ? -30.061 -0.809 12.771 1.00 72.38 468 ILE A C 1
ATOM 3877 O O . ILE A 1 468 ? -29.794 -2.018 12.749 1.00 72.38 468 ILE A O 1
ATOM 3881 N N . GLY A 1 469 ? -29.508 0.078 11.947 1.00 69.94 469 GLY A N 1
ATOM 3882 C CA . GLY A 1 469 ? -28.496 -0.240 10.952 1.00 69.94 469 GLY A CA 1
ATOM 3883 C C . GLY A 1 469 ? -29.015 -1.066 9.773 1.00 69.94 469 GLY A C 1
ATOM 3884 O O . GLY A 1 469 ? -30.175 -1.485 9.697 1.00 69.94 469 GLY A O 1
ATOM 3885 N N . THR A 1 470 ? -28.115 -1.348 8.831 1.00 69.00 470 THR A N 1
ATOM 3886 C CA . THR A 1 470 ? -28.418 -2.070 7.580 1.00 69.00 470 THR A CA 1
ATOM 3887 C C . THR A 1 470 ? -28.934 -3.491 7.814 1.00 69.00 470 THR A C 1
ATOM 3889 O O . THR A 1 470 ? -29.772 -3.978 7.056 1.00 69.00 470 THR A O 1
ATOM 3892 N N . ARG A 1 471 ? -28.500 -4.142 8.900 1.00 72.50 471 ARG A N 1
ATOM 3893 C CA . ARG A 1 471 ? -28.938 -5.491 9.292 1.00 72.50 471 ARG A CA 1
ATOM 3894 C C . ARG A 1 471 ? -30.175 -5.527 10.184 1.00 72.50 471 ARG A C 1
ATOM 3896 O O . ARG A 1 471 ? -30.610 -6.617 10.548 1.00 72.50 471 ARG A O 1
ATOM 3903 N N . LYS A 1 472 ? -30.775 -4.374 10.501 1.00 79.19 472 LYS A N 1
ATOM 3904 C CA . LYS A 1 472 ? -32.002 -4.287 11.307 1.00 79.19 472 LYS A CA 1
ATOM 3905 C C . LYS A 1 472 ? -31.850 -4.978 12.676 1.00 79.19 472 LYS A C 1
ATOM 3907 O O . LYS A 1 472 ? -32.727 -5.736 13.084 1.00 79.19 472 LYS A O 1
ATOM 3912 N N . LEU A 1 473 ? -30.755 -4.713 13.389 1.00 80.06 473 LEU A N 1
ATOM 3913 C CA . LEU A 1 473 ? -30.501 -5.283 14.718 1.00 80.06 473 LEU A CA 1
ATOM 3914 C C . LEU A 1 473 ? -31.453 -4.690 15.770 1.00 80.06 473 LEU A C 1
ATOM 3916 O O . LEU A 1 473 ? -31.835 -3.519 15.690 1.00 80.06 473 LEU A O 1
ATOM 3920 N N . ARG A 1 474 ? -31.842 -5.486 16.773 1.00 81.69 474 ARG A N 1
ATOM 3921 C CA . ARG A 1 474 ? -32.615 -5.023 17.942 1.00 81.69 474 ARG A CA 1
ATOM 3922 C C . ARG A 1 474 ? -31.691 -4.417 18.997 1.00 81.69 474 ARG A C 1
ATOM 3924 O O . ARG A 1 474 ? -30.580 -4.897 19.196 1.00 81.69 474 ARG A O 1
ATOM 3931 N N . LEU A 1 475 ? -32.195 -3.469 19.792 1.00 77.25 475 LEU A N 1
ATOM 3932 C CA . LEU A 1 475 ? -31.445 -2.901 20.928 1.00 77.25 475 LEU A CA 1
ATOM 3933 C C . LEU A 1 475 ? -30.931 -3.969 21.902 1.00 77.25 475 LEU A C 1
ATOM 3935 O O . LEU A 1 475 ? -29.802 -3.881 22.371 1.00 77.25 475 LEU A O 1
ATOM 3939 N N . SER A 1 476 ? -31.730 -5.006 22.175 1.00 77.50 476 SER A N 1
ATOM 3940 C CA . SER A 1 476 ? -31.318 -6.112 23.046 1.00 77.50 476 SER A CA 1
ATOM 3941 C C . SER A 1 476 ? -30.178 -6.945 22.453 1.00 77.50 476 SER A C 1
ATOM 3943 O O . SER A 1 476 ? -29.347 -7.459 23.193 1.00 77.50 476 SER A O 1
ATOM 3945 N N . GLU A 1 477 ? -30.144 -7.096 21.126 1.00 80.62 477 GLU A N 1
ATOM 3946 C CA . GLU A 1 477 ? -29.093 -7.837 20.417 1.00 80.62 477 GLU A CA 1
ATOM 3947 C C . GLU A 1 477 ? -27.789 -7.045 20.425 1.00 80.62 477 GLU A C 1
ATOM 3949 O O . GLU A 1 477 ? -26.741 -7.617 20.703 1.00 80.62 477 GLU A O 1
ATOM 3954 N N . ILE A 1 478 ? -27.870 -5.727 20.228 1.00 78.31 478 ILE A N 1
ATOM 3955 C CA . ILE A 1 478 ? -26.728 -4.813 20.312 1.00 78.31 478 ILE A CA 1
ATOM 3956 C C . ILE A 1 478 ? -26.179 -4.779 21.743 1.00 78.31 478 ILE A C 1
ATOM 3958 O O . ILE A 1 478 ? -25.001 -5.048 21.956 1.00 78.31 478 ILE A O 1
ATOM 3962 N N . ARG A 1 479 ? -27.043 -4.567 22.746 1.00 77.88 479 ARG A N 1
ATOM 3963 C CA . ARG A 1 479 ? -26.669 -4.566 24.171 1.00 77.88 479 ARG A CA 1
ATOM 3964 C C . ARG A 1 479 ? -25.974 -5.862 24.576 1.00 77.88 479 ARG A C 1
ATOM 3966 O O . ARG A 1 479 ? -24.916 -5.820 25.194 1.00 77.88 479 ARG A O 1
ATOM 3973 N N . ASN A 1 480 ? -26.554 -7.013 24.237 1.00 75.88 480 ASN A N 1
ATOM 3974 C CA . ASN A 1 480 ? -25.977 -8.313 24.585 1.00 75.88 480 ASN A CA 1
ATOM 3975 C C . ASN A 1 480 ? -24.732 -8.632 23.751 1.00 75.88 480 ASN A C 1
ATOM 3977 O O . ASN A 1 480 ? -23.809 -9.260 24.258 1.00 75.88 480 ASN A O 1
ATOM 3981 N N . GLY A 1 481 ? -24.689 -8.202 22.491 1.00 72.38 481 GLY A N 1
ATOM 3982 C CA . GLY A 1 481 ? -23.521 -8.350 21.633 1.00 72.38 481 GLY A CA 1
ATOM 3983 C C . GLY A 1 481 ? -22.311 -7.616 22.195 1.00 72.38 481 GLY A C 1
ATOM 3984 O O . GLY A 1 481 ? -21.257 -8.225 22.339 1.00 72.38 481 GLY A O 1
ATOM 3985 N N . ILE A 1 482 ? -22.491 -6.362 22.614 1.00 70.31 482 ILE A N 1
ATOM 3986 C CA . ILE A 1 482 ? -21.434 -5.563 23.245 1.00 70.31 482 ILE A CA 1
ATOM 3987 C C . ILE A 1 482 ? -21.062 -6.140 24.614 1.00 70.31 482 ILE A C 1
ATOM 3989 O O . ILE A 1 482 ? -19.888 -6.386 24.882 1.00 70.31 482 ILE A O 1
ATOM 3993 N N . ALA A 1 483 ? -22.054 -6.415 25.471 1.00 66.62 483 ALA A N 1
ATOM 3994 C CA . ALA A 1 483 ? -21.818 -6.904 26.833 1.00 66.62 483 ALA A CA 1
ATOM 3995 C C . ALA A 1 483 ? -21.079 -8.253 26.879 1.00 66.62 483 ALA A C 1
ATOM 3997 O O . ALA A 1 483 ? -20.346 -8.513 27.829 1.00 66.62 483 ALA A O 1
ATOM 3998 N N . HIS A 1 484 ? -21.262 -9.100 25.864 1.00 70.00 484 HIS A N 1
ATOM 3999 C CA . HIS A 1 484 ? -20.615 -10.410 25.766 1.00 70.00 484 HIS A CA 1
ATOM 4000 C C . HIS A 1 484 ? -19.470 -10.457 24.742 1.00 70.00 484 HIS A C 1
ATOM 4002 O O . HIS A 1 484 ? -18.975 -11.542 24.458 1.00 70.00 484 HIS A O 1
ATOM 4008 N N . GLY A 1 485 ? -19.060 -9.316 24.172 1.00 59.03 485 GLY A N 1
ATOM 4009 C CA . GLY A 1 485 ? -17.947 -9.250 23.218 1.00 59.03 485 GLY A CA 1
ATOM 4010 C C . GLY A 1 485 ? -18.158 -10.083 21.948 1.00 59.03 485 GLY A C 1
ATOM 4011 O O . GLY A 1 485 ? -17.212 -10.657 21.417 1.00 59.03 485 GLY A O 1
ATOM 4012 N N . LYS A 1 486 ? -19.401 -10.199 21.466 1.00 71.06 486 LYS A N 1
ATOM 4013 C CA . LYS A 1 486 ? -19.710 -10.968 20.255 1.00 71.06 486 LYS A CA 1
ATOM 4014 C C . LYS A 1 486 ? -19.193 -10.227 19.026 1.00 71.06 486 LYS A C 1
ATOM 4016 O O . LYS A 1 486 ? -19.827 -9.274 18.580 1.00 71.06 486 LYS A O 1
ATOM 4021 N N . VAL A 1 487 ? -18.098 -10.728 18.453 1.00 61.69 487 VAL A N 1
ATOM 4022 C CA . VAL A 1 487 ? -17.394 -10.163 17.282 1.00 61.69 487 VAL A CA 1
ATOM 4023 C C . VAL A 1 487 ? -18.338 -9.877 16.108 1.00 61.69 487 VAL A C 1
ATOM 4025 O O . VAL A 1 487 ? -18.229 -8.857 15.433 1.00 61.69 487 VAL A O 1
ATOM 4028 N N . GLU A 1 488 ? -19.318 -10.754 15.896 1.00 71.38 488 GLU A N 1
ATOM 4029 C CA . GLU A 1 488 ? -20.342 -10.630 14.854 1.00 71.38 488 GLU A CA 1
ATOM 4030 C C . GLU A 1 488 ? -21.235 -9.398 15.021 1.00 71.38 488 GLU A C 1
ATOM 4032 O O . GLU A 1 488 ? -21.802 -8.933 14.041 1.00 71.38 488 GLU A O 1
ATOM 4037 N N . VAL A 1 489 ? -21.394 -8.890 16.243 1.00 68.81 489 VAL A N 1
ATOM 4038 C CA . VAL A 1 489 ? -22.212 -7.713 16.552 1.00 68.81 489 VAL A CA 1
ATOM 4039 C C . VAL A 1 489 ? -21.327 -6.479 16.703 1.00 68.81 489 VAL A C 1
ATOM 4041 O O . VAL A 1 489 ? -21.666 -5.439 16.152 1.00 68.81 489 VAL A O 1
ATOM 4044 N N . THR A 1 490 ? -20.182 -6.583 17.385 1.00 67.75 490 THR A N 1
ATOM 4045 C CA . THR A 1 490 ? -19.293 -5.438 17.659 1.00 67.75 490 THR A CA 1
ATOM 4046 C C . THR A 1 490 ? -18.639 -4.880 16.397 1.00 67.75 490 THR A C 1
ATOM 4048 O O . THR A 1 490 ? -18.649 -3.671 16.203 1.00 67.75 490 THR A O 1
ATOM 4051 N N . ASN A 1 491 ? -18.191 -5.735 15.467 1.00 69.06 491 ASN A N 1
ATOM 4052 C CA . ASN A 1 491 ? -17.574 -5.294 14.202 1.00 69.06 491 ASN A CA 1
ATOM 4053 C C . ASN A 1 491 ? -18.552 -4.595 13.245 1.00 69.06 491 ASN A C 1
ATOM 4055 O O . ASN A 1 491 ? -18.148 -4.093 12.200 1.00 69.06 491 ASN A O 1
ATOM 4059 N N . GLN A 1 492 ? -19.846 -4.638 13.552 1.00 68.50 492 GLN A N 1
ATOM 4060 C CA . GLN A 1 492 ? -20.890 -4.034 12.736 1.00 68.50 492 GLN A CA 1
ATOM 4061 C C . GLN A 1 492 ? -21.372 -2.711 13.310 1.00 68.50 492 GLN A C 1
ATOM 4063 O O . GLN A 1 492 ? -22.208 -2.090 12.671 1.00 68.50 492 GLN A O 1
ATOM 4068 N N . ILE A 1 493 ? -20.898 -2.290 14.485 1.00 71.06 493 ILE A N 1
ATOM 4069 C CA . ILE A 1 493 ? -21.281 -1.013 15.084 1.00 71.06 493 ILE A CA 1
ATOM 4070 C C . ILE A 1 493 ? -20.347 0.059 14.530 1.00 71.06 493 ILE A C 1
ATOM 4072 O O . ILE A 1 493 ? -19.181 0.150 14.906 1.00 71.06 493 ILE A O 1
ATOM 4076 N N . ASP A 1 494 ? -20.879 0.859 13.615 1.00 67.44 494 ASP A N 1
ATOM 4077 C CA . ASP A 1 494 ? -20.198 1.990 13.001 1.00 67.44 494 ASP A CA 1
ATOM 4078 C C . ASP A 1 494 ? -20.750 3.326 13.525 1.00 67.44 494 ASP A C 1
ATOM 4080 O O . ASP A 1 494 ? -21.687 3.380 14.332 1.00 67.44 494 ASP A O 1
ATOM 4084 N N . GLU A 1 495 ? -20.166 4.424 13.044 1.00 66.94 495 GLU A N 1
ATOM 4085 C CA . GLU A 1 495 ? -20.603 5.779 13.377 1.00 66.94 495 GLU A CA 1
ATOM 4086 C C . GLU A 1 495 ? -22.091 5.981 13.096 1.00 66.94 495 GLU A C 1
ATOM 4088 O O . GLU A 1 495 ? -22.796 6.609 13.880 1.00 66.94 495 GLU A O 1
ATOM 4093 N N . LYS A 1 496 ? -22.594 5.403 12.003 1.00 70.88 496 LYS A N 1
ATOM 4094 C CA . LYS A 1 496 ? -23.989 5.528 11.599 1.00 70.88 496 LYS A CA 1
ATOM 4095 C C . LYS A 1 496 ? -24.923 4.833 12.587 1.00 70.88 496 LYS A C 1
ATOM 4097 O O . LYS A 1 496 ? -25.947 5.402 12.944 1.00 70.88 496 LYS A O 1
ATOM 4102 N N . ILE A 1 497 ? -24.580 3.640 13.065 1.00 70.69 497 ILE A N 1
ATOM 4103 C CA . ILE A 1 497 ? -25.354 2.918 14.084 1.00 70.69 497 ILE A CA 1
ATOM 4104 C C . ILE A 1 497 ? -25.297 3.640 15.425 1.00 70.69 497 ILE A C 1
ATOM 4106 O O . ILE A 1 497 ? -26.326 3.747 16.096 1.00 70.69 497 ILE A O 1
ATOM 4110 N N . TYR A 1 498 ? -24.135 4.182 15.799 1.00 70.38 498 TYR A N 1
ATOM 4111 C CA . TYR A 1 498 ? -24.045 5.048 16.968 1.00 70.38 498 TYR A CA 1
ATOM 4112 C C . TYR A 1 498 ? -24.944 6.271 16.802 1.00 70.38 498 TYR A C 1
ATOM 4114 O O . TYR A 1 498 ? -25.734 6.538 17.693 1.00 70.38 498 TYR A O 1
ATOM 4122 N N . GLN A 1 499 ? -24.885 6.981 15.673 1.00 67.25 499 GLN A N 1
ATOM 4123 C CA . GLN A 1 499 ? -25.714 8.156 15.404 1.00 67.25 499 GLN A CA 1
ATOM 4124 C C . GLN A 1 499 ? -27.205 7.801 15.385 1.00 67.25 499 GLN A C 1
ATOM 4126 O O . GLN A 1 499 ? -27.995 8.510 15.989 1.00 67.25 499 GLN A O 1
ATOM 4131 N N . GLU A 1 500 ? -27.613 6.679 14.788 1.00 68.38 500 GLU A N 1
ATOM 4132 C CA . GLU A 1 500 ? -29.004 6.206 14.803 1.00 68.38 500 GLU A CA 1
ATOM 4133 C C . GLU A 1 500 ? -29.493 5.924 16.230 1.00 68.38 500 GLU A C 1
ATOM 4135 O O . GLU A 1 500 ? -30.616 6.288 16.589 1.00 68.38 500 GLU A O 1
ATOM 4140 N N . ILE A 1 501 ? -28.653 5.307 17.065 1.00 66.69 501 ILE A N 1
ATOM 4141 C CA . ILE A 1 501 ? -28.985 5.016 18.462 1.00 66.69 501 ILE A CA 1
ATOM 4142 C C . ILE A 1 501 ? -28.874 6.259 19.337 1.00 66.69 501 ILE A C 1
ATOM 4144 O O . ILE A 1 501 ? -29.673 6.416 20.245 1.00 66.69 501 ILE A O 1
ATOM 4148 N N . ALA A 1 502 ? -27.944 7.164 19.070 1.00 63.16 502 ALA A N 1
ATOM 4149 C CA . ALA A 1 502 ? -27.812 8.440 19.750 1.00 63.16 502 ALA A CA 1
ATOM 4150 C C . ALA A 1 502 ? -29.003 9.341 19.408 1.00 63.16 502 ALA A C 1
ATOM 4152 O O . ALA A 1 502 ? -29.634 9.876 20.303 1.00 63.16 502 ALA A O 1
ATOM 4153 N N . THR A 1 503 ? -29.426 9.427 18.152 1.00 60.00 503 THR A N 1
ATOM 4154 C CA . THR A 1 503 ? -30.666 10.105 17.749 1.00 60.00 503 THR A CA 1
ATOM 4155 C C . THR A 1 503 ? -31.895 9.419 18.359 1.00 60.00 503 THR A C 1
ATOM 4157 O O . THR A 1 503 ? -32.855 10.079 18.760 1.00 60.00 503 THR A O 1
ATOM 4160 N N . LEU A 1 504 ? -31.876 8.094 18.519 1.00 58.59 504 LEU A N 1
ATOM 4161 C CA . LEU A 1 504 ? -32.924 7.366 19.232 1.00 58.59 504 LEU A CA 1
ATOM 4162 C C . LEU A 1 504 ? -32.894 7.558 20.747 1.00 58.59 504 LEU A C 1
ATOM 4164 O O . LEU A 1 504 ? -33.986 7.512 21.296 1.00 58.59 504 LEU A O 1
ATOM 4168 N N . LEU A 1 505 ? -31.719 7.698 21.387 1.00 55.09 505 LEU A N 1
ATOM 4169 C CA . LEU A 1 505 ? -31.450 7.787 22.844 1.00 55.09 505 LEU A CA 1
ATOM 4170 C C . LEU A 1 505 ? -31.244 9.237 23.353 1.00 55.09 505 LEU A C 1
ATOM 4172 O O . LEU A 1 505 ? -31.396 9.478 24.550 1.00 55.09 505 LEU A O 1
ATOM 4176 N N . TYR A 1 506 ? -31.197 10.212 22.434 1.00 52.28 506 TYR A N 1
ATOM 4177 C CA . TYR A 1 506 ? -31.121 11.647 22.719 1.00 52.28 506 TYR A CA 1
ATOM 4178 C C . TYR A 1 506 ? -32.059 12.564 21.899 1.00 52.28 506 TYR A C 1
ATOM 4180 O O . TYR A 1 506 ? -32.630 13.466 22.506 1.00 52.28 506 TYR A O 1
ATOM 4188 N N . ASP A 1 507 ? -32.335 12.336 20.601 1.00 48.34 507 ASP A N 1
ATOM 4189 C CA . ASP A 1 507 ? -33.197 13.259 19.812 1.00 48.34 507 ASP A CA 1
ATOM 4190 C C . ASP A 1 507 ? -34.713 12.948 19.878 1.00 48.34 507 ASP A C 1
ATOM 4192 O O . ASP A 1 507 ? -35.515 13.817 20.214 1.00 48.34 507 ASP A O 1
ATOM 4196 N N . LYS A 1 508 ? -35.148 11.705 19.616 1.00 42.28 508 LYS A N 1
ATOM 4197 C CA . LYS A 1 508 ? -36.544 11.238 19.852 1.00 42.28 508 LYS A CA 1
ATOM 4198 C C . LYS A 1 508 ? -36.944 10.776 21.279 1.00 42.28 508 LYS A C 1
ATOM 4200 O O . LYS A 1 508 ? -38.137 10.747 21.568 1.00 42.28 508 LYS A O 1
ATOM 4205 N N . PRO A 1 509 ? -36.045 10.424 22.205 1.00 40.19 509 PRO A N 1
ATOM 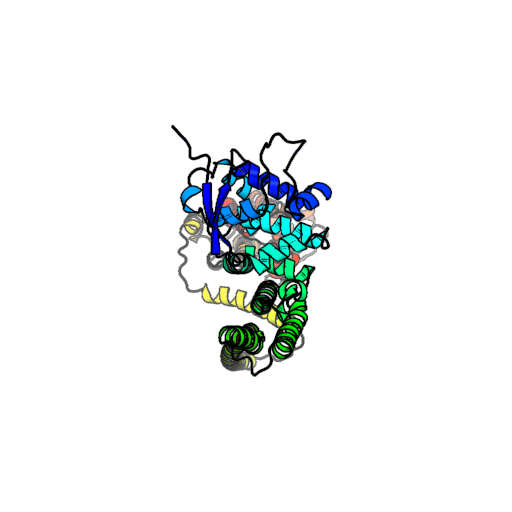4206 C CA . PRO A 1 509 ? -36.322 9.845 23.526 1.00 40.19 509 PRO A CA 1
ATOM 4207 C C . PRO A 1 509 ? -36.121 10.822 24.681 1.00 40.19 509 PRO A C 1
ATOM 4209 O O . PRO A 1 509 ? -36.228 10.404 25.828 1.00 40.19 509 PRO A O 1
ATOM 4212 N N . LEU A 1 510 ? -35.896 12.110 24.415 1.00 43.94 510 LEU A N 1
ATOM 4213 C CA . LEU A 1 510 ? -36.448 13.091 25.331 1.00 43.94 510 LEU A CA 1
ATOM 4214 C C . LEU A 1 510 ? -37.903 12.707 25.587 1.00 43.94 510 LEU A C 1
ATOM 4216 O O . LEU A 1 510 ? -38.268 12.639 26.737 1.00 43.94 510 LEU A O 1
ATOM 4220 N N . GLU A 1 511 ? -38.685 12.238 24.604 1.00 48.59 511 GLU A N 1
ATOM 4221 C CA . GLU A 1 511 ? -40.005 11.666 24.895 1.00 48.59 511 GLU A CA 1
ATOM 4222 C C . GLU A 1 511 ? -39.995 10.389 25.743 1.00 48.59 511 GLU A C 1
ATOM 4224 O O . GLU A 1 511 ? -40.900 10.244 26.544 1.00 48.59 511 GLU A O 1
ATOM 4229 N N . ILE A 1 512 ? -39.059 9.444 25.596 1.00 49.12 512 ILE A N 1
ATOM 4230 C CA . ILE A 1 512 ? -39.069 8.193 26.382 1.00 49.12 512 ILE A CA 1
ATOM 4231 C C . ILE A 1 512 ? -38.559 8.436 27.801 1.00 49.12 512 ILE A C 1
ATOM 4233 O O . ILE A 1 512 ? -39.190 7.963 28.733 1.00 49.12 512 ILE A O 1
ATOM 4237 N N . LEU A 1 513 ? -37.475 9.193 27.978 1.00 54.66 513 LEU A N 1
ATOM 4238 C CA . LEU A 1 513 ? -36.954 9.602 29.281 1.00 54.66 513 LEU A CA 1
ATOM 4239 C C . LEU A 1 513 ? -37.905 10.596 29.969 1.00 54.66 513 LEU A C 1
ATOM 4241 O O . LEU A 1 513 ? -38.228 10.384 31.130 1.00 54.66 513 LEU A O 1
ATOM 4245 N N . ILE A 1 514 ? -38.458 11.600 29.266 1.00 54.19 514 ILE A N 1
ATOM 4246 C CA . ILE A 1 514 ? -39.540 12.466 29.789 1.00 54.19 514 ILE A CA 1
ATOM 4247 C C . ILE A 1 514 ? -40.772 11.627 30.108 1.00 54.19 514 ILE A C 1
ATOM 4249 O O . ILE A 1 514 ? -41.351 11.834 31.166 1.00 54.19 514 ILE A O 1
ATOM 4253 N N . ARG A 1 515 ? -41.182 10.674 29.255 1.00 57.41 515 ARG A N 1
ATOM 4254 C CA . ARG A 1 515 ? -42.322 9.798 29.566 1.00 57.41 515 ARG A CA 1
ATOM 4255 C C . ARG A 1 515 ? -42.016 8.940 30.785 1.00 57.41 515 ARG A C 1
ATOM 4257 O O . ARG A 1 515 ? -42.846 8.935 31.676 1.00 57.41 515 ARG A O 1
ATOM 4264 N N . LEU A 1 516 ? -40.842 8.310 30.881 1.00 61.00 516 LEU A N 1
ATOM 4265 C CA . LEU A 1 516 ? -40.383 7.525 32.038 1.00 61.00 516 LEU A CA 1
ATOM 4266 C C . LEU A 1 516 ? -40.402 8.346 33.332 1.00 61.00 516 LEU A C 1
ATOM 4268 O O . LEU A 1 516 ? -40.943 7.889 34.335 1.00 61.00 516 LEU A O 1
ATOM 4272 N N . ILE A 1 517 ? -39.886 9.575 33.287 1.00 62.19 517 ILE A N 1
ATOM 4273 C CA . ILE A 1 517 ? -39.921 10.520 34.408 1.00 62.19 517 ILE A CA 1
ATOM 4274 C C . ILE A 1 517 ? -41.365 10.948 34.710 1.00 62.19 517 ILE A C 1
ATOM 4276 O O . ILE A 1 517 ? -41.754 11.003 35.871 1.00 62.19 517 ILE A O 1
ATOM 4280 N N . SER A 1 518 ? -42.197 11.193 33.694 1.00 60.19 518 SER A N 1
ATOM 4281 C CA . SER A 1 518 ? -43.608 11.571 33.870 1.00 60.19 518 SER A CA 1
ATOM 4282 C C . SER A 1 518 ? -44.473 10.432 34.415 1.00 60.19 518 SER A C 1
ATOM 4284 O O . SER A 1 518 ? -45.466 10.690 35.088 1.00 60.19 518 SER A O 1
ATOM 4286 N N . ILE A 1 519 ? -44.078 9.177 34.168 1.00 59.62 519 ILE A N 1
ATOM 4287 C CA . ILE A 1 519 ? -44.718 7.980 34.720 1.00 59.62 519 ILE A CA 1
ATOM 4288 C C . ILE A 1 519 ? -44.043 7.479 35.999 1.00 59.62 519 ILE A C 1
ATOM 4290 O O . ILE A 1 519 ? -44.405 6.417 36.512 1.00 59.62 519 ILE A O 1
ATOM 4294 N N . SER A 1 520 ? -43.053 8.223 36.500 1.00 62.78 520 SER A N 1
ATOM 4295 C CA . SER A 1 520 ? -42.295 7.885 37.695 1.00 62.78 520 SER A CA 1
ATOM 4296 C C . SER A 1 520 ? -43.231 7.630 38.869 1.00 62.78 520 SER A C 1
ATOM 4298 O O . SER A 1 520 ? -44.135 8.412 39.158 1.00 62.78 520 SER A O 1
ATOM 4300 N N . ARG A 1 521 ? -42.980 6.534 39.585 1.00 63.91 521 ARG A N 1
ATOM 4301 C CA . ARG A 1 521 ? -43.705 6.179 40.814 1.00 63.91 521 ARG A CA 1
ATOM 4302 C C . ARG A 1 521 ? -42.877 6.447 42.069 1.00 63.91 521 ARG A C 1
ATOM 4304 O O . ARG A 1 521 ? -43.194 5.938 43.140 1.00 63.91 521 ARG A O 1
ATOM 4311 N N . LYS A 1 522 ? -41.810 7.236 41.928 1.00 57.38 522 LYS A N 1
ATOM 4312 C CA . LYS A 1 522 ? -41.032 7.772 43.043 1.00 57.38 522 LYS A CA 1
ATOM 4313 C C . LYS A 1 522 ? -41.911 8.756 43.828 1.00 57.38 522 LYS A C 1
ATOM 4315 O O . LYS A 1 522 ? -42.429 9.698 43.232 1.00 57.38 522 LYS A O 1
ATOM 4320 N N . GLY A 1 523 ? -42.103 8.483 45.118 1.00 46.16 523 GLY A N 1
ATOM 4321 C CA . GLY A 1 523 ? -42.705 9.415 46.077 1.00 46.16 523 GLY A CA 1
ATOM 4322 C C . GLY A 1 523 ? -41.737 10.514 46.476 1.00 46.16 523 GLY A C 1
ATOM 4323 O O . GLY A 1 523 ? -40.520 10.214 46.536 1.00 46.16 523 GLY A O 1
#

Sequence (523 aa):
MAFADKVIFKTLDSNLKEESTHELVNPFEKCSEMLNYFKWLATKAPLNELIGFARSDISIGSSHSYGSPYFRFSAFYLQFCRDEKKGWWDEQVAELIRCDNFFDDCYYDGAHHNIDFYVIGKCELRVLKEIPEHSQDIQYIWLVEDLIEIYYNLGTEMKGVVAEAYKTMGWQWFAYNAKTDPIMFRWALLGLLAAKTLGKEEQRLKVKTDLLDIYENMIIAFGVRCEKPFVAEIIKEIKGSLISFDDDKIQRLYFELKGIKDEKIILKQDKRKLEECLLELKRQVFGIQNKEFVDFVDEEIDVNRRVNDIIERVSCFSIISNVPFTSYKFLNSVNRIWNTLSYETQKDIQSSVKMLDLSIGFDIALLPLLRSLEREFSYHVFMPFKGCRDFYSIRRFDVKNETYKKEHEALQMKNNTYPTLGTIQHFGTIDAQEAIESSDLIKLFCCFISPVLKDFKKICVDIKKLRIGTRKLRLSEIRNGIAHGKVEVTNQIDEKIYQEIATLLYDKPLEILIRLISISRKG

Secondary structure (DSSP, 8-state):
------EEEEEE-TTT--EEEEEEPP--SSHHHHHHHHHHHHHT--HHHHHHHHTS---S-SSS---S---HHHHHHTTT-TTT-TTT--HHHHHHHHS-GGGGGG-STT--TTHHHHHHHHHHHHHHHH-GGG-HHHHHHHHTS-HHHHHHHS-HHHHHHHHHHHHHH-HHHHTTTTTT-THHHHHHHHHHHHHHHHS-GGGHHHHHHHHHHHHHHHHHHH-TT---HHHHHHHHHHHHHHHTTTHHHHHHHHHHHHHHHHHHHHHHHHHHHHHHHHHHHHHHHHHHHTTT-----S-HHHHHHHHHHHHHHHHHHHHHTTS----HHHHHHHHHHHTTS-HHHHHHHHHHHHHHHTT--HHHHHHHHHHHHHHHHIIIIIHHHHTSGGGGG------S-GGGHHHHHHHH-GGG----HHHHGGGGGTTSHHHHHH-HHHHHHHHHTGGGHHHHHHHHHHHHH--BTTTTB-HHHHHHHHHTT-HHHHTT--HHHHHHHHIIIIISTHHHHHHHHHT----

Solvent-accessible surface area (backbone atoms only — not comparable to full-atom values): 29571 Å² total; per-residue (Å²): 133,90,71,85,74,61,50,74,47,75,46,69,42,87,90,72,78,43,77,47,77,46,79,45,68,77,73,52,100,40,45,48,58,50,53,51,51,35,44,38,54,40,72,70,53,55,67,70,59,48,48,34,62,33,62,65,67,51,60,57,47,99,84,47,98,36,97,51,65,72,37,64,66,58,65,57,54,56,64,79,44,67,84,73,53,84,77,44,79,49,81,59,41,63,50,54,47,74,76,33,81,89,36,56,75,65,70,61,93,92,49,80,80,60,56,69,57,50,37,48,43,40,28,50,46,41,37,52,71,77,43,52,91,49,33,61,57,50,48,41,44,35,64,74,69,47,44,46,61,51,35,56,69,72,41,73,56,36,17,47,47,42,16,50,45,29,73,71,62,38,54,62,63,43,30,70,57,30,78,83,40,62,65,23,52,52,47,21,46,50,25,45,51,28,30,62,76,74,46,58,78,85,53,46,62,58,50,53,51,53,51,50,50,52,50,53,52,48,44,69,63,53,43,99,75,53,85,50,67,69,58,51,48,50,52,48,52,52,51,47,52,60,73,51,60,56,46,72,56,53,50,50,51,49,52,51,50,49,50,54,50,53,49,51,50,50,52,51,50,50,49,49,52,46,51,52,50,47,51,50,46,47,51,51,46,48,62,46,42,78,54,74,72,84,88,86,94,86,59,66,74,63,42,52,54,52,46,50,54,47,48,55,54,48,49,56,61,65,65,54,78,82,59,85,87,76,61,65,77,60,46,68,67,47,55,92,50,52,89,75,49,54,71,68,37,52,50,23,45,56,45,21,53,52,30,52,77,68,74,49,55,44,47,64,23,42,48,36,50,57,46,32,53,35,48,50,49,29,61,26,48,50,48,40,50,68,67,34,75,70,54,77,67,62,88,68,93,61,66,77,40,78,90,48,40,63,57,45,56,39,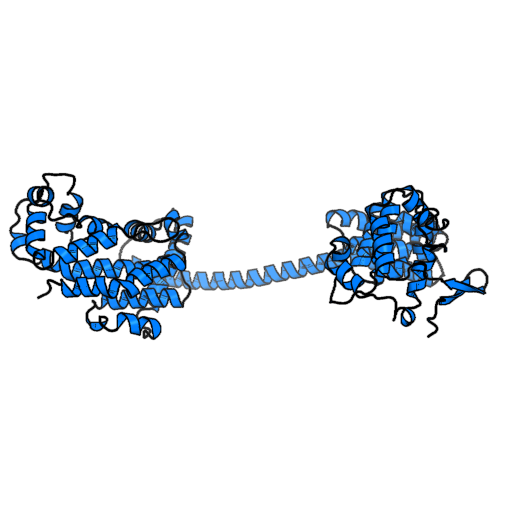70,63,30,64,95,79,44,66,54,41,64,72,48,44,37,61,49,44,57,48,77,39,68,71,40,34,75,22,18,69,65,38,36,49,48,49,62,73,40,50,95,38,41,73,61,54,23,50,53,18,41,55,56,56,70,44,59,47,62,97,82,50,45,38,63,42,55,53,52,51,18,52,76,68,66,36,62,85,48,41,79,67,43,38,69,66,40,40,48,54,48,44,41,51,69,49,68,63,20,51,56,53,55,49,46,47,60,75,55,37,60,69,129

Foldseek 3Di:
DDQPQWDWDWDQPPVPRDTDIDIDGDLDPAPVVVLVVLLCLLPPDDVVVLLCQLQQDDAPDPPDPRPDRDGPVSLVVVVVPVVSCVPRDDPVVVVCCVPDPLNVLCDDPHDNPCSSVLSSLSSLLCCLQPPVVSCPVVLCCVAVVVVLVVLLPVDLSSLVSLQSSCVRPNLCSLCVPCLPPVVSLVSSVSSLVSVLVPDDPVCLVVSLVSLVVSLVVLCVSQNPPNPDVVSVVSNCVSVVCNVCVCVVVVVVVVVVVVVVVVVVVVVVVVVVVVVVVVVVVVVVVVVVCVVPDDDDDDCPPVCVVVVVVVCVLVVLVVVQPPDDQDPPVQCVLCVVCLVVADPQLNSLLSSLVVCVVVVHALLSSCQSLQVSLQVLCCQFQQVLLCVDPVVVVDPDLAFQDPLCVLVSVQNVCPPVNHDHLVSLLVLLCLPPPNNCVGGVSSVSSCVLLVVLSVVSSVLSPVQNPQFFDPVGDHSVRSNVCSVVVPCVNRVRRDPRRSVVVCCVSGVVCVVVSVSSSVSGPDD

Nearest PDB structures (foldseek):
  7ep2-assembly2_D  TM=1.811E-01  e=1.463E+00  Homo sapiens
  7owg-assembly1_Y-2  TM=2.919E-01  e=5.594E+00  Homo sapiens
  7sqc-assembly1_J1  TM=1.765E-01  e=9.004E+00  Chlamydomonas reinhardtii

Radius of gyration: 42.69 Å; Cα contacts (8 Å, |Δi|>4): 499; chains: 1; bounding box: 104×56×104 Å

Mean predicted aligned error: 20.32 Å